Protein AF-A0A9N8HH40-F1 (afdb_monomer)

Organism: NCBI:txid568900

InterPro domains:
  IPR013626 Pheophorbide a oxygenase [PF08417] (314-401)
  IPR017941 Rieske [2Fe-2S] iron-sulphur domain [PF00355] (92-179)
  IPR017941 Rieske [2Fe-2S] iron-sulphur domain [PS51296] (91-203)
  IPR036922 Rieske [2Fe-2S] iron-sulphur domain superfamily [G3DSA:2.102.10.10] (85-222)
  IPR036922 Rieske [2Fe-2S] iron-sulphur domain superfamily [SSF50022] (84-207)
  IPR050584 Cholesterol 7-desaturase [PTHR21266] (74-497)

Solvent-accessible surface area (backbone atoms only — not comparable to full-atom values): 33468 Å² total; per-residue (Å²): 106,76,66,56,54,54,45,52,49,51,46,51,70,60,47,46,61,54,58,45,49,71,57,35,62,68,52,56,66,52,69,76,57,89,74,80,97,68,92,79,95,83,81,77,94,83,87,83,90,82,89,87,90,85,85,87,85,75,88,81,81,90,76,92,71,88,80,77,82,73,84,74,72,84,71,79,80,78,81,71,68,70,47,90,56,62,86,47,70,37,71,43,71,77,46,52,36,69,66,52,58,33,75,95,55,28,59,62,32,40,71,48,51,50,75,56,47,52,26,24,34,37,40,36,68,86,52,81,48,67,38,36,26,51,32,45,36,77,88,78,61,46,56,41,38,77,26,40,62,53,94,33,17,48,27,28,70,89,71,52,41,24,25,29,58,90,62,62,19,33,50,78,43,54,77,84,58,58,91,91,63,80,78,59,84,77,47,36,42,58,56,37,60,56,48,78,57,94,58,28,31,31,35,47,56,40,93,65,89,61,78,82,90,67,81,77,90,76,76,52,74,61,55,42,68,75,64,75,48,78,92,53,51,50,76,51,74,52,73,49,77,43,79,32,39,37,69,59,52,53,41,58,75,58,43,72,74,49,39,20,58,75,22,49,80,36,74,81,44,29,40,55,92,69,63,71,64,50,49,60,45,72,42,74,87,52,57,51,76,58,30,35,38,32,36,33,34,50,40,80,36,58,83,66,76,47,76,57,32,39,38,35,42,37,58,91,34,36,40,38,38,42,41,64,41,73,50,100,85,42,63,38,38,44,36,38,41,36,37,46,31,44,28,29,93,49,21,17,34,40,42,39,36,38,40,40,29,54,64,61,68,70,59,48,49,57,60,69,66,51,56,67,41,70,61,54,73,49,67,58,54,57,61,62,56,45,50,64,57,52,35,53,53,53,52,55,50,67,75,40,80,87,63,48,53,64,80,76,52,90,78,48,74,60,70,31,42,55,43,52,49,51,23,50,50,34,51,23,42,36,85,64,47,79,75,13,72,17,38,86,44,75,36,84,80,72,83,84,72,38,94,84,61,64,64,59,80,74,59,49,76,56,63,78,64,46,83,67,72,59,84,42,57,32,26,46,54,43,69,65,28,37,66,27,30,54,47,50,52,49,46,52,51,51,29,51,51,29,47,50,51,23,52,51,32,48,53,53,41,62,66,42,46,57,73,73,66,67,87,80,81,95,73,85,71,52,73,67,56,47,51,49,46,54,52,49,42,68,58,34,59,65,47,33,64,52,25,48,50,52,26,52,51,38,48,51,51,52,44,45,63,44,51,78,30,47,79,70,60,72,70,51,73,76,48,90,121

Foldseek 3Di:
DVVVVVVVVVCCLPVVLVVVVVVCLVVLQCPLAPDDPDDDPDDDDDDDDDDDDPDPPDDDDDDDDDDPPDPDDPDPPPPQAAADDDQQLDKAFWFFLCQALVPLAHAQKDWTFFALQIKIWHFALVSPDIWMFGQAQLPHGHGLSPFHDDNRWRARPPQGFTFHRVVQGATPDGPPDDPPDDDDRSRGTHTWDWDQAPRTIMTGRHPPPDDRPDDDDHDPPVVCVVQVDPPFKDKQKDKDKFQAFLLLVLLVVQFPQCQQPLQDSASSGHHVVPRAFKDKFWDPVQQHLQWGKIWMDGVVCVVVVHDIWIWTDGPDHKIKTWDDASDPPHQKTKIKIWRWGGRYHSMIMIIIMIMIGRDDPVVVVSVVSPQSLSSVLRPCVSVVSCRVVSSVVRVVCVVVVPDAQLVVDDDDCRRSVRVLRSLSSLVRHVPQPPQGHHRGDGDDPVDDPCVPRPPDPPPPVVVVVVPPQDPFLLSVSCVNRRSNVVVLVVLVVLLVVLVVLLVVLVVLLVVLVCVQPPPDDDDDDPPVVNVVSVVSNVVSVVSNVVSVVSSVVSVVVNVCSCCSGPPPPVVPVVDPD

Sequence (577 aa):
MKLLLRYCLLHFLFVAPLLLASLSDTFVNGFVHPANTAVNNLRRDKDIVGNRIQRILGGVQYGSRPILLSTLSPQPKEEIETLPYNWKDQWYALTFASHVLNPSETAEVVPAAVFGQPLVLWRSEDGGHIHCADDVCPHRAAALSEGRTRDGKLECYYHGWQFDGKEKGACSFIPQLSTGAQIPKAACLKMRECRVVEGIVWVWMGDGSSEPTKEVPAQNDELDQLTGQRNGFLVNDFQIDLPYDHSYLVENLIDPAHIDISHDRTPGGGRRERAEAYDMIVDKESVSPDGFTGRYRVESQAKKDGPYIEVQYQAPGIVRQRGFPLGANSTVYFGVALHCMPLALGRSRLLFRAYFGGLPKLLMFILSSKPAFLRHLNSCKVLEQDAGLITTQEDHFKRQPNHQIKDDFLMLDSSDAFVKAYRQWMDQVGHGMPWFQGLAKRSVNVDDHLTGFVGPPALDPMFHRAGNHMETRYHRHVVHCPATRNALARVQKLKRIMLGLAVLSVTLSCGTAPLVGSSSTGSALSPKMLSMAKHALKILVPFIPASCLASALLHRLEQAFFVSFKRKEQMRTEKGI

Structure (mmCIF, N/CA/C/O backbone):
data_AF-A0A9N8HH40-F1
#
_entry.id   AF-A0A9N8HH40-F1
#
loop_
_atom_site.group_PDB
_atom_site.id
_atom_site.type_symbol
_atom_site.label_atom_id
_atom_site.label_alt_id
_atom_site.label_comp_id
_atom_site.label_asym_id
_atom_site.label_entity_id
_atom_site.label_seq_id
_atom_site.pdbx_PDB_ins_code
_atom_site.Cartn_x
_atom_site.Cartn_y
_atom_site.Cartn_z
_atom_site.occupancy
_atom_site.B_iso_or_equiv
_atom_site.auth_seq_id
_atom_site.auth_comp_id
_atom_site.auth_asym_id
_atom_site.auth_atom_id
_atom_site.pdbx_PDB_model_num
ATOM 1 N N . MET A 1 1 ? 9.680 50.008 14.489 1.00 30.42 1 MET A N 1
ATOM 2 C CA . MET A 1 1 ? 10.844 49.186 14.075 1.00 30.42 1 MET A CA 1
ATOM 3 C C . MET A 1 1 ? 10.751 47.724 14.523 1.00 30.42 1 MET A C 1
ATOM 5 O O . MET A 1 1 ? 10.662 46.876 13.652 1.00 30.42 1 MET A O 1
ATOM 9 N N . LYS A 1 2 ? 10.661 47.394 15.825 1.00 30.31 2 LYS A N 1
ATOM 10 C CA . LYS A 1 2 ? 10.520 45.990 16.299 1.00 30.31 2 LYS A CA 1
ATOM 11 C C . LYS A 1 2 ? 9.260 45.259 15.785 1.00 30.31 2 LYS A C 1
ATOM 13 O O . LYS A 1 2 ? 9.319 44.066 15.511 1.00 30.31 2 LYS A O 1
ATOM 18 N N . LEU A 1 3 ? 8.147 45.975 15.587 1.00 34.47 3 LEU A N 1
ATOM 19 C CA . LEU A 1 3 ? 6.926 45.426 14.972 1.00 34.47 3 LEU A CA 1
ATOM 20 C C . LEU A 1 3 ? 7.079 45.189 13.457 1.00 34.47 3 LEU A C 1
ATOM 22 O O . LEU A 1 3 ? 6.606 44.182 12.951 1.00 34.47 3 LEU A O 1
ATOM 26 N N . LEU A 1 4 ? 7.797 46.079 12.759 1.00 33.31 4 LEU A N 1
ATOM 27 C CA . LEU A 1 4 ? 8.116 45.955 11.330 1.00 33.31 4 LEU A CA 1
ATOM 28 C C . LEU A 1 4 ? 9.077 44.779 11.077 1.00 33.31 4 LEU A C 1
ATOM 30 O O . LEU A 1 4 ? 8.925 44.059 10.103 1.00 33.31 4 LEU A O 1
ATOM 34 N N . LEU A 1 5 ? 10.018 44.539 11.998 1.00 32.34 5 LEU A N 1
ATOM 35 C CA . LEU A 1 5 ? 10.925 43.388 11.959 1.00 32.34 5 LEU A CA 1
ATOM 36 C C . LEU A 1 5 ? 10.174 42.062 12.163 1.00 32.34 5 LEU A C 1
ATOM 38 O O . LEU A 1 5 ? 10.411 41.108 11.432 1.00 32.34 5 LEU A O 1
ATOM 42 N N . ARG A 1 6 ? 9.218 42.014 13.107 1.00 39.66 6 ARG A N 1
ATOM 43 C CA . ARG A 1 6 ? 8.310 40.863 13.288 1.00 39.66 6 ARG A CA 1
ATOM 44 C C . ARG A 1 6 ? 7.383 40.659 12.082 1.00 39.66 6 ARG A C 1
ATOM 46 O O . ARG A 1 6 ? 7.078 39.522 11.745 1.00 39.66 6 ARG A O 1
ATOM 53 N N . TYR A 1 7 ? 6.983 41.742 11.418 1.00 41.53 7 TYR A N 1
ATOM 54 C CA . TYR A 1 7 ? 6.161 41.731 10.208 1.00 41.53 7 TYR A CA 1
ATOM 55 C C . TYR A 1 7 ? 6.928 41.209 8.985 1.00 41.53 7 TYR A C 1
ATOM 57 O O . TYR A 1 7 ? 6.422 40.331 8.293 1.00 41.53 7 TYR A O 1
ATOM 65 N N . CYS A 1 8 ? 8.174 41.649 8.773 1.00 35.66 8 CYS A N 1
ATOM 66 C CA . CYS A 1 8 ? 9.059 41.070 7.763 1.00 35.66 8 CYS A CA 1
ATOM 67 C C . CYS A 1 8 ? 9.302 39.583 8.030 1.00 35.66 8 CYS A C 1
ATOM 69 O O . CYS A 1 8 ? 9.257 38.807 7.088 1.00 35.66 8 CYS A O 1
ATOM 71 N N . LEU A 1 9 ? 9.459 39.172 9.296 1.00 36.25 9 LEU A N 1
ATOM 72 C CA . LEU A 1 9 ? 9.613 37.764 9.677 1.00 36.25 9 LEU A CA 1
ATOM 73 C C . LEU A 1 9 ? 8.360 36.926 9.361 1.00 36.25 9 LEU A C 1
ATOM 75 O O . LEU A 1 9 ? 8.487 35.840 8.815 1.00 36.25 9 LEU A O 1
ATOM 79 N N . LEU A 1 10 ? 7.151 37.425 9.648 1.00 37.62 10 LEU A N 1
ATOM 80 C CA . LEU A 1 10 ? 5.890 36.737 9.324 1.00 37.62 10 LEU A CA 1
ATOM 81 C C . LEU A 1 10 ? 5.612 36.691 7.813 1.00 37.62 10 LEU A C 1
ATOM 83 O O . LEU A 1 10 ? 5.140 35.672 7.312 1.00 37.62 10 LEU A O 1
ATOM 87 N N . HIS A 1 11 ? 5.941 37.751 7.069 1.00 38.94 11 HIS A N 1
ATOM 88 C CA . HIS A 1 11 ? 5.892 37.738 5.604 1.00 38.94 11 HIS A CA 1
ATOM 89 C C . HIS A 1 11 ? 6.918 36.750 5.019 1.00 38.94 11 HIS A C 1
ATOM 91 O O . HIS A 1 11 ? 6.580 35.985 4.120 1.00 38.94 11 HIS A O 1
ATOM 97 N N . PHE A 1 12 ? 8.135 36.684 5.568 1.00 38.59 12 PHE A N 1
ATOM 98 C CA . PHE A 1 12 ? 9.153 35.713 5.151 1.00 38.59 12 PHE A CA 1
ATOM 99 C C . PHE A 1 12 ? 8.781 34.269 5.515 1.00 38.59 12 PHE A C 1
ATOM 101 O O . PHE A 1 12 ? 9.050 33.361 4.741 1.00 38.59 12 PHE A O 1
ATOM 108 N N . LEU A 1 13 ? 8.136 34.039 6.661 1.00 37.88 13 LEU A N 1
ATOM 109 C CA . LEU A 1 13 ? 7.771 32.696 7.125 1.00 37.88 13 LEU A CA 1
ATOM 110 C C . LEU A 1 13 ? 6.534 32.122 6.419 1.00 37.88 13 LEU A C 1
ATOM 112 O O . LEU A 1 13 ? 6.432 30.906 6.300 1.00 37.88 13 LEU A O 1
ATOM 116 N N . PHE A 1 14 ? 5.609 32.961 5.937 1.00 37.31 14 PHE A N 1
ATOM 117 C CA . PHE A 1 14 ? 4.359 32.493 5.317 1.00 37.31 14 PHE A CA 1
ATOM 118 C C . PHE A 1 14 ? 4.248 32.776 3.816 1.00 37.31 14 PHE A C 1
ATOM 120 O O . PHE A 1 14 ? 3.679 31.961 3.096 1.00 37.31 14 PHE A O 1
ATOM 127 N N . VAL A 1 15 ? 4.789 33.891 3.316 1.00 37.16 15 VAL A N 1
ATOM 128 C CA . VAL A 1 15 ? 4.646 34.303 1.905 1.00 37.16 15 VAL A CA 1
ATOM 129 C C . VAL A 1 15 ? 5.836 33.840 1.060 1.00 37.16 15 VAL A C 1
ATOM 131 O O . VAL A 1 15 ? 5.647 33.447 -0.091 1.00 37.16 15 VAL A O 1
ATOM 134 N N . ALA A 1 16 ? 7.049 33.789 1.626 1.00 35.56 16 ALA A N 1
ATOM 135 C CA . ALA A 1 16 ? 8.222 33.298 0.898 1.00 35.56 16 ALA A CA 1
ATOM 136 C C . ALA A 1 16 ? 8.127 31.806 0.511 1.00 35.56 16 ALA A C 1
ATOM 138 O O . ALA A 1 16 ? 8.445 31.502 -0.636 1.00 35.56 16 ALA A O 1
ATOM 139 N N . PRO A 1 17 ? 7.614 30.876 1.349 1.00 37.94 17 PRO A N 1
ATOM 140 C CA . PRO A 1 17 ? 7.412 29.482 0.938 1.00 37.94 17 PRO A CA 1
ATOM 141 C C . PRO A 1 17 ? 6.373 29.323 -0.180 1.00 37.94 17 PRO A C 1
ATOM 143 O O . PRO A 1 17 ? 6.464 28.388 -0.968 1.00 37.94 17 PRO A O 1
ATOM 146 N N . LEU A 1 18 ? 5.403 30.241 -0.276 1.00 36.00 18 LEU A N 1
ATOM 147 C CA . LEU A 1 18 ? 4.344 30.242 -1.294 1.00 36.00 18 LEU A CA 1
ATOM 148 C C . LEU A 1 18 ? 4.813 30.823 -2.637 1.00 36.00 18 LEU A C 1
ATOM 150 O O . LEU A 1 18 ? 4.489 30.275 -3.688 1.00 36.00 18 LEU A O 1
ATOM 154 N N . LEU A 1 19 ? 5.622 31.887 -2.618 1.00 31.08 19 LEU A N 1
ATOM 155 C CA . LEU A 1 19 ? 6.296 32.409 -3.816 1.00 31.08 19 LEU A CA 1
ATOM 156 C C . LEU A 1 19 ? 7.388 31.446 -4.311 1.00 31.08 19 LEU A C 1
ATOM 158 O O . LEU A 1 19 ? 7.522 31.228 -5.513 1.00 31.08 19 LEU A O 1
ATOM 162 N N . LEU A 1 20 ? 8.105 30.788 -3.393 1.00 33.47 20 LEU A N 1
ATOM 163 C CA . LEU A 1 20 ? 9.038 29.709 -3.721 1.00 33.47 20 LEU A CA 1
ATOM 164 C C . LEU A 1 20 ? 8.318 28.450 -4.217 1.00 33.47 20 LEU A C 1
ATOM 166 O O . LEU A 1 20 ? 8.882 27.751 -5.047 1.00 33.47 20 LEU A O 1
ATOM 170 N N . ALA A 1 21 ? 7.078 28.171 -3.795 1.00 31.52 21 ALA A N 1
ATOM 171 C CA . ALA A 1 21 ? 6.286 27.066 -4.343 1.00 31.52 21 ALA A CA 1
ATOM 172 C C . ALA A 1 21 ? 6.009 27.256 -5.847 1.00 31.52 21 ALA A C 1
ATOM 174 O O . ALA A 1 21 ? 6.202 26.313 -6.611 1.00 31.52 21 ALA A O 1
ATOM 175 N N . SER A 1 22 ? 5.690 28.486 -6.273 1.00 28.38 22 SER A N 1
ATOM 176 C CA . SER A 1 22 ? 5.519 28.867 -7.687 1.00 28.38 22 SER A CA 1
ATOM 177 C C . SER A 1 22 ? 6.821 28.837 -8.496 1.00 28.38 22 SER A C 1
ATOM 179 O O . SER A 1 22 ? 6.772 28.611 -9.701 1.00 28.38 22 SER A O 1
ATOM 181 N N . LEU A 1 23 ? 7.977 29.069 -7.865 1.00 27.23 23 LEU A N 1
ATOM 182 C CA . LEU A 1 23 ? 9.294 28.920 -8.503 1.00 27.23 23 LEU A CA 1
ATOM 183 C C . LEU A 1 23 ? 9.787 27.457 -8.471 1.00 27.23 23 LEU A C 1
ATOM 185 O O . LEU A 1 23 ? 10.625 27.067 -9.285 1.00 27.23 23 LEU A O 1
ATOM 189 N N . SER A 1 24 ? 9.248 26.631 -7.563 1.00 31.94 24 SER A N 1
ATOM 190 C CA . SER A 1 24 ? 9.649 25.235 -7.348 1.00 31.94 24 SER A CA 1
ATOM 191 C C . SER A 1 24 ? 8.996 24.223 -8.282 1.00 31.94 24 SER A C 1
ATOM 193 O O . SER A 1 24 ? 9.534 23.126 -8.399 1.00 31.94 24 SER A O 1
ATOM 195 N N . ASP A 1 25 ? 7.923 24.581 -8.994 1.00 29.42 25 ASP A N 1
ATOM 196 C CA . ASP A 1 25 ? 7.428 23.754 -10.105 1.00 29.42 25 ASP A CA 1
ATOM 197 C C . ASP A 1 25 ? 8.527 23.571 -11.168 1.00 29.42 25 ASP A C 1
ATOM 199 O O . ASP A 1 25 ? 8.652 22.512 -11.771 1.00 29.42 25 ASP A O 1
ATOM 203 N N . THR A 1 26 ? 9.426 24.546 -11.324 1.00 30.33 26 THR A N 1
ATOM 204 C CA . THR A 1 26 ? 10.631 24.425 -12.161 1.00 30.33 26 THR A CA 1
ATOM 205 C C . THR A 1 26 ? 11.723 23.545 -11.546 1.00 30.33 26 THR A C 1
ATOM 207 O O . THR A 1 26 ? 12.474 22.919 -12.286 1.00 30.33 26 THR A O 1
ATOM 210 N N . PHE A 1 27 ? 11.818 23.482 -10.212 1.00 28.39 27 PHE A N 1
ATOM 211 C CA . PHE A 1 27 ? 12.838 22.697 -9.509 1.00 28.39 27 PHE A CA 1
ATOM 212 C C . PHE A 1 27 ? 12.434 21.218 -9.442 1.00 28.39 27 PHE A C 1
ATOM 214 O O . PHE A 1 27 ? 13.203 20.377 -9.878 1.00 28.39 27 PHE A O 1
ATOM 221 N N . VAL A 1 28 ? 11.213 20.882 -9.003 1.00 30.67 28 VAL A N 1
ATOM 222 C CA . VAL A 1 28 ? 10.728 19.486 -8.886 1.00 30.67 28 VAL A CA 1
ATOM 223 C C . VAL A 1 28 ? 10.685 18.770 -10.243 1.00 30.67 28 VAL A C 1
ATOM 225 O O . VAL A 1 28 ? 11.000 17.586 -10.317 1.00 30.67 28 VAL A O 1
ATOM 228 N N . ASN A 1 29 ? 10.408 19.497 -11.330 1.00 31.56 29 ASN A N 1
ATOM 229 C CA . ASN A 1 29 ? 10.452 18.961 -12.696 1.00 31.56 29 ASN A CA 1
ATOM 230 C C . ASN A 1 29 ? 11.864 18.540 -13.169 1.00 31.56 29 ASN A C 1
ATOM 232 O O . ASN A 1 29 ? 11.978 17.917 -14.222 1.00 31.56 29 ASN A O 1
ATOM 236 N N . GLY A 1 30 ? 12.930 18.880 -12.433 1.00 30.14 30 GLY A N 1
ATOM 237 C CA . GLY A 1 30 ? 14.316 18.529 -12.765 1.00 30.14 30 GLY A CA 1
ATOM 238 C C . GLY A 1 30 ? 14.893 17.321 -12.017 1.00 30.14 30 GLY A C 1
ATOM 239 O O . GLY A 1 30 ? 15.986 16.887 -12.366 1.00 30.14 30 GLY A O 1
ATOM 240 N N . PHE A 1 31 ? 14.208 16.774 -11.002 1.00 33.91 31 PHE A N 1
ATOM 241 C CA . PHE A 1 31 ? 14.826 15.803 -10.076 1.00 33.91 31 PHE A CA 1
ATOM 242 C C . PHE A 1 31 ? 14.354 14.353 -10.212 1.00 33.91 31 PHE A C 1
ATOM 244 O O . PHE A 1 31 ? 14.960 13.488 -9.590 1.00 33.91 31 PHE A O 1
ATOM 251 N N . VAL A 1 32 ? 13.342 14.058 -11.037 1.00 32.56 32 VAL A N 1
ATOM 252 C CA . VAL A 1 32 ? 12.930 12.661 -11.302 1.00 32.56 32 VAL A CA 1
ATOM 253 C C . VAL A 1 32 ? 13.859 11.957 -12.307 1.00 32.56 32 VAL A C 1
ATOM 255 O O . VAL A 1 32 ? 13.864 10.739 -12.394 1.00 32.56 32 VAL A O 1
ATOM 258 N N . HIS A 1 33 ? 14.732 12.693 -13.006 1.00 34.91 33 HIS A N 1
ATOM 259 C CA . HIS A 1 33 ? 15.859 12.110 -13.744 1.00 34.91 33 HIS A CA 1
ATOM 260 C C . HIS A 1 33 ? 16.942 13.180 -13.991 1.00 34.91 33 HIS A C 1
ATOM 262 O O . HIS A 1 33 ? 16.617 14.229 -14.561 1.00 34.91 33 HIS A O 1
ATOM 268 N N . PRO A 1 34 ? 18.218 12.970 -13.606 1.0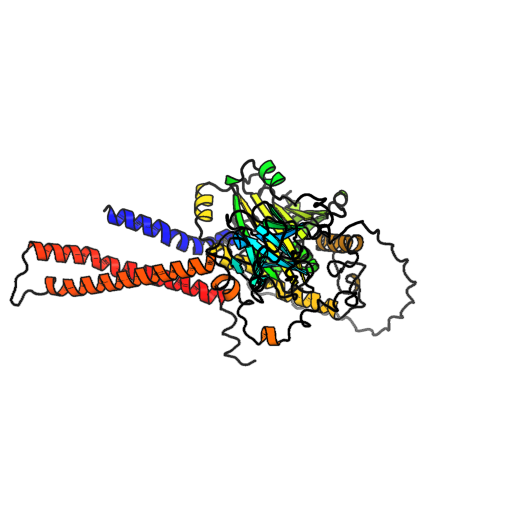0 31.06 34 PRO A N 1
ATOM 269 C CA . PRO A 1 34 ? 19.267 13.955 -13.816 1.00 31.06 34 PRO A CA 1
ATOM 270 C C . PRO A 1 34 ? 19.827 13.797 -15.235 1.00 31.06 34 PRO A C 1
ATOM 272 O O . PRO A 1 34 ? 20.679 12.955 -15.508 1.00 31.06 34 PRO A O 1
ATOM 275 N N . ALA A 1 35 ? 19.360 14.631 -16.156 1.00 30.33 35 ALA A N 1
ATOM 276 C CA . ALA A 1 35 ? 20.092 14.926 -17.381 1.00 30.33 35 ALA A CA 1
ATOM 277 C C . ALA A 1 35 ? 19.890 16.404 -17.741 1.00 30.33 35 ALA A C 1
ATOM 279 O O . ALA A 1 35 ? 18.847 16.810 -18.244 1.00 30.33 35 ALA A O 1
ATOM 280 N N . ASN A 1 36 ? 20.924 17.196 -17.446 1.00 29.50 36 ASN A N 1
ATOM 281 C CA . ASN A 1 36 ? 21.218 18.519 -18.000 1.00 29.50 36 ASN A CA 1
ATOM 282 C C . ASN A 1 36 ? 20.105 19.583 -17.972 1.00 29.50 36 ASN A C 1
ATOM 284 O O . ASN A 1 36 ? 19.595 20.008 -19.004 1.00 29.50 36 ASN A O 1
ATOM 288 N N . THR A 1 37 ? 19.875 20.179 -16.801 1.00 29.19 37 THR A N 1
ATOM 289 C CA . THR A 1 37 ? 19.447 21.589 -16.704 1.00 29.19 37 THR A CA 1
ATOM 290 C C . THR A 1 37 ? 20.649 22.498 -16.454 1.00 29.19 37 THR A C 1
ATOM 292 O O . THR A 1 37 ? 20.764 23.128 -15.411 1.00 29.19 37 THR A O 1
ATOM 295 N N . ALA A 1 38 ? 21.567 22.557 -17.415 1.00 26.59 38 ALA A N 1
ATOM 296 C CA . ALA A 1 38 ? 22.501 23.666 -17.585 1.00 26.59 38 ALA A CA 1
ATOM 297 C C . ALA A 1 38 ? 23.072 23.586 -19.006 1.00 26.59 38 ALA A C 1
ATOM 299 O O . ALA A 1 38 ? 23.515 22.523 -19.423 1.00 26.59 38 ALA A O 1
ATOM 300 N N . VAL A 1 39 ? 23.088 24.718 -19.715 1.00 27.66 39 VAL A N 1
ATOM 301 C CA . VAL A 1 39 ? 23.580 24.898 -21.097 1.00 27.66 39 VAL A CA 1
ATOM 302 C C . VAL A 1 39 ? 22.604 24.429 -22.189 1.00 27.66 39 VAL A C 1
ATOM 304 O O . VAL A 1 39 ? 22.682 23.303 -22.658 1.00 27.66 39 VAL A O 1
ATOM 307 N N . ASN A 1 40 ? 21.675 25.321 -22.578 1.00 26.48 40 ASN A N 1
ATOM 308 C CA . ASN A 1 40 ? 21.234 25.574 -23.975 1.00 26.48 40 ASN A CA 1
ATOM 309 C C . ASN A 1 40 ? 19.969 26.453 -24.103 1.00 26.48 40 ASN A C 1
ATOM 311 O O . ASN A 1 40 ? 19.316 26.468 -25.142 1.00 26.48 40 ASN A O 1
ATOM 315 N N . ASN A 1 41 ? 19.653 27.287 -23.109 1.00 27.17 41 ASN A N 1
ATOM 316 C CA . ASN A 1 41 ? 18.784 28.439 -23.351 1.00 27.17 41 ASN A CA 1
ATOM 317 C C . ASN A 1 41 ? 19.645 29.600 -23.857 1.00 27.17 41 ASN A C 1
ATOM 319 O O . ASN A 1 41 ? 20.190 30.327 -23.034 1.00 27.17 41 ASN A O 1
ATOM 323 N N . LEU A 1 42 ? 19.804 29.700 -25.186 1.00 28.92 42 LEU A N 1
ATOM 324 C CA . LEU A 1 42 ? 20.102 30.901 -26.002 1.00 28.92 42 LEU A CA 1
ATOM 325 C C . LEU A 1 42 ? 20.936 30.540 -27.248 1.00 28.92 42 LEU A C 1
ATOM 327 O O . LEU A 1 42 ? 22.144 30.759 -27.280 1.00 28.92 42 LEU A O 1
ATOM 331 N N . ARG A 1 43 ? 20.280 30.041 -28.303 1.00 26.36 43 ARG A N 1
ATOM 332 C CA . ARG A 1 43 ? 20.583 30.332 -29.726 1.00 26.36 43 ARG A CA 1
ATOM 333 C C . ARG A 1 43 ? 19.534 29.620 -30.586 1.00 26.36 43 ARG A C 1
ATOM 335 O O . ARG A 1 43 ? 19.596 28.420 -30.781 1.00 26.36 43 ARG A O 1
ATOM 342 N N . ARG A 1 44 ? 18.440 30.326 -30.862 1.00 30.31 44 ARG A N 1
ATOM 343 C CA . ARG A 1 44 ? 18.136 31.005 -32.137 1.00 30.31 44 ARG A CA 1
ATOM 344 C C . ARG A 1 44 ? 17.288 30.118 -33.044 1.00 30.31 44 ARG A C 1
ATOM 346 O O . ARG A 1 44 ? 17.804 29.265 -33.753 1.00 30.31 44 ARG A O 1
ATOM 353 N N . ASP A 1 45 ? 16.000 30.449 -33.054 1.00 31.02 45 ASP A N 1
ATOM 354 C CA . ASP A 1 45 ? 15.186 30.446 -34.262 1.00 31.02 45 ASP A CA 1
ATOM 355 C C . ASP A 1 45 ? 15.960 31.070 -35.426 1.00 31.02 45 ASP A C 1
ATOM 357 O O . ASP A 1 45 ? 16.469 32.192 -35.305 1.00 31.02 45 ASP A O 1
ATOM 361 N N . LYS A 1 46 ? 16.033 30.320 -36.524 1.00 28.09 46 LYS A N 1
ATOM 362 C CA . LYS A 1 46 ? 15.944 30.751 -37.926 1.00 28.09 46 LYS A CA 1
ATOM 363 C C . LYS A 1 46 ? 16.248 29.527 -38.790 1.00 28.09 46 LYS A C 1
ATOM 365 O O . LYS A 1 46 ? 17.399 29.133 -38.905 1.00 28.09 46 LYS A O 1
ATOM 370 N N . ASP A 1 47 ? 15.202 28.864 -39.275 1.00 27.39 47 ASP A N 1
ATOM 371 C CA . ASP A 1 47 ? 14.910 28.792 -40.712 1.00 27.39 47 ASP A CA 1
ATOM 372 C C . ASP A 1 47 ? 13.756 27.813 -40.974 1.00 27.39 47 ASP A C 1
ATOM 374 O O . ASP A 1 47 ? 13.776 26.641 -40.603 1.00 27.39 47 ASP A O 1
ATOM 378 N N . ILE A 1 48 ? 12.707 28.359 -41.587 1.00 31.86 48 ILE A N 1
ATOM 379 C CA . ILE A 1 48 ? 11.499 27.669 -42.030 1.00 31.86 48 ILE A CA 1
ATOM 380 C C . ILE A 1 48 ? 11.661 27.356 -43.529 1.00 31.86 48 ILE A C 1
ATOM 382 O O . ILE A 1 48 ? 12.185 28.175 -44.277 1.00 31.86 48 ILE A O 1
ATOM 386 N N . VAL A 1 49 ? 11.055 26.241 -43.950 1.00 27.48 49 VAL A N 1
ATOM 387 C CA . VAL A 1 49 ? 10.610 25.891 -45.315 1.00 27.48 49 VAL A CA 1
ATOM 388 C C . VAL A 1 49 ? 11.679 25.347 -46.271 1.00 27.48 49 VAL A C 1
ATOM 390 O O . VAL A 1 49 ? 12.576 26.058 -46.705 1.00 27.48 49 VAL A O 1
ATOM 393 N N . GLY A 1 50 ? 11.467 24.111 -46.743 1.00 25.67 50 GLY A N 1
ATOM 394 C CA . GLY A 1 50 ? 12.005 23.678 -48.035 1.00 25.67 50 GLY A CA 1
ATOM 395 C C . GLY A 1 50 ? 12.193 22.171 -48.210 1.00 25.67 50 GLY A C 1
ATOM 396 O O . GLY A 1 50 ? 13.258 21.646 -47.925 1.00 25.67 50 GLY A O 1
ATOM 397 N N . ASN A 1 51 ? 11.195 21.514 -48.808 1.00 27.53 51 ASN A N 1
ATOM 398 C CA . ASN A 1 51 ? 11.334 20.320 -49.657 1.00 27.53 51 ASN A CA 1
ATOM 399 C C . ASN A 1 51 ? 11.824 18.994 -49.042 1.00 27.53 51 ASN A C 1
ATOM 401 O O . ASN A 1 51 ? 13.013 18.683 -49.080 1.00 27.53 51 ASN A O 1
ATOM 405 N N . ARG A 1 52 ? 10.877 18.099 -48.703 1.00 29.00 52 ARG A N 1
ATOM 406 C CA . ARG A 1 52 ? 11.030 16.646 -48.961 1.00 29.00 52 ARG A CA 1
ATOM 407 C C . ARG A 1 52 ? 9.710 15.856 -48.903 1.00 29.00 52 ARG A C 1
ATOM 409 O O . ARG A 1 52 ? 9.596 14.858 -48.207 1.00 29.00 52 ARG A O 1
ATOM 416 N N . ILE A 1 53 ? 8.721 16.263 -49.699 1.00 30.45 53 ILE A N 1
ATOM 417 C CA . ILE A 1 53 ? 7.574 15.411 -50.065 1.00 30.45 53 ILE A CA 1
ATOM 418 C C . ILE A 1 53 ? 7.626 15.197 -51.580 1.00 30.45 53 ILE A C 1
ATOM 420 O O . ILE A 1 53 ? 6.962 15.901 -52.325 1.00 30.45 53 ILE A O 1
ATOM 424 N N . GLN A 1 54 ? 8.503 14.290 -52.031 1.00 28.70 54 GLN A N 1
ATOM 425 C CA . GLN A 1 54 ? 8.471 13.657 -53.366 1.00 28.70 54 GLN A CA 1
ATOM 426 C C . GLN A 1 54 ? 9.634 12.656 -53.522 1.00 28.70 54 GLN A C 1
ATOM 428 O O . GLN A 1 54 ? 10.531 12.838 -54.345 1.00 28.70 54 GLN A O 1
ATOM 433 N N . ARG A 1 55 ? 9.682 11.594 -52.699 1.00 30.36 55 ARG A N 1
ATOM 434 C CA . ARG A 1 55 ? 10.556 10.444 -53.024 1.00 30.36 55 ARG A CA 1
ATOM 435 C C . ARG A 1 55 ? 10.211 9.071 -52.430 1.00 30.36 55 ARG A C 1
ATOM 437 O O . ARG A 1 55 ? 11.018 8.165 -52.566 1.00 30.36 55 ARG A O 1
ATOM 444 N N . ILE A 1 56 ? 9.027 8.866 -51.850 1.00 32.38 56 ILE A N 1
ATOM 445 C CA . ILE A 1 56 ? 8.559 7.516 -51.463 1.00 32.38 56 ILE A CA 1
ATOM 446 C C . ILE A 1 56 ? 7.108 7.330 -51.927 1.00 32.38 56 ILE A C 1
ATOM 448 O O . ILE A 1 56 ? 6.202 7.084 -51.147 1.00 32.38 56 ILE A O 1
ATOM 452 N N . LEU A 1 57 ? 6.876 7.536 -53.222 1.00 29.66 57 LEU A N 1
ATOM 453 C CA . LEU A 1 57 ? 5.676 7.072 -53.923 1.00 29.66 57 LEU A CA 1
ATOM 454 C C . LEU A 1 57 ? 6.139 6.412 -55.227 1.00 29.66 57 LEU A C 1
ATOM 456 O O . LEU A 1 57 ? 5.908 6.909 -56.323 1.00 29.66 57 LEU A O 1
ATOM 460 N N . GLY A 1 58 ? 6.898 5.326 -55.073 1.00 26.42 58 GLY A N 1
ATOM 461 C CA . GLY A 1 58 ? 7.132 4.317 -56.103 1.00 26.42 58 GLY A CA 1
ATOM 462 C C . GLY A 1 58 ? 6.334 3.082 -55.701 1.00 26.42 58 GLY A C 1
ATOM 463 O O . GLY A 1 58 ? 6.427 2.650 -54.556 1.00 26.42 58 GLY A O 1
ATOM 464 N N . GLY A 1 59 ? 5.471 2.617 -56.598 1.00 32.16 59 GLY A N 1
ATOM 465 C CA . GLY A 1 59 ? 4.310 1.795 -56.280 1.00 32.16 59 GLY A CA 1
ATOM 466 C C . GLY A 1 59 ? 4.596 0.458 -55.600 1.00 32.16 59 GLY A C 1
ATOM 467 O O . GLY A 1 59 ? 5.526 -0.262 -55.950 1.00 32.16 59 GLY A O 1
ATOM 468 N N . VAL A 1 60 ? 3.701 0.099 -54.682 1.00 27.84 60 VAL A N 1
ATOM 469 C CA . VAL A 1 60 ? 3.511 -1.277 -54.226 1.00 27.84 60 VAL A CA 1
ATOM 470 C C . VAL A 1 60 ? 2.124 -1.706 -54.701 1.00 27.84 60 VAL A C 1
ATOM 472 O O . VAL A 1 60 ? 1.107 -1.179 -54.253 1.00 27.84 60 VAL A O 1
ATOM 475 N N . GLN A 1 61 ? 2.098 -2.612 -55.680 1.00 26.02 61 GLN A N 1
ATOM 476 C CA . GLN A 1 61 ? 0.891 -3.296 -56.140 1.00 26.02 61 GLN A CA 1
ATOM 477 C C . GLN A 1 61 ? 0.374 -4.226 -55.033 1.00 26.02 61 GLN A C 1
ATOM 479 O O . GLN A 1 61 ? 1.125 -5.046 -54.508 1.00 26.02 61 GLN A O 1
ATOM 484 N N . TYR A 1 62 ? -0.919 -4.138 -54.716 1.00 27.39 62 TYR A N 1
ATOM 485 C CA . TYR A 1 62 ? -1.612 -5.123 -53.885 1.00 27.39 62 TYR A CA 1
ATOM 486 C C . TYR A 1 62 ? -1.803 -6.420 -54.686 1.00 27.39 62 TYR A C 1
ATOM 488 O O . TYR A 1 62 ? -2.700 -6.525 -55.519 1.00 27.39 62 TYR A O 1
ATOM 496 N N . GLY A 1 63 ? -0.936 -7.405 -54.449 1.00 27.05 63 GLY A N 1
ATOM 497 C CA . GLY A 1 63 ? -1.102 -8.771 -54.935 1.00 27.05 63 GLY A CA 1
ATOM 498 C C . GLY A 1 63 ? -1.859 -9.615 -53.915 1.00 27.05 63 GLY A C 1
ATOM 499 O O . GLY A 1 63 ? -1.309 -9.988 -52.883 1.00 27.05 63 GLY A O 1
ATOM 500 N N . SER A 1 64 ? -3.116 -9.940 -54.206 1.00 31.47 64 SER A N 1
ATOM 501 C CA . SER A 1 64 ? -3.911 -10.910 -53.452 1.00 31.47 64 SER A CA 1
ATOM 502 C C . SER A 1 64 ? -3.380 -12.324 -53.721 1.00 31.47 64 SER A C 1
ATOM 504 O O . SER A 1 64 ? -3.643 -12.898 -54.777 1.00 31.47 64 SER A O 1
ATOM 506 N N . ARG A 1 65 ? -2.630 -12.909 -52.782 1.00 26.92 65 ARG A N 1
ATOM 507 C CA . ARG A 1 65 ? -2.376 -14.359 -52.749 1.00 26.92 65 ARG A CA 1
ATOM 508 C C . ARG A 1 65 ? -2.885 -14.924 -51.421 1.00 26.92 65 ARG A C 1
ATOM 510 O O . ARG A 1 65 ? -2.482 -14.411 -50.379 1.00 26.92 65 ARG A O 1
ATOM 517 N N . PRO A 1 66 ? -3.755 -15.948 -51.428 1.00 28.62 66 PRO A N 1
ATOM 518 C CA . PRO A 1 66 ? -4.169 -16.611 -50.200 1.00 28.62 66 PRO A CA 1
ATOM 519 C C . PRO A 1 66 ? -2.968 -17.360 -49.609 1.00 28.62 66 PRO A C 1
ATOM 521 O O . PRO A 1 66 ? -2.331 -18.166 -50.289 1.00 28.62 66 PRO A O 1
ATOM 524 N N . ILE A 1 67 ? -2.641 -17.065 -48.351 1.00 31.97 67 ILE A N 1
ATOM 525 C CA . ILE A 1 67 ? -1.640 -17.809 -47.586 1.00 31.97 67 ILE A CA 1
ATOM 526 C C . ILE A 1 67 ? -2.269 -19.159 -47.238 1.00 31.97 67 ILE A C 1
ATOM 528 O O . ILE A 1 67 ? -3.267 -19.225 -46.522 1.00 31.97 67 ILE A O 1
ATOM 532 N N . LEU A 1 68 ? -1.707 -20.233 -47.792 1.00 28.00 68 LEU A N 1
ATOM 533 C CA . LEU A 1 68 ? -2.047 -21.603 -47.431 1.00 28.00 68 LEU A CA 1
ATOM 534 C C . LEU A 1 68 ? -1.655 -21.806 -45.957 1.00 28.00 68 LEU A C 1
ATOM 536 O O . LEU A 1 68 ? -0.473 -21.709 -45.627 1.00 28.00 68 LEU A O 1
ATOM 540 N N . LEU A 1 69 ? -2.626 -22.068 -45.076 1.00 31.42 69 LEU A N 1
ATOM 541 C CA . LEU A 1 69 ? -2.360 -22.529 -43.711 1.00 31.42 69 LEU A CA 1
ATOM 542 C C . LEU A 1 69 ? -1.676 -23.899 -43.799 1.00 31.42 69 LEU A C 1
ATOM 544 O O . LEU A 1 69 ? -2.330 -24.932 -43.933 1.00 31.42 69 LEU A O 1
ATOM 548 N N . SER A 1 70 ? -0.346 -23.911 -43.742 1.00 31.78 70 SER A N 1
ATOM 549 C CA . SER A 1 70 ? 0.396 -25.116 -43.404 1.00 31.78 70 SER A CA 1
ATOM 550 C C . SER A 1 70 ? 0.022 -25.495 -41.976 1.00 31.78 70 SER A C 1
ATOM 552 O O . SER A 1 70 ? 0.201 -24.697 -41.055 1.00 31.78 70 SER A O 1
ATOM 554 N N . THR A 1 71 ? -0.508 -26.701 -41.808 1.00 33.44 71 THR A N 1
ATOM 555 C CA . THR A 1 71 ? -0.732 -27.367 -40.525 1.00 33.44 71 THR A CA 1
ATOM 556 C C . THR A 1 71 ? 0.515 -27.241 -39.651 1.00 33.44 71 THR A C 1
ATOM 558 O O . THR A 1 71 ? 1.515 -27.918 -39.889 1.00 33.44 71 THR A O 1
ATOM 561 N N . LEU A 1 72 ? 0.467 -26.341 -38.667 1.00 34.56 72 LEU A N 1
ATOM 562 C CA . LEU A 1 72 ? 1.480 -26.238 -37.627 1.00 34.56 72 LEU A CA 1
ATOM 563 C C . LEU A 1 72 ? 1.419 -27.529 -36.811 1.00 34.56 72 LEU A C 1
ATOM 565 O O . LEU A 1 72 ? 0.405 -27.818 -36.173 1.00 34.56 72 LEU A O 1
ATOM 569 N N . SER A 1 73 ? 2.493 -28.315 -36.854 1.00 31.03 73 SER A N 1
ATOM 570 C CA . SER A 1 73 ? 2.708 -29.388 -35.886 1.00 31.03 73 SER A CA 1
ATOM 571 C C . SER A 1 73 ? 2.579 -28.813 -34.470 1.00 31.03 73 SER A C 1
ATOM 573 O O . SER A 1 73 ? 3.095 -27.715 -34.231 1.00 31.03 73 SER A O 1
ATOM 575 N N . PRO A 1 74 ? 1.919 -29.511 -33.528 1.00 35.19 74 PRO A N 1
ATOM 576 C CA . PRO A 1 74 ? 1.875 -29.070 -32.143 1.00 35.19 74 PRO A CA 1
ATOM 577 C C . PRO A 1 74 ? 3.311 -28.951 -31.630 1.00 35.19 74 PRO A C 1
ATOM 579 O O . PRO A 1 74 ? 4.047 -29.937 -31.581 1.00 35.19 74 PRO A O 1
ATOM 582 N N . GLN A 1 75 ? 3.718 -27.722 -31.307 1.00 34.47 75 GLN A N 1
ATOM 583 C CA . GLN A 1 75 ? 4.976 -27.468 -30.616 1.00 34.47 75 GLN A CA 1
ATOM 584 C C . GLN A 1 75 ? 4.959 -28.267 -29.302 1.00 34.47 75 GLN A C 1
ATOM 586 O O . GLN A 1 75 ? 3.899 -28.346 -28.664 1.00 34.47 75 GLN A O 1
ATOM 591 N N . PRO A 1 76 ? 6.079 -28.887 -28.896 1.00 35.78 76 PRO A N 1
ATOM 592 C CA . PRO A 1 76 ? 6.153 -29.553 -27.604 1.00 35.78 76 PRO A CA 1
ATOM 593 C C . PRO A 1 76 ? 5.747 -28.550 -26.519 1.00 35.78 76 PRO A C 1
ATOM 595 O O . PRO A 1 76 ? 6.216 -27.413 -26.515 1.00 35.78 76 PRO A O 1
ATOM 598 N N . LYS A 1 77 ? 4.823 -28.946 -25.636 1.00 47.09 77 LYS A N 1
ATOM 599 C CA . LYS A 1 77 ? 4.468 -28.141 -24.463 1.00 47.09 77 LYS A CA 1
ATOM 600 C C . LYS A 1 77 ? 5.741 -27.990 -23.631 1.00 47.09 77 LYS A C 1
ATOM 602 O O . LYS A 1 77 ? 6.149 -28.956 -22.997 1.00 47.09 77 LYS A O 1
ATOM 607 N N . GLU A 1 78 ? 6.374 -26.820 -23.670 1.00 56.44 78 GLU A N 1
ATOM 608 C CA . GLU A 1 78 ? 7.417 -26.472 -22.707 1.00 56.44 78 GLU A CA 1
ATOM 609 C C . GLU A 1 78 ? 6.815 -26.604 -21.308 1.00 56.44 78 GLU A C 1
ATOM 611 O O . GLU A 1 78 ? 5.865 -25.905 -20.942 1.00 56.44 78 GLU A O 1
ATOM 616 N N . GLU A 1 79 ? 7.314 -27.574 -20.551 1.00 63.78 79 GLU A N 1
ATOM 617 C CA . GLU A 1 79 ? 6.897 -27.807 -19.180 1.00 63.78 79 GLU A CA 1
ATOM 618 C C . GLU A 1 79 ? 7.551 -26.725 -18.313 1.00 63.78 79 GLU A C 1
ATOM 620 O O . GLU A 1 79 ? 8.737 -26.779 -18.001 1.00 63.78 79 GLU A O 1
ATOM 625 N N . ILE A 1 80 ? 6.793 -25.667 -18.014 1.00 73.81 80 ILE A N 1
ATOM 626 C CA . ILE A 1 80 ? 7.272 -24.547 -17.197 1.00 73.81 80 ILE A CA 1
ATOM 627 C C . ILE A 1 80 ? 7.421 -25.025 -15.756 1.00 73.81 80 ILE A C 1
ATOM 629 O O . ILE A 1 80 ? 6.415 -25.350 -15.114 1.00 73.81 80 ILE A O 1
ATOM 633 N N . GLU A 1 81 ? 8.658 -24.999 -15.260 1.00 80.12 81 GLU A N 1
ATOM 634 C CA . GLU A 1 81 ? 9.009 -25.312 -13.876 1.00 80.12 81 GLU A CA 1
ATOM 635 C C . GLU A 1 81 ? 8.147 -24.506 -12.894 1.00 80.12 81 GLU A C 1
ATOM 637 O O . GLU A 1 81 ? 8.041 -23.282 -12.975 1.00 80.12 81 GLU A O 1
ATOM 642 N N . THR A 1 82 ? 7.490 -25.204 -11.971 1.00 81.69 82 THR A N 1
ATOM 643 C CA . THR A 1 82 ? 6.684 -24.591 -10.915 1.00 81.69 82 THR A CA 1
ATOM 644 C C . THR A 1 82 ? 7.506 -24.443 -9.648 1.00 81.69 82 THR A C 1
ATOM 646 O O . THR A 1 82 ? 8.052 -25.427 -9.151 1.00 81.69 82 THR A O 1
ATOM 649 N N . LEU A 1 83 ? 7.522 -23.243 -9.079 1.00 80.75 83 LEU A N 1
ATOM 650 C CA . LEU A 1 83 ? 8.192 -22.958 -7.819 1.00 80.75 83 LEU A CA 1
ATOM 651 C C . LEU A 1 83 ? 7.205 -23.051 -6.641 1.00 80.75 83 LEU A C 1
ATOM 653 O O . LEU A 1 83 ? 6.049 -22.626 -6.773 1.00 80.75 83 LEU A O 1
ATOM 657 N N . PRO A 1 84 ? 7.623 -23.585 -5.477 1.00 82.69 84 PRO A N 1
ATOM 658 C CA . PRO A 1 84 ? 6.777 -23.644 -4.293 1.00 82.69 84 PRO A CA 1
ATOM 659 C C . PRO A 1 84 ? 6.593 -22.238 -3.710 1.00 82.69 84 PRO A C 1
ATOM 661 O O . PRO A 1 84 ? 7.508 -21.670 -3.117 1.00 82.69 84 PRO A O 1
ATOM 664 N N . TYR A 1 85 ? 5.395 -21.676 -3.864 1.00 87.19 85 TYR A N 1
ATOM 665 C CA . TYR A 1 85 ? 5.037 -20.372 -3.309 1.00 87.19 85 TYR A CA 1
ATOM 666 C C . TYR A 1 85 ? 3.600 -20.386 -2.787 1.00 87.19 85 TYR A C 1
ATOM 668 O O . TYR A 1 85 ? 2.670 -20.748 -3.509 1.00 87.19 85 TYR A O 1
ATOM 676 N N . ASN A 1 86 ? 3.408 -19.979 -1.530 1.00 88.06 86 ASN A N 1
ATOM 677 C CA . ASN A 1 86 ? 2.084 -19.873 -0.921 1.00 88.06 86 ASN A CA 1
ATOM 678 C C . ASN A 1 86 ? 1.694 -18.401 -0.763 1.00 88.06 86 ASN A C 1
ATOM 680 O O . ASN A 1 86 ? 2.214 -17.710 0.110 1.00 88.06 86 ASN A O 1
ATOM 684 N N . TRP A 1 87 ? 0.742 -17.940 -1.576 1.00 87.38 87 TRP A N 1
ATOM 685 C CA . TRP A 1 87 ? 0.228 -16.567 -1.556 1.00 87.38 87 TRP A CA 1
ATOM 686 C C . TRP A 1 87 ? -0.522 -16.199 -0.270 1.00 87.38 87 TRP A C 1
ATOM 688 O O . TRP A 1 87 ? -0.630 -15.014 0.044 1.00 87.38 87 TRP A O 1
ATOM 698 N N . LYS A 1 88 ? -1.050 -17.183 0.469 1.00 85.19 88 LYS A N 1
ATOM 699 C CA . LYS A 1 88 ? -1.765 -16.945 1.731 1.00 85.19 88 LYS A CA 1
ATOM 700 C C . LYS A 1 88 ? -0.795 -16.803 2.901 1.00 85.19 88 LYS A C 1
ATOM 702 O O . LYS A 1 88 ? -0.981 -15.910 3.715 1.00 85.19 88 LYS A O 1
ATOM 707 N N . ASP A 1 89 ? 0.294 -17.564 2.925 1.00 89.56 89 ASP A N 1
ATOM 708 C CA . ASP A 1 89 ? 1.306 -17.504 3.992 1.00 89.56 89 ASP A CA 1
ATOM 709 C C . ASP A 1 89 ? 2.339 -16.395 3.735 1.00 89.56 89 ASP A C 1
ATOM 711 O O . ASP A 1 89 ? 3.543 -16.646 3.636 1.00 89.56 89 ASP A O 1
ATOM 715 N N . GLN A 1 90 ? 1.856 -15.160 3.562 1.00 92.06 90 GLN A N 1
ATOM 716 C CA . GLN A 1 90 ? 2.682 -13.969 3.348 1.00 92.06 90 GLN A CA 1
ATOM 717 C C . GLN A 1 90 ? 2.236 -12.793 4.222 1.00 92.06 90 GLN A C 1
ATOM 719 O O . GLN A 1 90 ? 1.088 -12.708 4.674 1.00 92.06 90 GLN A O 1
ATOM 724 N N . TRP A 1 91 ? 3.163 -11.849 4.400 1.00 94.38 91 TRP A N 1
ATOM 725 C CA . TRP A 1 91 ? 2.892 -10.527 4.953 1.00 94.38 91 TRP A CA 1
ATOM 726 C C . TRP A 1 91 ? 2.384 -9.567 3.878 1.00 94.38 91 TRP A C 1
ATOM 728 O O . TRP A 1 91 ? 2.954 -9.458 2.794 1.00 94.38 91 TRP A O 1
ATOM 738 N N . TYR A 1 92 ? 1.349 -8.813 4.231 1.00 94.38 92 TYR A N 1
ATOM 739 C CA . TYR A 1 92 ? 0.649 -7.877 3.359 1.00 94.38 92 TYR A CA 1
ATOM 740 C C . TYR A 1 92 ? 0.577 -6.494 4.026 1.00 94.38 92 TYR A C 1
ATOM 742 O O . TYR A 1 92 ? 0.085 -6.360 5.145 1.00 94.38 92 TYR A O 1
ATOM 750 N N . ALA A 1 93 ? 1.065 -5.453 3.348 1.00 94.12 93 ALA A N 1
ATOM 751 C CA . ALA A 1 93 ? 1.063 -4.066 3.823 1.00 94.12 93 ALA A CA 1
ATOM 752 C C . ALA A 1 93 ? -0.310 -3.388 3.626 1.00 94.12 93 ALA A C 1
ATOM 754 O O . ALA A 1 93 ? -0.639 -2.928 2.539 1.00 94.12 93 ALA A O 1
ATOM 755 N N . LEU A 1 94 ? -1.136 -3.287 4.667 1.00 92.44 94 LEU A N 1
ATOM 756 C CA . LEU A 1 94 ? -2.532 -2.841 4.532 1.00 92.44 94 LEU A CA 1
ATOM 757 C C . LEU A 1 94 ? -2.707 -1.323 4.376 1.00 92.44 94 LEU A C 1
ATOM 759 O O . LEU A 1 94 ? -3.547 -0.852 3.599 1.00 92.44 94 LEU A O 1
ATOM 763 N N . THR A 1 95 ? -1.985 -0.556 5.191 1.00 90.75 95 THR A N 1
ATOM 764 C CA . THR A 1 95 ? -2.123 0.903 5.316 1.00 90.75 95 THR A CA 1
ATOM 765 C C . THR A 1 95 ? -0.945 1.482 6.097 1.00 90.75 95 THR A C 1
ATOM 767 O O . THR A 1 95 ? -0.271 0.768 6.840 1.00 90.75 95 THR A O 1
ATOM 770 N N . PHE A 1 96 ? -0.721 2.792 6.006 1.00 87.88 96 PHE A N 1
ATOM 771 C CA . PHE A 1 96 ? 0.161 3.478 6.952 1.00 87.88 96 PHE A CA 1
ATOM 772 C C . PHE A 1 96 ? -0.448 3.481 8.360 1.00 87.88 96 PHE A C 1
ATOM 774 O O . PHE A 1 96 ? -1.641 3.731 8.530 1.00 87.88 96 PHE A O 1
ATOM 781 N N . ALA A 1 97 ? 0.374 3.246 9.383 1.00 87.75 97 ALA A N 1
ATOM 782 C CA . ALA A 1 97 ? -0.045 3.203 10.784 1.00 87.75 97 ALA A CA 1
ATOM 783 C C . ALA A 1 97 ? -0.627 4.542 11.259 1.00 87.75 97 ALA A C 1
ATOM 785 O O . ALA A 1 97 ? -1.557 4.567 12.061 1.00 87.75 97 ALA A O 1
ATOM 786 N N . SER A 1 98 ? -0.155 5.663 10.706 1.00 80.38 98 SER A N 1
ATOM 787 C CA . SER A 1 98 ? -0.723 6.993 10.959 1.00 80.38 98 SER A CA 1
ATOM 788 C C . SER A 1 98 ? -2.200 7.111 10.557 1.00 80.38 98 SER A C 1
ATOM 790 O O . SER A 1 98 ? -2.909 7.928 11.139 1.00 80.38 98 SER A O 1
ATOM 792 N N . HIS A 1 99 ? -2.685 6.283 9.621 1.00 77.00 99 HIS A N 1
ATOM 793 C CA . HIS A 1 99 ? -4.098 6.219 9.228 1.00 77.00 99 HIS A CA 1
ATOM 794 C C . HIS A 1 99 ? -4.980 5.404 10.185 1.00 77.00 99 HIS A C 1
ATOM 796 O O . HIS A 1 99 ? -6.189 5.347 9.988 1.00 77.00 99 HIS A O 1
ATOM 802 N N . VAL A 1 100 ? -4.404 4.787 11.215 1.00 78.69 100 VAL A N 1
ATOM 803 C CA . VAL A 1 100 ? -5.151 4.063 12.257 1.00 78.69 100 VAL A CA 1
ATOM 804 C C . VAL A 1 100 ? -4.939 4.726 13.619 1.00 78.69 100 VAL A C 1
ATOM 806 O O . VAL A 1 100 ? -5.877 4.914 14.394 1.00 78.69 100 VAL A O 1
ATOM 809 N N . LEU A 1 101 ? -3.695 5.124 13.895 1.00 78.50 101 LEU A N 1
ATOM 810 C CA . LEU A 1 101 ? -3.257 5.622 15.195 1.00 78.50 101 LEU A CA 1
ATOM 811 C C . LEU A 1 101 ? -3.561 7.100 15.446 1.00 78.50 101 LEU A C 1
ATOM 813 O O . LEU A 1 101 ? -3.363 7.538 16.571 1.00 78.50 101 LEU A O 1
ATOM 817 N N . ASN A 1 102 ? -4.001 7.889 14.456 1.00 69.50 102 ASN A N 1
ATOM 818 C CA . ASN A 1 102 ? -4.278 9.317 14.652 1.00 69.50 102 ASN A CA 1
ATOM 819 C C . ASN A 1 102 ? -5.780 9.582 14.889 1.00 69.50 102 ASN A C 1
ATOM 821 O O . ASN A 1 102 ? -6.523 9.792 13.927 1.00 69.50 102 ASN A O 1
ATOM 825 N N . PRO A 1 103 ? -6.251 9.681 16.150 1.00 59.62 103 PRO A N 1
ATOM 826 C CA . PRO A 1 103 ? -7.681 9.725 16.469 1.00 59.62 103 PRO A CA 1
ATOM 827 C C . PRO A 1 103 ? -8.367 11.005 15.990 1.00 59.62 103 PRO A C 1
ATOM 829 O O . PRO A 1 103 ? -9.570 11.026 15.764 1.00 59.62 103 PRO A O 1
ATOM 832 N N . SER A 1 104 ? -7.599 12.090 15.838 1.00 56.75 104 SER A N 1
ATOM 833 C CA . SER A 1 104 ? -8.107 13.373 15.334 1.00 56.75 104 SER A CA 1
ATOM 834 C C . SER A 1 104 ? -8.358 13.365 13.824 1.00 56.75 104 SER A C 1
ATOM 836 O O . SER A 1 104 ? -8.927 14.305 13.261 1.00 56.75 104 SER A O 1
ATOM 838 N N . GLU A 1 105 ? -7.901 12.308 13.161 1.00 51.34 105 GLU A N 1
ATOM 839 C CA . GLU A 1 105 ? -7.808 12.221 11.720 1.00 51.34 105 GLU A CA 1
ATOM 840 C C . GLU A 1 105 ? -8.559 11.004 11.171 1.00 51.34 105 GLU A C 1
ATOM 842 O O . GLU A 1 105 ? -9.156 11.112 10.103 1.00 51.34 105 GLU A O 1
ATOM 847 N N . THR A 1 106 ? -8.633 9.894 11.900 1.00 57.72 106 THR A N 1
ATOM 848 C CA . THR A 1 106 ? -9.082 8.609 11.350 1.00 57.72 106 THR A CA 1
ATOM 849 C C . THR A 1 106 ? -10.286 8.048 12.100 1.00 57.72 106 THR A C 1
ATOM 851 O O . THR A 1 106 ? -10.511 8.359 13.271 1.00 57.72 106 THR A O 1
ATOM 854 N N . ALA A 1 107 ? -11.071 7.209 11.417 1.00 61.72 107 ALA A N 1
ATOM 855 C CA . ALA A 1 107 ? -12.107 6.422 12.075 1.00 61.72 107 ALA A CA 1
ATOM 856 C C . ALA A 1 107 ? -11.469 5.517 13.142 1.00 61.72 107 ALA A C 1
ATOM 858 O O . ALA A 1 107 ? -10.319 5.093 13.011 1.00 61.72 107 ALA A O 1
ATOM 859 N N . GLU A 1 108 ? -12.197 5.254 14.225 1.00 72.56 108 GLU A N 1
ATOM 860 C CA . GLU A 1 108 ? -11.714 4.380 15.303 1.00 72.56 108 GLU A CA 1
ATOM 861 C C . GLU A 1 108 ? -11.567 2.924 14.856 1.00 72.56 108 GLU A C 1
ATOM 863 O O . GLU A 1 108 ? -10.748 2.180 15.394 1.00 72.56 108 GLU A O 1
ATOM 868 N N . VAL A 1 109 ? -12.355 2.563 13.846 1.00 86.00 109 VAL A N 1
ATOM 869 C CA . VAL A 1 109 ? -12.386 1.270 13.185 1.00 86.00 109 VAL A CA 1
ATOM 870 C C . VAL A 1 109 ? -12.140 1.515 11.697 1.00 86.00 109 VAL A C 1
ATOM 872 O O . VAL A 1 109 ? -12.746 2.408 11.104 1.00 86.00 109 VAL A O 1
ATOM 875 N N . VAL A 1 110 ? -11.209 0.771 11.103 1.00 87.50 110 VAL A N 1
ATOM 876 C CA . VAL A 1 110 ? -10.756 0.968 9.722 1.00 87.50 110 VAL A CA 1
ATOM 877 C C . VAL A 1 110 ? -10.967 -0.326 8.926 1.00 87.50 110 VAL A C 1
ATOM 879 O O . VAL A 1 110 ? -10.360 -1.342 9.275 1.00 87.50 110 VAL A O 1
ATOM 882 N N . PRO A 1 111 ? -11.784 -0.312 7.853 1.00 89.75 111 PRO A N 1
ATOM 883 C CA . PRO A 1 111 ? -11.920 -1.455 6.956 1.00 89.75 111 PRO A CA 1
ATOM 884 C C . PRO A 1 111 ? -10.657 -1.655 6.108 1.00 89.75 111 PRO A C 1
ATOM 886 O O . PRO A 1 111 ? -10.039 -0.700 5.623 1.00 89.75 111 PRO A O 1
ATOM 889 N N . ALA A 1 112 ? -10.303 -2.914 5.882 1.00 90.25 112 ALA A N 1
ATOM 890 C CA . ALA A 1 112 ? -9.231 -3.349 4.996 1.00 90.25 112 ALA A CA 1
ATOM 891 C C . ALA A 1 112 ? -9.636 -4.642 4.270 1.00 90.25 112 ALA A C 1
ATOM 893 O O . ALA A 1 112 ? -10.645 -5.260 4.595 1.00 90.25 112 ALA A O 1
ATOM 894 N N . ALA A 1 113 ? -8.866 -5.051 3.264 1.00 90.81 113 ALA A N 1
ATOM 895 C CA . ALA A 1 113 ? -9.085 -6.323 2.585 1.00 90.81 113 ALA A CA 1
ATOM 896 C C . ALA A 1 113 ? -7.793 -6.841 1.955 1.00 90.81 113 ALA A C 1
ATOM 898 O O . ALA A 1 113 ? -6.943 -6.048 1.541 1.00 90.81 113 ALA A O 1
ATOM 899 N N . VAL A 1 114 ? -7.685 -8.165 1.849 1.00 90.75 114 VAL A N 1
ATOM 900 C CA . VAL A 1 114 ? -6.685 -8.849 1.021 1.00 90.75 114 VAL A CA 1
ATOM 901 C C . VAL A 1 114 ? -7.381 -10.007 0.311 1.00 90.75 114 VAL A C 1
ATOM 903 O O . VAL A 1 114 ? -8.076 -10.791 0.950 1.00 90.75 114 VAL A O 1
ATOM 906 N N . PHE A 1 115 ? -7.228 -10.122 -1.007 1.00 85.50 115 PHE A N 1
ATOM 907 C CA . PHE A 1 115 ? -7.868 -11.164 -1.826 1.00 85.50 115 PHE A CA 1
ATOM 908 C C . PHE A 1 115 ? -9.399 -11.252 -1.701 1.00 85.50 115 PHE A C 1
ATOM 910 O O . PHE A 1 115 ? -9.982 -12.329 -1.790 1.00 85.50 115 PHE A O 1
ATOM 917 N N . GLY A 1 116 ? -10.065 -10.126 -1.471 1.00 84.88 116 GLY A N 1
ATOM 918 C CA . GLY A 1 116 ? -11.504 -10.060 -1.229 1.00 84.88 116 GLY A CA 1
ATOM 919 C C . GLY A 1 116 ? -11.919 -10.504 0.175 1.00 84.88 116 GLY A C 1
ATOM 920 O O . GLY A 1 116 ? -13.087 -10.357 0.518 1.00 84.88 116 GLY A O 1
ATOM 921 N N . GLN A 1 117 ? -10.990 -10.995 1.003 1.00 89.19 117 GLN A N 1
ATOM 922 C CA . GLN A 1 117 ? -11.258 -11.297 2.402 1.00 89.19 117 GLN A CA 1
ATOM 923 C C . GLN A 1 117 ? -11.313 -9.983 3.196 1.00 89.19 117 GLN A C 1
ATOM 925 O O . GLN A 1 117 ? -10.297 -9.278 3.259 1.00 89.19 117 GLN A O 1
ATOM 930 N N . PRO A 1 118 ? -12.465 -9.633 3.794 1.00 92.25 118 PRO A N 1
ATOM 931 C CA . PRO A 1 118 ? -12.615 -8.382 4.515 1.00 92.25 118 PRO A CA 1
ATOM 932 C C . PRO A 1 118 ? -11.952 -8.488 5.896 1.00 92.25 118 PRO A C 1
ATOM 934 O O . PRO A 1 118 ? -12.057 -9.502 6.594 1.00 92.25 118 PRO A O 1
ATOM 937 N N . LEU A 1 119 ? -11.237 -7.432 6.271 1.00 95.62 119 LEU A N 1
ATOM 938 C CA . LEU A 1 119 ? -10.472 -7.303 7.506 1.00 95.62 119 LEU A CA 1
ATOM 939 C C . LEU A 1 119 ? -10.862 -6.014 8.223 1.00 95.62 119 LEU A C 1
ATOM 941 O O . LEU A 1 119 ? -11.182 -5.003 7.596 1.00 95.62 119 LEU A O 1
ATOM 945 N N . VAL A 1 120 ? -10.766 -6.032 9.546 1.00 94.94 120 VAL A N 1
ATOM 946 C CA . VAL A 1 120 ? -11.022 -4.866 10.387 1.00 94.94 120 VAL A CA 1
ATOM 947 C C . VAL A 1 120 ? -9.791 -4.542 11.219 1.00 94.94 120 VAL A C 1
ATOM 949 O O . VAL A 1 120 ? -9.184 -5.429 11.820 1.00 94.94 120 VAL A O 1
ATOM 952 N N . LEU A 1 121 ? -9.414 -3.263 11.237 1.00 94.75 121 LEU A N 1
ATOM 953 C CA . LEU A 1 121 ? -8.361 -2.720 12.086 1.00 94.75 121 LEU A CA 1
ATOM 954 C C . LEU A 1 121 ? -8.969 -1.795 13.136 1.00 94.75 121 LEU A C 1
ATOM 956 O O . LEU A 1 121 ? -9.827 -0.973 12.818 1.00 94.75 121 LEU A O 1
ATOM 960 N N . TRP A 1 122 ? -8.489 -1.872 14.370 1.00 92.69 122 TRP A N 1
ATOM 961 C CA . TRP A 1 122 ? -8.823 -0.896 15.407 1.00 92.69 122 TRP A CA 1
ATOM 962 C C . TRP A 1 122 ? -7.650 -0.709 16.363 1.00 92.69 122 TRP A C 1
ATOM 964 O O . TRP A 1 122 ? -6.770 -1.565 16.468 1.00 92.69 122 TRP A O 1
ATOM 974 N N . ARG A 1 123 ? -7.620 0.434 17.046 1.00 88.69 123 ARG A N 1
ATOM 975 C CA . ARG A 1 123 ? -6.581 0.742 18.036 1.00 88.69 123 ARG A CA 1
ATOM 976 C C . ARG A 1 123 ? -7.003 0.299 19.435 1.00 88.69 123 ARG A C 1
ATOM 978 O O . ARG A 1 123 ? -8.173 0.423 19.797 1.00 88.69 123 ARG A O 1
ATOM 985 N N . SER A 1 124 ? -6.041 -0.161 20.227 1.00 83.88 124 SER A N 1
ATOM 986 C CA . SER A 1 124 ? -6.227 -0.381 21.662 1.00 83.88 124 SER A CA 1
ATOM 987 C C . SER A 1 124 ? -6.508 0.940 22.393 1.00 83.88 124 SER A C 1
ATOM 989 O O . SER A 1 124 ? -6.239 2.025 21.874 1.00 83.88 124 SER A O 1
ATOM 991 N N . GLU A 1 125 ? -7.015 0.854 23.625 1.00 83.19 125 GLU A N 1
ATOM 992 C CA . GLU A 1 125 ? -7.346 2.026 24.455 1.00 83.19 125 GLU A CA 1
ATOM 993 C C . GLU A 1 125 ? -6.141 2.948 24.699 1.00 83.19 125 GLU A C 1
ATOM 995 O O . GLU A 1 125 ? -6.266 4.169 24.646 1.00 83.19 125 GLU A O 1
ATOM 1000 N N . ASP A 1 126 ? -4.955 2.361 24.891 1.00 79.62 126 ASP A N 1
ATOM 1001 C CA . ASP A 1 126 ? -3.686 3.083 25.056 1.00 79.62 126 ASP A CA 1
ATOM 1002 C C . ASP A 1 126 ? -3.231 3.832 23.787 1.00 79.62 126 ASP A C 1
ATOM 1004 O O . ASP A 1 126 ? -2.284 4.618 23.838 1.00 79.62 126 ASP A O 1
ATOM 1008 N N . GLY A 1 127 ? -3.901 3.607 22.651 1.00 72.31 127 GLY A N 1
ATOM 1009 C CA . GLY A 1 127 ? -3.627 4.245 21.368 1.00 72.31 127 GLY A CA 1
ATOM 1010 C C . GLY A 1 127 ? -2.290 3.856 20.735 1.00 72.31 127 GLY A C 1
ATOM 1011 O O . GLY A 1 127 ? -1.940 4.430 19.707 1.00 72.31 127 GLY A O 1
ATOM 1012 N N . GLY A 1 128 ? -1.538 2.920 21.325 1.00 76.75 128 GLY A N 1
ATOM 1013 C CA . GLY A 1 128 ? -0.205 2.526 20.864 1.00 76.75 128 GLY A CA 1
ATOM 1014 C C . GLY A 1 128 ? -0.193 1.257 20.016 1.00 76.75 128 GLY A C 1
ATOM 1015 O O . GLY A 1 128 ? 0.726 1.061 19.220 1.00 76.75 128 GLY A O 1
ATOM 1016 N N . HIS A 1 129 ? -1.209 0.407 20.162 1.00 87.56 129 HIS A N 1
ATOM 1017 C CA . HIS A 1 129 ? -1.283 -0.885 19.489 1.00 87.56 129 HIS A CA 1
ATOM 1018 C C . HIS A 1 129 ? -2.482 -0.972 18.534 1.00 87.56 129 HIS A C 1
ATOM 1020 O O . HIS A 1 129 ? -3.536 -0.377 18.770 1.00 87.56 129 HIS A O 1
ATOM 1026 N N . ILE A 1 130 ? -2.295 -1.696 17.429 1.00 92.69 130 ILE A N 1
ATOM 1027 C CA . ILE A 1 130 ? -3.309 -1.941 16.398 1.00 92.69 130 ILE A CA 1
ATOM 1028 C C . ILE A 1 130 ? -3.639 -3.423 16.429 1.00 92.69 130 ILE A C 1
ATOM 1030 O O . ILE A 1 130 ? -2.735 -4.249 16.393 1.00 92.69 130 ILE A O 1
ATOM 1034 N N . HIS A 1 131 ? -4.926 -3.739 16.449 1.00 95.19 131 HIS A N 1
ATOM 1035 C CA . HIS A 1 131 ? -5.438 -5.092 16.314 1.00 95.19 131 HIS A CA 1
ATOM 1036 C C . HIS A 1 131 ? -6.016 -5.309 14.917 1.00 95.19 131 HIS A C 1
ATOM 1038 O O . HIS A 1 131 ? -6.520 -4.367 14.299 1.00 95.19 131 HIS A O 1
ATOM 1044 N N . CYS A 1 132 ? -5.976 -6.556 14.446 1.00 96.25 132 CYS A N 1
ATOM 1045 C CA . CYS A 1 132 ? -6.577 -6.976 13.188 1.00 96.25 132 CYS A CA 1
ATOM 1046 C C . CYS A 1 132 ? -7.398 -8.256 13.375 1.00 96.25 132 CYS A C 1
ATOM 1048 O O . CYS A 1 132 ? -6.986 -9.169 14.091 1.00 96.25 132 CYS A O 1
ATOM 1050 N N . ALA A 1 133 ? -8.553 -8.333 12.720 1.00 96.31 133 ALA A N 1
ATOM 1051 C CA . ALA A 1 133 ? -9.386 -9.530 12.672 1.00 96.31 133 ALA A CA 1
ATOM 1052 C C . ALA A 1 133 ? -10.078 -9.663 11.310 1.00 96.31 133 ALA A C 1
ATOM 1054 O O . ALA A 1 133 ? -10.134 -8.699 10.541 1.00 96.31 133 ALA A O 1
ATOM 1055 N N . ASP A 1 134 ? -10.635 -10.843 11.037 1.00 95.88 134 ASP A N 1
ATOM 1056 C CA . ASP A 1 134 ? -11.623 -11.005 9.968 1.00 95.88 134 ASP A CA 1
ATOM 1057 C C . ASP A 1 134 ? -12.842 -10.115 10.272 1.00 95.88 134 ASP A C 1
ATOM 1059 O O . ASP A 1 134 ? -13.333 -10.071 11.403 1.00 95.88 134 ASP A O 1
ATOM 1063 N N . ASP A 1 135 ? -13.334 -9.394 9.265 1.00 96.38 135 ASP A N 1
ATOM 1064 C CA . ASP A 1 135 ? -14.389 -8.385 9.418 1.00 96.38 135 ASP A CA 1
ATOM 1065 C C . ASP A 1 135 ? -15.801 -8.991 9.450 1.00 96.38 135 ASP A C 1
ATOM 1067 O O . ASP A 1 135 ? -16.681 -8.674 8.650 1.00 96.38 135 ASP A O 1
ATOM 1071 N N . VAL A 1 136 ? -16.010 -9.944 10.352 1.00 96.00 136 VAL A N 1
ATOM 1072 C CA . VAL A 1 136 ? -17.258 -10.700 10.449 1.00 96.00 136 VAL A CA 1
ATOM 1073 C C . VAL A 1 136 ? -17.572 -10.959 11.915 1.00 96.00 136 VAL A C 1
ATOM 1075 O O . VAL A 1 136 ? -16.851 -11.665 12.618 1.00 96.00 136 VAL A O 1
ATOM 1078 N N . CYS A 1 137 ? -18.688 -10.412 12.390 1.00 97.50 137 CYS A N 1
ATOM 1079 C CA . CYS A 1 137 ? -19.156 -10.655 13.747 1.00 97.50 137 CYS A CA 1
ATOM 1080 C C . CYS A 1 137 ? -19.604 -12.123 13.908 1.00 97.50 137 CYS A C 1
ATOM 1082 O O . CYS A 1 137 ? -20.523 -12.546 13.197 1.00 97.50 137 CYS A O 1
ATOM 1084 N N . PRO A 1 138 ? -19.071 -12.890 14.881 1.00 97.00 138 PRO A N 1
ATOM 1085 C CA . PRO A 1 138 ? -19.398 -14.309 15.061 1.00 97.00 138 PRO A CA 1
ATOM 1086 C C . PRO A 1 138 ? -20.853 -14.559 15.487 1.00 97.00 138 PRO A C 1
ATOM 1088 O O . PRO A 1 138 ? -21.309 -15.697 15.484 1.00 97.00 138 PRO A O 1
ATOM 1091 N N . HIS A 1 139 ? -21.604 -13.514 15.849 1.00 96.50 139 HIS A N 1
ATOM 1092 C CA . HIS A 1 139 ? -23.015 -13.643 16.204 1.00 96.50 139 HIS A CA 1
ATOM 1093 C C . HIS A 1 139 ? -23.912 -13.852 14.972 1.00 96.50 139 HIS A C 1
ATOM 1095 O O . HIS A 1 139 ? -24.679 -14.811 14.931 1.00 96.50 139 HIS A O 1
ATOM 1101 N N . ARG A 1 140 ? -23.863 -12.939 13.988 1.00 95.31 140 ARG A N 1
ATOM 1102 C CA . ARG A 1 140 ? -24.742 -12.945 12.793 1.00 95.31 140 ARG A CA 1
ATOM 1103 C C . ARG A 1 140 ? -24.076 -12.361 11.542 1.00 95.31 140 ARG A C 1
ATOM 1105 O O . ARG A 1 140 ? -24.746 -11.757 10.713 1.00 95.31 140 ARG A O 1
ATOM 1112 N N . ALA A 1 141 ? -22.756 -12.492 11.446 1.00 94.69 141 ALA A N 1
ATOM 1113 C CA . ALA A 1 141 ? -21.948 -12.107 10.290 1.00 94.69 141 ALA A CA 1
ATOM 1114 C C . ALA A 1 141 ? -22.038 -10.631 9.849 1.00 94.69 141 ALA A C 1
ATOM 1116 O O . ALA A 1 141 ? -21.703 -10.303 8.716 1.00 94.69 141 ALA A O 1
ATOM 1117 N N . ALA A 1 142 ? -22.461 -9.723 10.735 1.00 93.31 142 ALA A N 1
ATOM 1118 C CA . ALA A 1 142 ? -22.392 -8.290 10.458 1.00 93.31 142 ALA A CA 1
ATOM 1119 C C . ALA A 1 142 ? -20.930 -7.834 10.324 1.00 93.31 142 ALA A C 1
ATOM 1121 O O . ALA A 1 142 ? -20.088 -8.282 11.107 1.00 93.31 142 ALA A O 1
ATOM 1122 N N . ALA A 1 143 ? -20.662 -6.919 9.389 1.00 92.38 143 ALA A N 1
ATOM 1123 C CA . ALA A 1 143 ? -19.361 -6.268 9.261 1.00 92.38 143 ALA A CA 1
ATOM 1124 C C . ALA A 1 143 ? -19.035 -5.508 10.555 1.00 92.38 143 ALA A C 1
ATOM 1126 O O . ALA A 1 143 ? -19.833 -4.704 11.048 1.00 92.38 143 ALA A O 1
ATOM 1127 N N . LEU A 1 144 ? -17.881 -5.805 11.141 1.00 94.56 144 LEU A N 1
ATOM 1128 C CA . LEU A 1 144 ? -17.389 -5.158 12.353 1.00 94.56 144 LEU A CA 1
ATOM 1129 C C . LEU A 1 144 ? -16.777 -3.788 12.043 1.00 94.56 144 LEU A C 1
ATOM 1131 O O . LEU A 1 144 ? -16.758 -2.931 12.924 1.00 94.56 144 LEU A O 1
ATOM 1135 N N . SER A 1 145 ? -16.333 -3.566 10.804 1.00 90.19 145 SER A N 1
ATOM 1136 C CA . SER A 1 145 ? -15.801 -2.300 10.305 1.00 90.19 145 SER A CA 1
ATOM 1137 C C . SER A 1 145 ? -16.809 -1.161 10.366 1.00 90.19 145 SER A C 1
ATOM 1139 O O . SER A 1 145 ? -16.422 -0.007 10.513 1.00 90.19 145 SER A O 1
ATOM 1141 N N . GLU A 1 146 ? -18.098 -1.492 10.278 1.00 88.19 146 GLU A N 1
ATOM 1142 C CA . GLU A 1 146 ? -19.203 -0.549 10.448 1.00 88.19 146 GLU A CA 1
ATOM 1143 C C . GLU A 1 146 ? -19.439 -0.193 11.918 1.00 88.19 146 GLU A C 1
ATOM 1145 O O . GLU A 1 146 ? -20.267 0.659 12.193 1.00 88.19 146 GLU A O 1
ATOM 1150 N N . GLY A 1 147 ? -18.769 -0.861 12.862 1.00 90.25 147 GLY A N 1
ATOM 1151 C CA . GLY A 1 147 ? -18.921 -0.659 14.297 1.00 90.25 147 GLY A CA 1
ATOM 1152 C C . GLY A 1 147 ? -18.165 0.553 14.846 1.00 90.25 147 GLY A C 1
ATOM 1153 O O . GLY A 1 147 ? -17.886 1.537 14.165 1.00 90.25 147 GLY A O 1
ATOM 1154 N N . ARG A 1 148 ? -17.816 0.481 16.132 1.00 90.56 148 ARG A N 1
ATOM 1155 C CA . ARG A 1 148 ? -16.986 1.494 16.807 1.00 90.56 148 ARG A CA 1
ATOM 1156 C C . ARG A 1 148 ? -16.007 0.862 17.775 1.00 90.56 148 ARG A C 1
ATOM 1158 O O . ARG A 1 148 ? -16.113 -0.325 18.077 1.00 90.56 148 ARG A O 1
ATOM 1165 N N . THR A 1 149 ? -15.124 1.682 18.336 1.00 90.50 149 THR A N 1
ATOM 1166 C CA . THR A 1 149 ? -14.400 1.279 19.537 1.00 90.50 149 THR A CA 1
ATOM 1167 C C . THR A 1 149 ? -15.130 1.736 20.795 1.00 90.50 149 THR A C 1
ATOM 1169 O O . THR A 1 149 ? -15.808 2.763 20.808 1.00 90.50 149 THR A O 1
ATOM 1172 N N . ARG A 1 150 ? -15.014 0.957 21.867 1.00 89.88 150 ARG A N 1
ATOM 1173 C CA . ARG A 1 150 ? -15.454 1.330 23.210 1.00 89.88 150 ARG A CA 1
ATOM 1174 C C . ARG A 1 150 ? -14.444 0.789 24.206 1.00 89.88 150 ARG A C 1
ATOM 1176 O O . ARG A 1 150 ? -14.232 -0.417 24.245 1.00 89.88 150 ARG A O 1
ATOM 1183 N N . ASP A 1 151 ? -13.791 1.680 24.946 1.00 88.56 151 ASP A N 1
ATOM 1184 C CA . ASP A 1 151 ? -12.755 1.324 25.926 1.00 88.56 151 ASP A CA 1
ATOM 1185 C C . ASP A 1 151 ? -11.663 0.415 25.305 1.00 88.56 151 ASP A C 1
ATOM 1187 O O . ASP A 1 151 ? -11.293 -0.627 25.837 1.00 88.56 151 ASP A O 1
ATOM 1191 N N . GLY A 1 152 ? -11.227 0.749 24.079 1.00 88.44 152 GLY A N 1
ATOM 1192 C CA . GLY A 1 152 ? -10.233 -0.018 23.307 1.00 88.44 152 GLY A CA 1
ATOM 1193 C C . GLY A 1 152 ? -10.714 -1.336 22.688 1.00 88.44 152 GLY A C 1
ATOM 1194 O O . GLY A 1 152 ? -9.928 -2.023 22.032 1.00 88.44 152 GLY A O 1
ATOM 1195 N N . LYS A 1 153 ? -11.986 -1.694 22.873 1.00 94.62 153 LYS A N 1
ATOM 1196 C CA . LYS A 1 153 ? -12.602 -2.922 22.355 1.00 94.62 153 LYS A CA 1
ATOM 1197 C C . LYS A 1 153 ? -13.432 -2.633 21.118 1.00 94.62 153 LYS A C 1
ATOM 1199 O O . LYS A 1 153 ? -14.005 -1.553 20.993 1.00 94.62 153 LYS A O 1
ATOM 1204 N N . LEU A 1 154 ? -13.535 -3.609 20.226 1.00 96.12 154 LEU A N 1
ATOM 1205 C CA . LEU A 1 154 ? -14.351 -3.504 19.023 1.00 96.12 154 LEU A CA 1
ATOM 1206 C C . LEU A 1 154 ? -15.810 -3.825 19.359 1.00 96.12 154 LEU A C 1
ATOM 1208 O O . LEU A 1 154 ? -16.108 -4.939 19.783 1.00 96.12 154 LEU A O 1
ATOM 1212 N N . GLU A 1 155 ? -16.718 -2.866 19.181 1.00 96.44 155 GLU A N 1
ATOM 1213 C CA . GLU A 1 155 ? -18.153 -3.030 19.424 1.00 96.44 155 GLU A CA 1
ATOM 1214 C C . GLU A 1 155 ? -18.915 -3.142 18.099 1.00 96.44 155 GLU A C 1
ATOM 1216 O O . GLU A 1 155 ? -18.921 -2.222 17.277 1.00 96.44 155 GLU A O 1
ATOM 1221 N N . CYS A 1 156 ? -19.606 -4.266 17.908 1.00 96.56 156 CYS A N 1
ATOM 1222 C CA . CYS A 1 156 ? -20.466 -4.482 16.748 1.00 96.56 156 CYS A CA 1
ATOM 1223 C C . CYS A 1 156 ? -21.749 -3.644 16.862 1.00 96.56 156 CYS A C 1
ATOM 1225 O O . CYS A 1 156 ? -22.519 -3.823 17.808 1.00 96.56 156 CYS A O 1
ATOM 1227 N N . TYR A 1 157 ? -22.054 -2.807 15.866 1.00 94.62 157 TYR A N 1
ATOM 1228 C CA . TYR A 1 157 ? -23.277 -1.990 15.864 1.00 94.62 157 TYR A CA 1
ATOM 1229 C C . TYR A 1 157 ? -24.582 -2.774 15.797 1.00 94.62 157 TYR A C 1
ATOM 1231 O O . TYR A 1 157 ? -25.615 -2.241 16.192 1.00 94.62 157 TYR A O 1
ATOM 1239 N N . TYR A 1 158 ? -24.567 -4.029 15.343 1.00 96.00 158 TYR A N 1
ATOM 1240 C CA . TYR A 1 158 ? -25.819 -4.765 15.214 1.00 96.00 158 TYR A CA 1
ATOM 1241 C C . TYR A 1 158 ? -26.452 -5.060 16.587 1.00 96.00 158 TYR A C 1
ATOM 1243 O O . TYR A 1 158 ? -27.632 -4.802 16.799 1.00 96.00 158 TYR A O 1
ATOM 1251 N N . HIS A 1 159 ? -25.671 -5.568 17.545 1.00 97.38 159 HIS A N 1
ATOM 1252 C CA . HIS A 1 159 ? -26.199 -5.971 18.858 1.00 97.38 159 HIS A CA 1
ATOM 1253 C C . HIS A 1 159 ? -25.341 -5.522 20.048 1.00 97.38 159 HIS A C 1
ATOM 1255 O O . HIS A 1 159 ? -25.641 -5.885 21.183 1.00 97.38 159 HIS A O 1
ATOM 1261 N N . GLY A 1 160 ? -24.279 -4.746 19.816 1.00 96.75 160 GLY A N 1
ATOM 1262 C CA . GLY A 1 160 ? -23.415 -4.205 20.867 1.00 96.75 160 GLY A CA 1
ATOM 1263 C C . GLY A 1 160 ? -22.466 -5.219 21.507 1.00 96.75 160 GLY A C 1
ATOM 1264 O O . GLY A 1 160 ? -21.987 -4.973 22.609 1.00 96.75 160 GLY A O 1
ATOM 1265 N N . TRP A 1 161 ? -22.211 -6.365 20.863 1.00 98.12 161 TRP A N 1
ATOM 1266 C CA . TRP A 1 161 ? -21.199 -7.315 21.339 1.00 98.12 161 TRP A CA 1
ATOM 1267 C C . TRP A 1 161 ? -19.818 -6.671 21.240 1.00 98.12 161 TRP A C 1
ATOM 1269 O O . TRP A 1 161 ? -19.487 -6.106 20.194 1.00 98.12 161 TRP A O 1
ATOM 1279 N N . GLN A 1 162 ? -19.034 -6.765 22.312 1.00 97.75 162 GLN A N 1
ATOM 1280 C CA . GLN A 1 162 ? -17.700 -6.171 22.390 1.00 97.75 162 GLN A CA 1
ATOM 1281 C C . GLN A 1 162 ? -16.625 -7.244 22.425 1.00 97.75 162 GLN A C 1
ATOM 1283 O O . GLN A 1 162 ? -16.721 -8.195 23.205 1.00 97.75 162 GLN A O 1
ATOM 1288 N N . PHE A 1 163 ? -15.579 -7.047 21.635 1.00 97.88 163 PHE A N 1
ATOM 1289 C CA . PHE A 1 163 ? -14.471 -7.979 21.480 1.00 97.88 163 PHE A CA 1
ATOM 1290 C C . PHE A 1 163 ? -13.153 -7.313 21.857 1.00 97.88 163 PHE A C 1
ATOM 1292 O O . PHE A 1 163 ? -12.873 -6.184 21.447 1.00 97.88 163 PHE A O 1
ATOM 1299 N N . ASP A 1 164 ? -12.355 -8.013 22.655 1.00 95.44 164 ASP A N 1
ATOM 1300 C CA . ASP A 1 164 ? -11.089 -7.504 23.164 1.00 95.44 164 ASP A CA 1
ATOM 1301 C C . ASP A 1 164 ? -9.918 -8.044 22.341 1.00 95.44 164 ASP A C 1
ATOM 1303 O O . ASP A 1 164 ? -9.668 -9.247 22.296 1.00 95.44 164 ASP A O 1
ATOM 1307 N N . GLY A 1 165 ? -9.190 -7.143 21.680 1.00 93.62 165 GLY A N 1
ATOM 1308 C CA . GLY A 1 165 ? -8.030 -7.511 20.874 1.00 93.62 165 GLY A CA 1
ATOM 1309 C C . GLY A 1 165 ? -6.841 -8.001 21.701 1.00 93.62 165 GLY A C 1
ATOM 1310 O O . GLY A 1 165 ? -6.065 -8.814 21.200 1.00 93.62 165 GLY A O 1
ATOM 1311 N N . LYS A 1 166 ? -6.705 -7.564 22.963 1.00 92.56 166 LYS A N 1
ATOM 1312 C CA . LYS A 1 166 ? -5.645 -8.027 23.877 1.00 92.56 166 LYS A CA 1
ATOM 1313 C C . LYS A 1 166 ? -5.897 -9.471 24.314 1.00 92.56 166 LYS A C 1
ATOM 1315 O O . LYS A 1 166 ? -4.962 -10.262 24.385 1.00 92.56 166 LYS A O 1
ATOM 1320 N N . GLU A 1 167 ? -7.165 -9.844 24.475 1.00 93.94 167 GLU A N 1
ATOM 1321 C CA . GLU A 1 167 ? -7.608 -11.210 24.791 1.00 93.94 167 GLU A CA 1
ATOM 1322 C C . GLU A 1 167 ? -7.914 -12.033 23.526 1.00 93.94 167 GLU A C 1
ATOM 1324 O O . GLU A 1 167 ? -8.893 -12.778 23.464 1.00 93.94 167 GLU A O 1
ATOM 1329 N N . LYS A 1 168 ? -7.088 -11.877 22.481 1.00 93.62 168 LYS A N 1
ATOM 1330 C CA . LYS A 1 168 ? -7.183 -12.618 21.207 1.00 93.62 168 LYS A CA 1
ATOM 1331 C C . LYS A 1 168 ? -8.593 -12.625 20.591 1.00 93.62 168 LYS A C 1
ATOM 1333 O O . LYS A 1 168 ? -9.013 -13.625 20.017 1.00 93.62 168 LYS A O 1
ATOM 1338 N N . GLY A 1 169 ? -9.309 -11.506 20.680 1.00 95.81 169 GLY A N 1
ATOM 1339 C CA . GLY A 1 169 ? -10.633 -11.336 20.084 1.00 95.81 169 GLY A CA 1
ATOM 1340 C C . GLY A 1 169 ? -11.781 -11.890 20.924 1.00 95.81 169 GLY A C 1
ATOM 1341 O O . GLY A 1 169 ? -12.907 -11.942 20.426 1.00 95.81 169 GLY A O 1
ATOM 1342 N N . ALA A 1 170 ? -11.539 -12.305 22.172 1.00 97.50 170 ALA A N 1
ATOM 1343 C CA . ALA A 1 170 ? -12.583 -12.826 23.046 1.00 97.50 170 ALA A CA 1
ATOM 1344 C C . ALA A 1 170 ? -13.689 -11.785 23.274 1.00 97.50 170 ALA A C 1
ATOM 1346 O O . ALA A 1 170 ? -13.429 -10.603 23.527 1.00 97.50 170 ALA A O 1
ATOM 1347 N N . CYS A 1 171 ? -14.947 -12.223 23.199 1.00 98.00 171 CYS A N 1
ATOM 1348 C CA . CYS A 1 171 ? -16.071 -11.373 23.547 1.00 98.00 171 CYS A CA 1
ATOM 1349 C C . CYS A 1 171 ? -16.052 -11.111 25.053 1.00 98.00 171 CYS A C 1
ATOM 1351 O O . CYS A 1 171 ? -16.089 -12.034 25.865 1.00 98.00 171 CYS A O 1
ATOM 1353 N N . SER A 1 172 ? -15.993 -9.836 25.420 1.00 95.75 172 SER A N 1
ATOM 1354 C CA . SER A 1 172 ? -15.927 -9.401 26.816 1.00 95.75 172 SER A CA 1
ATOM 1355 C C . SER A 1 172 ? -17.250 -8.834 27.324 1.00 95.75 172 SER A C 1
ATOM 1357 O O . SER A 1 172 ? -17.426 -8.692 28.532 1.00 95.75 172 SER A O 1
ATOM 1359 N N . PHE A 1 173 ? -18.195 -8.525 26.428 1.00 96.75 173 PHE A N 1
ATOM 1360 C CA . PHE A 1 173 ? -19.497 -7.986 26.806 1.00 96.75 173 PHE A CA 1
ATOM 1361 C C . PHE A 1 173 ? -20.578 -8.295 25.765 1.00 96.75 173 PHE A C 1
ATOM 1363 O O . PHE A 1 173 ? -20.384 -8.071 24.569 1.00 96.75 173 PHE A O 1
ATOM 1370 N N . ILE A 1 174 ? -21.736 -8.759 26.243 1.00 97.56 174 ILE A N 1
ATOM 1371 C CA . ILE A 1 174 ? -22.955 -8.978 25.456 1.00 97.56 174 ILE A CA 1
ATOM 1372 C C . ILE A 1 174 ? -24.105 -8.269 26.184 1.00 97.56 174 ILE A C 1
ATOM 1374 O O . ILE A 1 174 ? -24.497 -8.730 27.258 1.00 97.56 174 ILE A O 1
ATOM 1378 N N . PRO A 1 175 ? -24.682 -7.184 25.630 1.00 96.44 175 PRO A N 1
ATOM 1379 C CA . PRO A 1 175 ? -25.689 -6.398 26.344 1.00 96.44 175 PRO A CA 1
ATOM 1380 C C . PRO A 1 175 ? -26.958 -7.184 26.701 1.00 96.44 175 PRO A C 1
ATOM 1382 O O . PRO A 1 175 ? -27.622 -6.870 27.681 1.00 96.44 175 PRO A O 1
ATOM 1385 N N . GLN A 1 176 ? -27.311 -8.188 25.894 1.00 96.50 176 GLN A N 1
ATOM 1386 C CA . GLN A 1 176 ? -28.533 -8.984 26.055 1.00 96.50 176 GLN A CA 1
ATOM 1387 C C . GLN A 1 176 ? -28.332 -10.234 26.926 1.00 96.50 176 GLN A C 1
ATOM 1389 O O . GLN A 1 176 ? -29.277 -10.997 27.123 1.00 96.50 176 GLN A O 1
ATOM 1394 N N . LEU A 1 177 ? -27.115 -10.483 27.417 1.00 95.69 177 LEU A N 1
ATOM 1395 C CA . LEU A 1 177 ? -26.823 -11.650 28.240 1.00 95.69 177 LEU A CA 1
ATOM 1396 C C . LEU A 1 177 ? -27.300 -11.396 29.675 1.00 95.69 177 LEU A C 1
ATOM 1398 O O . LEU A 1 177 ? -26.992 -10.364 30.269 1.00 95.69 177 LEU A O 1
ATOM 1402 N N . SER A 1 178 ? -28.068 -12.333 30.235 1.00 93.50 178 SER A N 1
ATOM 1403 C CA . SER A 1 178 ? -28.606 -12.207 31.592 1.00 93.50 178 SER A CA 1
ATOM 1404 C C . SER A 1 178 ? -27.493 -12.079 32.630 1.00 93.50 178 SER A C 1
ATOM 1406 O O . SER A 1 178 ? -26.457 -12.739 32.525 1.00 93.50 178 SER A O 1
ATOM 1408 N N . THR A 1 179 ? -27.729 -11.291 33.678 1.00 90.56 179 THR A N 1
ATOM 1409 C CA . THR A 1 179 ? -26.787 -11.132 34.791 1.00 90.56 179 THR A CA 1
ATOM 1410 C C . THR A 1 179 ? -26.360 -12.493 35.349 1.00 90.56 179 THR A C 1
ATOM 1412 O O . THR A 1 179 ? -27.199 -13.319 35.695 1.00 90.56 179 THR A O 1
ATOM 1415 N N . GLY A 1 180 ? -25.047 -12.728 35.422 1.00 87.31 180 GLY A N 1
ATOM 1416 C CA . GLY A 1 180 ? -24.463 -13.976 35.927 1.00 87.31 180 GLY A CA 1
ATOM 1417 C C . GLY A 1 180 ? -24.327 -15.108 34.900 1.00 87.31 180 GLY A C 1
ATOM 1418 O O . GLY A 1 180 ? -23.666 -16.099 35.200 1.00 87.31 180 GLY A O 1
ATOM 1419 N N . ALA A 1 181 ? -24.885 -14.977 33.691 1.00 93.38 181 ALA A N 1
ATOM 1420 C CA . ALA A 1 181 ? -24.622 -15.939 32.623 1.00 93.38 181 ALA A CA 1
ATOM 1421 C C . ALA A 1 181 ? -23.211 -15.750 32.042 1.00 93.38 181 ALA A C 1
ATOM 1423 O O . ALA A 1 181 ? -22.689 -14.637 31.959 1.00 93.38 181 ALA A O 1
ATOM 1424 N N . GLN A 1 182 ? -22.590 -16.858 31.641 1.00 94.94 182 GLN A N 1
ATOM 1425 C CA . GLN A 1 182 ? -21.250 -16.855 31.058 1.00 94.94 182 GLN A CA 1
ATOM 1426 C C . GLN A 1 182 ? -21.306 -16.557 29.560 1.00 94.94 182 GLN A C 1
ATOM 1428 O O . GLN A 1 182 ? -22.153 -17.092 28.842 1.00 94.94 182 GLN A O 1
ATOM 1433 N N . ILE A 1 183 ? -20.370 -15.737 29.078 1.00 96.81 183 ILE A N 1
ATOM 1434 C CA . ILE A 1 183 ? -20.177 -15.526 27.642 1.00 96.81 183 ILE A CA 1
ATOM 1435 C C . ILE A 1 183 ? -19.638 -16.833 27.032 1.00 96.81 183 ILE A C 1
ATOM 1437 O O . ILE A 1 183 ? -18.645 -17.372 27.534 1.00 96.81 183 ILE A O 1
ATOM 1441 N N . PRO A 1 184 ? -20.261 -17.374 25.967 1.00 94.62 184 PRO A N 1
ATOM 1442 C CA . PRO A 1 184 ? -19.769 -18.584 25.317 1.00 94.62 184 PRO A CA 1
ATOM 1443 C C . PRO A 1 184 ? -18.347 -18.397 24.780 1.00 94.62 184 PRO A C 1
ATOM 1445 O O . PRO A 1 184 ? -18.066 -17.401 24.123 1.00 94.62 184 PRO A O 1
ATOM 1448 N N . LYS A 1 185 ? -17.465 -19.391 24.946 1.00 93.38 185 LYS A N 1
ATOM 1449 C CA . LYS A 1 185 ? -16.086 -19.335 24.409 1.00 93.38 185 LYS A CA 1
ATOM 1450 C C . LYS A 1 185 ? -16.026 -19.156 22.886 1.00 93.38 185 LYS A C 1
ATOM 1452 O O . LYS A 1 185 ? -15.061 -18.607 22.372 1.00 93.38 185 LYS A O 1
ATOM 1457 N N . ALA A 1 186 ? -17.058 -19.615 22.175 1.00 94.69 186 ALA A N 1
ATOM 1458 C CA . ALA A 1 186 ? -17.191 -19.444 20.729 1.00 94.69 186 ALA A CA 1
ATOM 1459 C C . ALA A 1 186 ? -17.514 -17.995 20.311 1.00 94.69 186 ALA A C 1
ATOM 1461 O O . ALA A 1 186 ? -17.391 -17.662 19.136 1.00 94.69 186 ALA A O 1
ATOM 1462 N N . ALA A 1 187 ? -17.905 -17.121 21.247 1.00 96.81 187 ALA A N 1
ATOM 1463 C CA . ALA A 1 187 ? -18.017 -15.687 21.010 1.00 96.81 187 ALA A CA 1
ATOM 1464 C C . ALA A 1 187 ? -16.608 -15.075 20.984 1.00 96.81 187 ALA A C 1
ATOM 1466 O O . ALA A 1 187 ? -16.179 -14.413 21.922 1.00 96.81 187 ALA A O 1
ATOM 1467 N N . CYS A 1 188 ? -15.862 -15.351 19.922 1.00 97.44 188 CYS A N 1
ATOM 1468 C CA . CYS A 1 188 ? -14.488 -14.908 19.748 1.00 97.44 188 CYS A CA 1
ATOM 1469 C C . CYS A 1 188 ? -14.266 -14.531 18.283 1.00 97.44 188 CYS A C 1
ATOM 1471 O O . CYS A 1 188 ? -14.764 -15.215 17.385 1.00 97.44 188 CYS A O 1
ATOM 1473 N N . LEU A 1 189 ? -13.554 -13.433 18.039 1.00 96.81 189 LEU A N 1
ATOM 1474 C CA . LEU A 1 189 ? -13.163 -13.044 16.690 1.00 96.81 189 LEU A CA 1
ATOM 1475 C C . LEU A 1 189 ? -12.062 -13.958 16.163 1.00 96.81 189 LEU A C 1
ATOM 1477 O O . LEU A 1 189 ? -11.193 -14.418 16.904 1.00 96.81 189 LEU A O 1
ATOM 1481 N N . LYS A 1 190 ? -12.041 -14.142 14.845 1.00 94.50 190 LYS A N 1
ATOM 1482 C CA . LYS A 1 190 ? -10.879 -14.709 14.170 1.00 94.50 190 LYS A CA 1
ATOM 1483 C C . LYS A 1 190 ? -9.827 -13.616 13.987 1.00 94.50 190 LYS A C 1
ATOM 1485 O O . LYS A 1 190 ? -9.873 -12.848 13.028 1.00 94.50 190 LYS A O 1
ATOM 1490 N N . MET A 1 191 ? -8.916 -13.524 14.951 1.00 94.81 191 MET A N 1
ATOM 1491 C CA . MET A 1 191 ? -7.822 -12.552 14.936 1.00 94.81 191 MET A CA 1
ATOM 1492 C C . MET A 1 191 ? -6.806 -12.857 13.835 1.00 94.81 191 MET A C 1
ATOM 1494 O O . MET A 1 191 ? -6.564 -14.016 13.494 1.00 94.81 191 MET A O 1
ATOM 1498 N N . ARG A 1 192 ? -6.181 -11.801 13.314 1.00 94.25 192 ARG A N 1
ATOM 1499 C CA . ARG A 1 192 ? -5.046 -11.872 12.395 1.00 94.25 192 ARG A CA 1
ATOM 1500 C C . ARG A 1 192 ? -3.834 -11.248 13.056 1.00 94.25 192 ARG A C 1
ATOM 1502 O O . ARG A 1 192 ? -3.926 -10.175 13.647 1.00 94.25 192 ARG A O 1
ATOM 1509 N N . GLU A 1 193 ? -2.700 -11.922 12.931 1.00 93.88 193 GLU A N 1
ATOM 1510 C CA . GLU A 1 193 ? -1.435 -11.368 13.389 1.00 93.88 193 GLU A CA 1
ATOM 1511 C C . GLU A 1 193 ? -1.109 -10.124 12.553 1.00 93.88 193 GLU A C 1
ATOM 1513 O O . GLU A 1 193 ? -1.098 -10.168 11.318 1.00 93.88 193 GLU A O 1
ATOM 1518 N N . CYS A 1 194 ? -0.858 -9.006 13.230 1.00 93.44 194 CYS A N 1
ATOM 1519 C CA . CYS A 1 194 ? -0.483 -7.760 12.585 1.00 93.44 194 CYS A CA 1
ATOM 1520 C C . CYS A 1 194 ? 0.662 -7.063 13.316 1.00 93.44 194 CYS A C 1
ATOM 1522 O O . CYS A 1 194 ? 0.733 -7.065 14.543 1.00 93.44 194 CYS A O 1
ATOM 1524 N N . ARG A 1 195 ? 1.553 -6.429 12.552 1.00 92.69 195 ARG A N 1
ATOM 1525 C CA . ARG A 1 195 ? 2.740 -5.741 13.071 1.00 92.69 195 ARG A CA 1
ATOM 1526 C C . ARG A 1 195 ? 2.863 -4.358 12.456 1.00 92.69 195 ARG A C 1
ATOM 1528 O O . ARG A 1 195 ? 2.616 -4.171 11.266 1.00 92.69 195 ARG A O 1
ATOM 1535 N N . VAL A 1 196 ? 3.282 -3.384 13.262 1.00 90.81 196 VAL A N 1
ATOM 1536 C CA . VAL A 1 196 ? 3.650 -2.056 12.763 1.00 90.81 196 VAL A CA 1
ATOM 1537 C C . VAL A 1 196 ? 5.154 -2.017 12.560 1.00 90.81 196 VAL A C 1
ATOM 1539 O O . VAL A 1 196 ? 5.916 -1.952 13.520 1.00 90.81 196 VAL A O 1
ATOM 1542 N N . VAL A 1 197 ? 5.578 -2.033 11.301 1.00 87.75 197 VAL A N 1
ATOM 1543 C CA . VAL A 1 197 ? 6.990 -1.960 10.914 1.00 87.75 197 VAL A CA 1
ATOM 1544 C C . VAL A 1 197 ? 7.142 -0.765 9.989 1.00 87.75 197 VAL A C 1
ATOM 1546 O O . VAL A 1 197 ? 6.401 -0.617 9.020 1.00 87.75 197 VAL A O 1
ATOM 1549 N N . GLU A 1 198 ? 8.049 0.149 10.344 1.00 82.44 198 GLU A N 1
ATOM 1550 C CA . GLU A 1 198 ? 8.355 1.359 9.560 1.00 82.44 198 GLU A CA 1
ATOM 1551 C C . GLU A 1 198 ? 7.141 2.257 9.279 1.00 82.44 198 GLU A C 1
ATOM 1553 O O . GLU A 1 198 ? 7.024 2.899 8.232 1.00 82.44 198 GLU A O 1
ATOM 1558 N N . GLY A 1 199 ? 6.217 2.315 10.238 1.00 85.81 199 GLY A N 1
ATOM 1559 C CA . GLY A 1 199 ? 4.995 3.103 10.112 1.00 85.81 199 GLY A CA 1
ATOM 1560 C C . GLY A 1 199 ? 3.984 2.524 9.120 1.00 85.81 199 GLY A C 1
ATOM 1561 O O . GLY A 1 199 ? 3.073 3.245 8.722 1.00 85.81 199 GLY A O 1
ATOM 1562 N N . ILE A 1 200 ? 4.116 1.254 8.734 1.00 90.38 200 ILE A N 1
ATOM 1563 C CA . ILE A 1 200 ? 3.157 0.502 7.916 1.00 90.38 200 ILE A CA 1
ATOM 1564 C C . ILE A 1 200 ? 2.549 -0.607 8.777 1.00 90.38 200 ILE A C 1
ATOM 1566 O O . ILE A 1 200 ? 3.253 -1.247 9.556 1.00 90.38 200 ILE A O 1
ATOM 1570 N N . VAL A 1 201 ? 1.239 -0.813 8.649 1.00 93.31 201 VAL A N 1
ATOM 1571 C CA . VAL A 1 201 ? 0.521 -1.938 9.256 1.00 93.31 201 VAL A CA 1
ATOM 1572 C C . VAL A 1 201 ? 0.616 -3.131 8.316 1.00 93.31 201 VAL A C 1
ATOM 1574 O O . VAL A 1 201 ? 0.070 -3.099 7.213 1.00 93.31 201 VAL A O 1
ATOM 1577 N N . TRP A 1 202 ? 1.296 -4.176 8.763 1.00 95.00 202 TRP A N 1
ATOM 1578 C CA . TRP A 1 202 ? 1.428 -5.444 8.060 1.00 95.00 202 TRP A CA 1
ATOM 1579 C C . TRP A 1 202 ? 0.505 -6.476 8.685 1.00 95.00 202 TRP A C 1
ATOM 1581 O O . TRP A 1 202 ? 0.419 -6.543 9.908 1.00 95.00 202 TRP A O 1
ATOM 1591 N N . VAL A 1 203 ? -0.156 -7.285 7.862 1.00 94.81 203 VAL A N 1
ATOM 1592 C CA . VAL A 1 203 ? -0.980 -8.414 8.307 1.00 94.81 203 VAL A CA 1
ATOM 1593 C C . VAL A 1 203 ? -0.450 -9.716 7.724 1.00 94.81 203 VAL A C 1
ATOM 1595 O O . VAL A 1 203 ? -0.061 -9.763 6.555 1.00 94.81 203 VAL A O 1
ATOM 1598 N N . TRP A 1 204 ? -0.427 -10.763 8.539 1.00 94.94 204 TRP A N 1
ATOM 1599 C CA . TRP A 1 204 ? -0.142 -12.117 8.090 1.00 94.94 204 TRP A CA 1
ATOM 1600 C C . TRP A 1 204 ? -1.438 -12.777 7.617 1.00 94.94 204 TRP A C 1
ATOM 1602 O O . TRP A 1 204 ? -2.396 -12.897 8.384 1.00 94.94 204 TRP A O 1
ATOM 1612 N N . MET A 1 205 ? -1.476 -13.204 6.354 1.00 91.31 205 MET A N 1
ATOM 1613 C CA . MET A 1 205 ? -2.677 -13.808 5.755 1.00 91.31 205 MET A CA 1
ATOM 1614 C C . MET A 1 205 ? -2.740 -15.333 5.875 1.00 91.31 205 MET A C 1
ATOM 1616 O O . MET A 1 205 ? -3.709 -15.936 5.399 1.00 91.31 205 MET A O 1
ATOM 1620 N N . GLY A 1 206 ? -1.755 -15.951 6.537 1.00 86.81 206 GLY A N 1
ATOM 1621 C CA . GLY A 1 206 ? -1.777 -17.385 6.801 1.00 86.81 206 GLY A CA 1
ATOM 1622 C C . GLY A 1 206 ? -3.004 -17.778 7.623 1.00 86.81 206 GLY A C 1
ATOM 1623 O O . GLY A 1 206 ? -3.705 -16.936 8.194 1.00 86.81 206 GLY A O 1
ATOM 1624 N N . ASP A 1 207 ? -3.298 -19.071 7.673 1.00 77.38 207 ASP A N 1
ATOM 1625 C CA . ASP A 1 207 ? -4.541 -19.595 8.258 1.00 77.38 207 ASP A CA 1
ATOM 1626 C C . ASP A 1 207 ? -4.711 -19.346 9.772 1.00 77.38 207 ASP A C 1
ATOM 1628 O O . ASP A 1 207 ? -5.803 -19.553 10.308 1.00 77.38 207 ASP A O 1
ATOM 1632 N N . GLY A 1 208 ? -3.669 -18.833 10.434 1.00 68.94 208 GLY A N 1
ATOM 1633 C CA . GLY A 1 208 ? -3.653 -18.487 11.853 1.00 68.94 208 GLY A CA 1
ATOM 1634 C C . GLY A 1 208 ? -3.469 -19.692 12.777 1.00 68.94 208 GLY A C 1
ATOM 1635 O O . GLY A 1 208 ? -3.571 -19.532 13.991 1.00 68.94 208 GLY A O 1
ATOM 1636 N N . SER A 1 209 ? -3.216 -20.886 12.227 1.00 66.88 209 SER A N 1
ATOM 1637 C CA . SER A 1 209 ? -2.954 -22.109 12.996 1.00 66.88 209 SER A CA 1
ATOM 1638 C C . SER A 1 209 ? -1.542 -22.152 13.595 1.00 66.88 209 SER A C 1
ATOM 1640 O O . SER A 1 209 ? -1.309 -22.858 14.577 1.00 66.88 209 SER A O 1
ATOM 1642 N N . SER A 1 210 ? -0.621 -21.358 13.046 1.00 64.44 210 SER A N 1
ATOM 1643 C CA . SER A 1 210 ? 0.757 -21.206 13.509 1.00 64.44 210 SER A CA 1
ATOM 1644 C C . SER A 1 210 ? 1.181 -19.738 13.538 1.00 64.44 210 SER A C 1
ATOM 1646 O O . SER A 1 210 ? 0.588 -18.885 12.871 1.00 64.44 210 SER A O 1
ATOM 1648 N N . GLU A 1 211 ? 2.241 -19.442 14.291 1.00 79.31 211 GLU A N 1
ATOM 1649 C CA . GLU A 1 211 ? 2.918 -18.145 14.201 1.00 79.31 211 GLU A CA 1
ATOM 1650 C C . GLU A 1 211 ? 3.419 -17.892 12.766 1.00 79.31 211 GLU A C 1
ATOM 1652 O O . GLU A 1 211 ? 3.683 -18.854 12.029 1.00 79.31 211 GLU A O 1
ATOM 1657 N N . PRO A 1 212 ? 3.544 -16.618 12.341 1.00 85.81 212 PRO A N 1
ATOM 1658 C CA . PRO A 1 212 ? 4.134 -16.293 11.050 1.00 85.81 212 PRO A CA 1
ATOM 1659 C C . PRO A 1 212 ? 5.519 -16.917 10.906 1.00 85.81 212 PRO A C 1
ATOM 1661 O O . PRO A 1 212 ? 6.394 -16.720 11.745 1.00 85.81 212 PRO A O 1
ATOM 1664 N N . THR A 1 213 ? 5.722 -17.644 9.814 1.00 81.62 213 THR A N 1
ATOM 1665 C CA . THR A 1 213 ? 6.981 -18.342 9.515 1.00 81.62 213 THR A CA 1
ATOM 1666 C C . THR A 1 213 ? 8.002 -17.458 8.807 1.00 81.62 213 THR A C 1
ATOM 1668 O O . THR A 1 213 ? 9.166 -17.833 8.687 1.00 81.62 213 THR A O 1
ATOM 1671 N N . LYS A 1 214 ? 7.572 -16.288 8.325 1.00 83.81 214 LYS A N 1
ATOM 1672 C CA . LYS A 1 214 ? 8.416 -15.296 7.659 1.00 83.81 214 LYS A CA 1
ATOM 1673 C C . LYS A 1 214 ? 8.486 -14.023 8.492 1.00 83.81 214 LYS A C 1
ATOM 1675 O O . LYS A 1 214 ? 7.509 -13.640 9.139 1.00 83.81 214 LYS A O 1
ATOM 1680 N N . GLU A 1 215 ? 9.613 -13.330 8.410 1.00 89.00 215 GLU A N 1
ATOM 1681 C CA . GLU A 1 215 ? 9.737 -11.977 8.948 1.00 89.00 215 GLU A CA 1
ATOM 1682 C C . GLU A 1 215 ? 8.982 -10.958 8.091 1.00 89.00 215 GLU A C 1
ATOM 1684 O O . GLU A 1 215 ? 8.741 -11.164 6.897 1.00 89.00 215 GLU A O 1
ATOM 1689 N N . VAL A 1 216 ? 8.604 -9.838 8.710 1.00 88.81 216 VAL A N 1
ATOM 1690 C CA . VAL A 1 216 ? 8.011 -8.716 7.976 1.00 88.81 216 VAL A CA 1
ATOM 1691 C C . VAL A 1 216 ? 9.071 -8.138 7.033 1.00 88.81 216 VAL A C 1
ATOM 1693 O O . VAL A 1 216 ? 10.183 -7.865 7.489 1.00 88.81 216 VAL A O 1
ATOM 1696 N N . PRO A 1 217 ? 8.756 -7.886 5.750 1.00 83.25 217 PRO A N 1
ATOM 1697 C CA . PRO A 1 217 ? 9.690 -7.242 4.834 1.00 83.25 217 PRO A CA 1
ATOM 1698 C C . PRO A 1 217 ? 10.050 -5.818 5.301 1.00 83.25 217 PRO A C 1
ATOM 1700 O O . PRO A 1 217 ? 9.308 -4.866 5.058 1.00 83.25 217 PRO A O 1
ATOM 1703 N N . ALA A 1 218 ? 11.188 -5.656 5.977 1.00 69.25 218 ALA A N 1
ATOM 1704 C CA . ALA A 1 218 ? 11.719 -4.344 6.345 1.00 69.25 218 ALA A CA 1
ATOM 1705 C C . ALA A 1 218 ? 12.312 -3.624 5.115 1.00 69.25 218 ALA A C 1
ATOM 1707 O O . ALA A 1 218 ? 12.727 -4.257 4.141 1.00 69.25 218 ALA A O 1
ATOM 1708 N N . GLN A 1 219 ? 12.325 -2.289 5.119 1.00 62.97 219 GLN A N 1
ATOM 1709 C CA . GLN A 1 219 ? 12.931 -1.468 4.060 1.00 62.97 219 GLN A CA 1
ATOM 1710 C C . GLN A 1 219 ? 14.273 -0.865 4.463 1.00 62.97 219 GLN A C 1
ATOM 1712 O O . GLN A 1 219 ? 15.075 -0.549 3.587 1.00 62.97 219 GLN A O 1
ATOM 1717 N N . ASN A 1 220 ? 14.503 -0.654 5.761 1.00 54.75 220 ASN A N 1
ATOM 1718 C CA . ASN A 1 220 ? 15.534 0.269 6.230 1.00 54.75 220 ASN A CA 1
ATOM 1719 C C . ASN A 1 220 ? 16.888 -0.353 6.527 1.00 54.75 220 ASN A C 1
ATOM 1721 O O . ASN A 1 220 ? 17.837 0.421 6.628 1.00 54.75 220 ASN A O 1
ATOM 1725 N N . ASP A 1 221 ? 17.017 -1.679 6.623 1.00 52.56 221 ASP A N 1
ATOM 1726 C CA . ASP A 1 221 ? 18.323 -2.268 6.929 1.00 52.56 221 ASP A CA 1
ATOM 1727 C C . ASP A 1 221 ? 19.365 -1.801 5.906 1.00 52.56 221 ASP A C 1
ATOM 1729 O O . ASP A 1 221 ? 20.409 -1.304 6.300 1.00 52.56 221 ASP A O 1
ATOM 1733 N N . GLU A 1 222 ? 19.048 -1.759 4.612 1.00 52.62 222 GLU A N 1
ATOM 1734 C CA . GLU A 1 222 ? 20.003 -1.284 3.605 1.00 52.62 222 GLU A CA 1
ATOM 1735 C C . GLU A 1 222 ? 20.180 0.242 3.552 1.00 52.62 222 GLU A C 1
ATOM 1737 O O . GLU A 1 222 ? 21.300 0.696 3.363 1.00 52.62 222 GLU A O 1
ATOM 1742 N N . LEU A 1 223 ? 19.143 1.075 3.723 1.00 50.00 223 LEU A N 1
ATOM 1743 C CA . LEU A 1 223 ? 19.298 2.540 3.609 1.00 50.00 223 LEU A CA 1
ATOM 1744 C C . LEU A 1 223 ? 19.988 3.153 4.841 1.00 50.00 223 LEU A C 1
ATOM 1746 O O . LEU A 1 223 ? 20.819 4.058 4.696 1.00 50.00 223 LEU A O 1
ATOM 1750 N N . ASP A 1 224 ? 19.686 2.638 6.037 1.00 49.56 224 ASP A N 1
ATOM 1751 C CA . ASP A 1 224 ? 20.401 2.995 7.264 1.00 49.56 224 ASP A CA 1
ATOM 1752 C C . ASP A 1 224 ? 21.852 2.469 7.209 1.00 49.56 224 ASP A C 1
ATOM 1754 O O . ASP A 1 224 ? 22.765 3.201 7.601 1.00 49.56 224 ASP A O 1
ATOM 1758 N N . GLN A 1 225 ? 22.096 1.281 6.629 1.00 50.38 225 GLN A N 1
ATOM 1759 C CA . GLN A 1 225 ? 23.452 0.753 6.384 1.00 50.38 225 GLN A CA 1
ATOM 1760 C C . GLN A 1 225 ? 24.230 1.545 5.314 1.00 50.38 225 GLN A C 1
ATOM 1762 O O . GLN A 1 225 ? 25.423 1.785 5.487 1.00 50.38 225 GLN A O 1
ATOM 1767 N N . LEU A 1 226 ? 23.579 1.988 4.231 1.00 46.75 226 LEU A N 1
ATOM 1768 C CA . LEU A 1 226 ? 24.210 2.701 3.109 1.00 46.75 226 LEU A CA 1
ATOM 1769 C C . LEU A 1 226 ? 24.548 4.162 3.435 1.00 46.75 226 LEU A C 1
ATOM 1771 O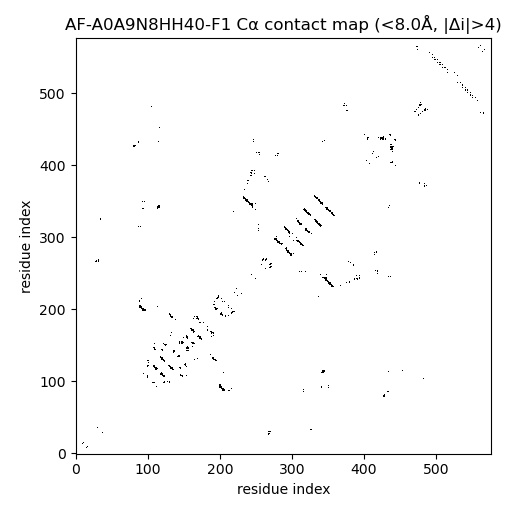 O . LEU A 1 226 ? 25.453 4.732 2.827 1.00 46.75 226 LEU A O 1
ATOM 1775 N N . THR A 1 227 ? 23.813 4.798 4.355 1.00 50.03 227 THR A N 1
ATOM 1776 C CA . THR A 1 227 ? 23.899 6.258 4.569 1.00 50.03 227 THR A CA 1
ATOM 1777 C C . THR A 1 227 ? 24.219 6.671 6.003 1.00 50.03 227 THR A C 1
ATOM 1779 O O . THR A 1 227 ? 24.564 7.831 6.243 1.00 50.03 227 THR A O 1
ATOM 1782 N N . GLY A 1 228 ? 24.102 5.755 6.971 1.00 45.25 228 GLY A N 1
ATOM 1783 C CA . GLY A 1 228 ? 24.363 6.010 8.388 1.00 45.25 228 GLY A CA 1
ATOM 1784 C C . GLY A 1 228 ? 23.471 7.083 9.030 1.00 45.25 228 GLY A C 1
ATOM 1785 O O . GLY A 1 228 ? 23.772 7.531 10.138 1.00 45.25 228 GLY A O 1
ATOM 1786 N N . GLN A 1 229 ? 22.411 7.561 8.355 1.00 48.47 229 GLN A N 1
ATOM 1787 C CA . GLN A 1 229 ? 21.584 8.678 8.825 1.00 48.47 229 GLN A CA 1
ATOM 1788 C C . GLN A 1 229 ? 20.112 8.582 8.395 1.00 48.47 229 GLN A C 1
ATOM 1790 O O . GLN A 1 229 ? 19.695 9.190 7.410 1.00 48.47 229 GLN A O 1
ATOM 1795 N N . ARG A 1 230 ? 19.267 8.003 9.255 1.00 50.31 230 ARG A N 1
ATOM 1796 C CA . ARG A 1 230 ? 17.798 8.105 9.144 1.00 50.31 230 ARG A CA 1
ATOM 1797 C C . ARG A 1 230 ? 17.275 9.548 9.227 1.00 50.31 230 ARG A C 1
ATOM 1799 O O . ARG A 1 230 ? 16.279 9.907 8.607 1.00 50.31 230 ARG A O 1
ATOM 1806 N N . ASN A 1 231 ? 17.980 10.412 9.963 1.00 53.47 231 ASN A N 1
ATOM 1807 C CA . ASN A 1 231 ? 17.577 11.800 10.238 1.00 53.47 231 ASN A CA 1
ATOM 1808 C C . ASN A 1 231 ? 17.835 12.783 9.073 1.00 53.47 231 ASN A C 1
ATOM 1810 O O . ASN A 1 231 ? 17.563 13.977 9.211 1.00 53.47 231 ASN A O 1
ATOM 1814 N N . GLY A 1 232 ? 18.377 12.306 7.945 1.00 62.75 232 GLY A N 1
ATOM 1815 C CA . GLY A 1 232 ? 18.747 13.115 6.777 1.00 62.75 232 GLY A CA 1
ATOM 1816 C C . GLY A 1 232 ? 17.804 13.006 5.575 1.00 62.75 232 GLY A C 1
ATOM 1817 O O . GLY A 1 232 ? 18.102 13.602 4.539 1.00 62.75 232 GLY A O 1
ATOM 1818 N N . PHE A 1 233 ? 16.695 12.266 5.691 1.00 73.50 233 PHE A N 1
ATOM 1819 C CA . PHE A 1 233 ? 15.780 11.980 4.584 1.00 73.50 233 PHE A CA 1
ATOM 1820 C C . PHE A 1 233 ? 14.399 12.623 4.765 1.00 73.50 233 PHE A C 1
ATOM 1822 O O . PHE A 1 233 ? 13.814 12.635 5.846 1.00 73.50 233 PHE A O 1
ATOM 1829 N N . LEU A 1 234 ? 13.861 13.141 3.663 1.00 75.81 234 LEU A N 1
ATOM 1830 C CA . LEU A 1 234 ? 12.457 13.488 3.497 1.00 75.81 234 LEU A CA 1
ATOM 1831 C C . LEU A 1 234 ? 11.701 12.255 3.038 1.00 75.81 234 LEU A C 1
ATOM 1833 O O . LEU A 1 234 ? 12.057 11.679 2.015 1.00 75.81 234 LEU A O 1
ATOM 1837 N N . VAL A 1 235 ? 10.626 11.917 3.744 1.00 77.88 235 VAL A N 1
ATOM 1838 C CA . VAL A 1 235 ? 9.723 10.829 3.363 1.00 77.88 235 VAL A CA 1
ATOM 1839 C C . VAL A 1 235 ? 8.405 11.411 2.855 1.00 77.88 235 VAL A C 1
ATOM 1841 O O . VAL A 1 235 ? 7.789 12.269 3.505 1.00 77.88 235 VAL A O 1
ATOM 1844 N N . ASN A 1 236 ? 7.983 10.970 1.673 1.00 78.44 236 ASN A N 1
ATOM 1845 C CA . ASN A 1 236 ? 6.687 11.277 1.086 1.00 78.44 236 ASN A CA 1
ATOM 1846 C C . ASN A 1 236 ? 5.859 9.997 0.958 1.00 78.44 236 ASN A C 1
ATOM 1848 O O . ASN A 1 236 ? 6.071 9.215 0.032 1.00 78.44 236 ASN A O 1
ATOM 1852 N N . ASP A 1 237 ? 4.905 9.851 1.876 1.00 82.69 237 ASP A N 1
ATOM 1853 C CA . ASP A 1 237 ? 3.992 8.716 1.952 1.00 82.69 237 ASP A CA 1
ATOM 1854 C C . ASP A 1 237 ? 2.597 9.110 1.452 1.00 82.69 237 ASP A C 1
ATOM 1856 O O . ASP A 1 237 ? 2.036 10.143 1.854 1.00 82.69 237 ASP A O 1
ATOM 1860 N N . PHE A 1 238 ? 2.013 8.269 0.602 1.00 83.56 238 PHE A N 1
ATOM 1861 C CA . PHE A 1 238 ? 0.596 8.322 0.255 1.00 83.56 238 PHE A CA 1
ATOM 1862 C C . PHE A 1 238 ? 0.075 6.932 -0.114 1.00 83.56 238 PHE A C 1
ATOM 1864 O O . PHE A 1 238 ? 0.841 6.052 -0.491 1.00 83.56 238 PHE A O 1
ATOM 1871 N N . GLN A 1 239 ? -1.239 6.737 -0.017 1.00 87.00 239 GLN A N 1
ATOM 1872 C CA . GLN A 1 239 ? -1.884 5.499 -0.448 1.00 87.00 239 GLN A CA 1
ATOM 1873 C C . GLN A 1 239 ? -3.036 5.772 -1.407 1.00 87.00 239 GLN A C 1
ATOM 1875 O O . GLN A 1 239 ? -3.696 6.810 -1.299 1.00 87.00 239 GLN A O 1
ATOM 1880 N N . ILE A 1 240 ? -3.284 4.837 -2.319 1.00 85.31 240 ILE A N 1
ATOM 1881 C CA . ILE A 1 240 ? -4.367 4.923 -3.299 1.00 85.31 240 ILE A CA 1
ATOM 1882 C C . ILE A 1 240 ? -4.920 3.536 -3.632 1.00 85.31 240 ILE A C 1
ATOM 1884 O O . ILE A 1 240 ? -4.163 2.579 -3.778 1.00 85.31 240 ILE A O 1
ATOM 1888 N N . ASP A 1 241 ? -6.243 3.459 -3.770 1.00 88.44 241 ASP A N 1
ATOM 1889 C CA . ASP A 1 241 ? -6.943 2.296 -4.318 1.00 88.44 241 ASP A CA 1
ATOM 1890 C C . ASP A 1 241 ? -7.127 2.498 -5.821 1.00 88.44 241 ASP A C 1
ATOM 1892 O O . ASP A 1 241 ? -7.471 3.595 -6.270 1.00 88.44 241 ASP A O 1
ATOM 1896 N N . LEU A 1 242 ? -6.891 1.439 -6.585 1.00 86.44 242 LEU A N 1
ATOM 1897 C CA . LEU A 1 242 ? -6.831 1.452 -8.039 1.00 86.44 242 LEU A CA 1
ATOM 1898 C C . LEU A 1 242 ? -7.815 0.416 -8.613 1.00 86.44 242 LEU A C 1
ATOM 1900 O O . LEU A 1 242 ? -7.964 -0.664 -8.032 1.00 86.44 242 LEU A O 1
ATOM 1904 N N . PRO A 1 243 ? -8.515 0.745 -9.715 1.00 86.88 243 PRO A N 1
ATOM 1905 C CA . PRO A 1 243 ? -9.620 -0.052 -10.254 1.00 86.88 243 PRO A CA 1
ATOM 1906 C C . PRO A 1 243 ? -9.144 -1.159 -11.207 1.00 86.88 243 PRO A C 1
ATOM 1908 O O . PRO A 1 243 ? -9.759 -1.385 -12.245 1.00 86.88 243 PRO A O 1
ATOM 1911 N N . TYR A 1 244 ? -8.021 -1.795 -10.889 1.00 84.50 244 TYR A N 1
ATOM 1912 C CA . TYR A 1 244 ? -7.466 -2.884 -11.681 1.00 84.50 244 TYR A CA 1
ATOM 1913 C C . TYR A 1 244 ? -6.705 -3.879 -10.808 1.00 84.50 244 TYR A C 1
ATOM 1915 O O . TYR A 1 244 ? -6.431 -3.628 -9.630 1.00 84.50 244 TYR A O 1
ATOM 1923 N N . ASP A 1 245 ? -6.415 -5.041 -11.381 1.00 87.12 245 ASP A N 1
ATOM 1924 C CA . ASP A 1 245 ? -5.779 -6.154 -10.687 1.00 87.12 245 ASP A CA 1
ATOM 1925 C C . ASP A 1 245 ? -4.336 -5.859 -10.246 1.00 87.12 245 ASP A C 1
ATOM 1927 O O . ASP A 1 245 ? -3.548 -5.194 -10.923 1.00 87.12 245 ASP A O 1
ATOM 1931 N N . HIS A 1 246 ? -3.959 -6.449 -9.109 1.00 90.06 246 HIS A N 1
ATOM 1932 C CA . HIS A 1 246 ? -2.630 -6.322 -8.503 1.00 90.06 246 HIS A CA 1
ATOM 1933 C C . HIS A 1 246 ? -1.473 -6.641 -9.466 1.00 90.06 246 HIS A C 1
ATOM 1935 O O . HIS A 1 246 ? -0.442 -5.977 -9.419 1.00 90.06 246 HIS A O 1
ATOM 1941 N N . SER A 1 247 ? -1.624 -7.644 -10.335 1.00 89.00 247 SER A N 1
ATOM 1942 C CA . SER A 1 247 ? -0.570 -8.035 -11.282 1.00 89.00 247 SER A CA 1
ATOM 1943 C C . SER A 1 247 ? -0.282 -6.948 -12.320 1.00 89.00 247 SER A C 1
ATOM 1945 O O . SER A 1 247 ? 0.877 -6.702 -12.643 1.00 89.00 247 SER A O 1
ATOM 1947 N N . TYR A 1 248 ? -1.315 -6.246 -12.788 1.00 90.81 248 TYR A N 1
ATOM 1948 C CA . TYR A 1 248 ? -1.168 -5.114 -13.701 1.00 90.81 248 TYR A CA 1
ATOM 1949 C C . TYR A 1 248 ? -0.562 -3.895 -13.009 1.00 90.81 248 TYR A C 1
ATOM 1951 O O . TYR A 1 248 ? 0.226 -3.174 -13.615 1.00 90.81 248 TYR A O 1
ATOM 1959 N N . LEU A 1 249 ? -0.880 -3.688 -11.726 1.00 93.38 249 LEU A N 1
ATOM 1960 C CA . LEU A 1 249 ? -0.211 -2.670 -10.921 1.00 93.38 249 LEU A CA 1
ATOM 1961 C C . LEU A 1 249 ? 1.293 -2.947 -10.817 1.00 93.38 249 LEU A C 1
ATOM 1963 O O . LEU A 1 249 ? 2.086 -2.047 -11.065 1.00 93.38 249 LEU A O 1
ATOM 1967 N N . VAL A 1 250 ? 1.698 -4.176 -10.484 1.00 94.44 250 VAL A N 1
ATOM 1968 C CA . VAL A 1 250 ? 3.126 -4.522 -10.399 1.00 94.44 250 VAL A CA 1
ATOM 1969 C C . VAL A 1 250 ? 3.818 -4.326 -11.748 1.00 94.44 250 VAL A C 1
ATOM 1971 O O . VAL A 1 250 ? 4.870 -3.695 -11.776 1.00 94.44 250 VAL A O 1
ATOM 1974 N N . GLU A 1 251 ? 3.215 -4.790 -12.850 1.00 92.56 251 GLU A N 1
ATOM 1975 C CA . GLU A 1 251 ? 3.729 -4.586 -14.214 1.00 92.56 251 GLU A CA 1
ATOM 1976 C C . GLU A 1 251 ? 3.958 -3.103 -14.529 1.00 92.56 251 GLU A C 1
ATOM 1978 O O . GLU A 1 251 ? 5.044 -2.725 -14.961 1.00 92.56 251 GLU A O 1
ATOM 1983 N N . ASN A 1 252 ? 2.968 -2.254 -14.249 1.00 93.62 252 ASN A N 1
ATOM 1984 C CA . ASN A 1 252 ? 3.089 -0.818 -14.468 1.00 93.62 252 ASN A CA 1
ATOM 1985 C C . ASN A 1 252 ? 4.223 -0.199 -13.636 1.00 93.62 252 ASN A C 1
ATOM 1987 O O . ASN A 1 252 ? 4.953 0.651 -14.128 1.00 93.62 252 ASN A O 1
ATOM 1991 N N . LEU A 1 253 ? 4.418 -0.640 -12.393 1.00 93.19 253 LEU A N 1
ATOM 1992 C CA . LEU A 1 253 ? 5.417 -0.055 -11.496 1.00 93.19 253 LEU A CA 1
ATOM 1993 C C . LEU A 1 253 ? 6.859 -0.490 -11.782 1.00 93.19 253 LEU A C 1
ATOM 1995 O O . LEU A 1 253 ? 7.788 0.173 -11.316 1.00 93.19 253 LEU A O 1
ATOM 1999 N N . ILE A 1 254 ? 7.065 -1.591 -12.505 1.00 93.88 254 ILE A N 1
ATOM 2000 C CA . ILE A 1 254 ? 8.398 -2.062 -12.917 1.00 93.88 254 ILE A CA 1
ATOM 2001 C C . ILE A 1 254 ? 8.749 -1.676 -14.357 1.00 93.88 254 ILE A C 1
ATOM 2003 O O . ILE A 1 254 ? 9.863 -1.955 -14.787 1.00 93.88 254 ILE A O 1
ATOM 2007 N N . ASP A 1 255 ? 7.836 -1.041 -15.093 1.00 93.00 255 ASP A N 1
ATOM 2008 C CA . ASP A 1 255 ? 8.070 -0.575 -16.457 1.00 93.00 255 ASP A CA 1
ATOM 2009 C C . ASP A 1 255 ? 8.493 0.907 -16.480 1.00 93.00 255 ASP A C 1
ATOM 2011 O O . ASP A 1 255 ? 7.654 1.793 -16.319 1.00 93.00 255 ASP A O 1
ATOM 2015 N N . PRO A 1 256 ? 9.773 1.241 -16.714 1.00 90.94 256 PRO A N 1
ATOM 2016 C CA . PRO A 1 256 ? 10.180 2.634 -16.850 1.00 90.94 256 PRO A CA 1
ATOM 2017 C C . PRO A 1 256 ? 9.823 3.248 -18.218 1.00 90.94 256 PRO A C 1
ATOM 2019 O O . PRO A 1 256 ? 9.873 4.473 -18.350 1.00 90.94 256 PRO A O 1
ATOM 2022 N N . ALA A 1 257 ? 9.466 2.453 -19.237 1.00 90.00 257 ALA A N 1
ATOM 2023 C CA . ALA A 1 257 ? 9.328 2.922 -20.616 1.00 90.00 257 ALA A CA 1
ATOM 2024 C C . ALA A 1 257 ? 8.141 3.874 -20.818 1.00 90.00 257 ALA A C 1
ATOM 2026 O O . ALA A 1 257 ? 8.219 4.816 -21.614 1.00 90.00 257 ALA A O 1
ATOM 2027 N N . HIS A 1 258 ? 7.049 3.687 -20.073 1.00 90.75 258 HIS A N 1
ATOM 2028 C CA . HIS A 1 258 ? 5.894 4.578 -20.170 1.00 90.75 258 HIS A CA 1
ATOM 2029 C C . HIS A 1 258 ? 6.112 5.938 -19.485 1.00 90.75 258 HIS A C 1
ATOM 2031 O O . HIS A 1 258 ? 5.359 6.869 -19.773 1.00 90.75 258 HIS A O 1
ATOM 2037 N N . ILE A 1 259 ? 7.124 6.110 -18.621 1.00 89.12 259 ILE A N 1
ATOM 2038 C CA . ILE A 1 259 ? 7.205 7.267 -17.711 1.00 89.12 259 ILE A CA 1
ATOM 2039 C C . ILE A 1 259 ? 7.240 8.610 -18.460 1.00 89.12 259 ILE A C 1
ATOM 2041 O O . ILE A 1 259 ? 6.466 9.522 -18.153 1.00 89.12 259 ILE A O 1
ATOM 2045 N N . ASP A 1 260 ? 8.113 8.753 -19.463 1.00 88.94 260 ASP A N 1
ATOM 2046 C CA . ASP A 1 260 ? 8.216 9.985 -20.263 1.00 88.94 260 ASP A CA 1
ATOM 2047 C C . ASP A 1 260 ? 7.002 10.195 -21.189 1.00 88.94 260 ASP A C 1
ATOM 2049 O O . ASP A 1 260 ? 6.721 11.322 -21.603 1.00 88.94 260 ASP A O 1
ATOM 2053 N N . ILE A 1 261 ? 6.244 9.135 -21.483 1.00 91.75 261 ILE A N 1
ATOM 2054 C CA . ILE A 1 261 ? 5.118 9.146 -22.419 1.00 91.75 261 ILE A CA 1
ATOM 2055 C C . ILE A 1 261 ? 3.788 9.391 -21.693 1.00 91.75 261 ILE A C 1
ATOM 2057 O O . ILE A 1 261 ? 3.095 10.374 -21.973 1.00 91.75 261 ILE A O 1
ATOM 2061 N N . SER A 1 262 ? 3.404 8.522 -20.764 1.00 86.94 262 SER A N 1
ATOM 2062 C CA . SER A 1 262 ? 2.132 8.586 -20.034 1.00 86.94 262 SER A CA 1
ATOM 2063 C C . SER A 1 262 ? 2.078 9.765 -19.062 1.00 86.94 262 SER A C 1
ATOM 2065 O O . SER A 1 262 ? 1.008 10.345 -18.864 1.00 86.94 262 SER A O 1
ATOM 2067 N N . HIS A 1 263 ? 3.231 10.205 -18.544 1.00 89.44 263 HIS A N 1
ATOM 2068 C CA . HIS A 1 263 ? 3.324 11.303 -17.574 1.00 89.44 263 HIS A CA 1
ATOM 2069 C C . HIS A 1 263 ? 3.963 12.570 -18.141 1.00 89.44 263 HIS A C 1
ATOM 2071 O O . HIS A 1 263 ? 4.616 13.321 -17.408 1.00 89.44 263 HIS A O 1
ATOM 2077 N N . ASP A 1 264 ? 3.750 12.846 -19.431 1.00 89.44 264 ASP A N 1
ATOM 2078 C CA . ASP A 1 264 ? 4.281 14.039 -20.095 1.00 89.44 264 ASP A CA 1
ATOM 2079 C C . ASP A 1 264 ? 3.931 15.325 -19.326 1.00 89.44 264 ASP A C 1
ATOM 2081 O O . ASP A 1 264 ? 2.762 15.620 -19.044 1.00 89.44 264 ASP A O 1
ATOM 2085 N N . ARG A 1 265 ? 4.972 16.083 -18.958 1.00 84.00 265 ARG A N 1
ATOM 2086 C CA . ARG A 1 265 ? 4.897 17.376 -18.248 1.00 84.00 265 ARG A CA 1
ATOM 2087 C C . ARG A 1 265 ? 4.069 17.315 -16.963 1.00 84.00 265 ARG A C 1
ATOM 2089 O O . ARG A 1 265 ? 3.498 18.315 -16.517 1.00 84.00 265 ARG A O 1
ATOM 2096 N N . THR A 1 266 ? 4.005 16.137 -16.356 1.00 79.19 266 THR A N 1
ATOM 2097 C CA . THR A 1 266 ? 3.332 15.921 -15.082 1.00 79.19 266 THR A CA 1
ATOM 2098 C C . THR A 1 266 ? 4.351 16.065 -13.955 1.00 79.19 266 THR A C 1
ATOM 2100 O O . THR A 1 266 ? 5.435 15.499 -14.054 1.00 79.19 266 THR A O 1
ATOM 2103 N N . PRO A 1 267 ? 4.053 16.813 -12.874 1.00 73.81 267 PRO A N 1
ATOM 2104 C CA . PRO A 1 267 ? 4.938 16.856 -11.715 1.00 73.81 267 PRO A CA 1
ATOM 2105 C C . PRO A 1 267 ? 5.174 15.444 -11.171 1.00 73.81 267 PRO A C 1
ATOM 2107 O O . PRO A 1 267 ? 4.211 14.759 -10.832 1.00 73.81 267 PRO A O 1
ATOM 2110 N N . GLY A 1 268 ? 6.438 15.025 -11.096 1.00 69.69 268 GLY A N 1
ATOM 2111 C CA . GLY A 1 268 ? 6.810 13.657 -10.720 1.00 69.69 268 GLY A CA 1
ATOM 2112 C C . GLY A 1 268 ? 6.915 12.669 -11.892 1.00 69.69 268 GLY A C 1
ATOM 2113 O O . GLY A 1 268 ? 7.305 11.533 -11.672 1.00 69.69 268 GLY A O 1
ATOM 2114 N N . GLY A 1 269 ? 6.583 13.099 -13.109 1.00 79.50 269 GLY A N 1
ATOM 2115 C CA . GLY A 1 269 ? 6.689 12.323 -14.341 1.00 79.50 269 GLY A CA 1
ATOM 2116 C C . GLY A 1 269 ? 7.817 12.802 -15.251 1.00 79.50 269 GLY A C 1
ATOM 2117 O O . GLY A 1 269 ? 8.799 13.408 -14.809 1.00 79.50 269 GLY A O 1
ATOM 2118 N N . GLY A 1 270 ? 7.651 12.537 -16.545 1.00 83.31 270 GLY A N 1
ATOM 2119 C CA . GLY A 1 270 ? 8.663 12.789 -17.555 1.00 83.31 270 GLY A CA 1
ATOM 2120 C C . GLY A 1 270 ? 8.294 13.827 -18.621 1.00 83.31 270 GLY A C 1
ATOM 2121 O O . GLY A 1 270 ? 7.410 14.669 -18.442 1.00 83.31 270 GLY A O 1
ATOM 2122 N N . ARG A 1 271 ? 9.021 13.809 -19.738 1.00 86.50 271 ARG A N 1
ATOM 2123 C CA . ARG A 1 271 ? 8.749 14.618 -20.932 1.00 86.50 271 ARG A CA 1
ATOM 2124 C C . ARG A 1 271 ? 8.849 13.740 -22.160 1.00 86.50 271 ARG A C 1
ATOM 2126 O O . ARG A 1 271 ? 9.892 13.121 -22.366 1.00 86.50 271 ARG A O 1
ATOM 2133 N N . ARG A 1 272 ? 7.832 13.789 -23.017 1.00 92.25 272 ARG A N 1
ATOM 2134 C CA . ARG A 1 272 ? 7.764 12.960 -24.228 1.00 92.25 272 ARG A CA 1
ATOM 2135 C C . ARG A 1 272 ? 8.991 13.112 -25.117 1.00 92.25 272 ARG A C 1
ATOM 2137 O O . ARG A 1 272 ? 9.428 12.145 -25.723 1.00 92.25 272 ARG A O 1
ATOM 2144 N N . GLU A 1 273 ? 9.563 14.313 -25.181 1.00 91.12 273 GLU A N 1
ATOM 2145 C CA . GLU A 1 273 ? 10.716 14.605 -26.037 1.00 91.12 273 GLU A CA 1
ATOM 2146 C C . GLU A 1 273 ? 12.033 13.989 -25.538 1.00 91.12 273 GLU A C 1
ATOM 2148 O O . GLU A 1 273 ? 13.033 14.047 -26.249 1.00 91.12 273 GLU A O 1
ATOM 2153 N N . ARG A 1 274 ? 12.053 13.436 -24.318 1.00 86.44 274 ARG A N 1
ATOM 2154 C CA . ARG A 1 274 ? 13.213 12.741 -23.739 1.00 86.44 274 ARG A CA 1
ATOM 2155 C C . ARG A 1 274 ? 13.105 11.223 -23.816 1.00 86.44 274 ARG A C 1
ATOM 2157 O O . ARG A 1 274 ? 14.070 10.561 -23.457 1.00 86.44 274 ARG A O 1
ATOM 2164 N N . ALA A 1 275 ? 11.968 10.696 -24.271 1.00 90.06 275 ALA A N 1
ATOM 2165 C CA . ALA A 1 275 ? 11.787 9.262 -24.402 1.00 90.06 275 ALA A CA 1
ATOM 2166 C C . ALA A 1 275 ? 12.856 8.690 -25.342 1.00 90.06 275 ALA A C 1
ATOM 2168 O O . ALA A 1 275 ? 12.982 9.103 -26.497 1.00 90.06 275 ALA A O 1
ATOM 2169 N N . GLU A 1 276 ? 13.633 7.748 -24.827 1.00 90.81 276 GLU A N 1
ATOM 2170 C CA . GLU A 1 276 ? 14.702 7.067 -25.545 1.00 90.81 276 GLU A CA 1
ATOM 2171 C C . GLU A 1 276 ? 14.827 5.619 -25.046 1.00 90.81 276 GLU A C 1
ATOM 2173 O O . GLU A 1 276 ? 14.101 5.200 -24.143 1.00 90.81 276 GLU A O 1
ATOM 2178 N N . ALA A 1 277 ? 15.707 4.831 -25.667 1.00 91.94 277 ALA A N 1
ATOM 2179 C CA . ALA A 1 277 ? 15.905 3.437 -25.288 1.00 91.94 277 ALA A CA 1
ATOM 2180 C C . ALA A 1 277 ? 16.514 3.306 -23.881 1.00 91.94 277 ALA A C 1
ATOM 2182 O O . ALA A 1 277 ? 17.244 4.183 -23.408 1.00 91.94 277 ALA A O 1
ATOM 2183 N N . TYR A 1 278 ? 16.257 2.170 -23.238 1.00 90.44 278 TYR A N 1
ATOM 2184 C CA . TYR A 1 278 ? 16.832 1.813 -21.946 1.00 90.44 278 TYR A CA 1
ATOM 2185 C C . TYR A 1 278 ? 17.774 0.616 -22.088 1.00 90.44 278 TYR A C 1
ATOM 2187 O O . TYR A 1 278 ? 17.533 -0.298 -22.870 1.00 90.44 278 TYR A O 1
ATOM 2195 N N . ASP A 1 279 ? 18.839 0.628 -21.295 1.00 91.44 279 ASP A N 1
ATOM 2196 C CA . ASP A 1 279 ? 19.710 -0.517 -21.038 1.00 91.44 279 ASP A CA 1
ATOM 2197 C C . ASP A 1 279 ? 19.161 -1.221 -19.792 1.00 91.44 279 ASP A C 1
ATOM 2199 O O . ASP A 1 279 ? 19.389 -0.749 -18.675 1.00 91.44 279 ASP A O 1
ATOM 2203 N N . MET A 1 280 ? 18.341 -2.260 -19.992 1.00 93.69 280 MET A N 1
ATOM 2204 C CA . MET A 1 280 ? 17.647 -3.001 -18.932 1.00 93.69 280 MET A CA 1
ATOM 2205 C C . MET A 1 280 ? 18.241 -4.398 -18.760 1.00 93.69 280 MET A C 1
ATOM 2207 O O . MET A 1 280 ? 18.339 -5.168 -19.714 1.00 93.69 280 MET A O 1
ATOM 2211 N N . ILE A 1 281 ? 18.601 -4.749 -17.527 1.00 93.62 281 ILE A N 1
ATOM 2212 C CA . ILE A 1 281 ? 19.241 -6.022 -17.199 1.00 93.62 281 ILE A CA 1
ATOM 2213 C C . ILE A 1 281 ? 18.514 -6.648 -16.013 1.00 93.62 281 ILE A C 1
ATOM 2215 O O . ILE A 1 281 ? 18.505 -6.085 -14.921 1.00 93.62 281 ILE A O 1
ATOM 2219 N N . VAL A 1 282 ? 17.942 -7.832 -16.219 1.00 96.31 282 VAL A N 1
ATOM 2220 C CA . VAL A 1 282 ? 17.444 -8.696 -15.139 1.00 96.31 282 VAL A CA 1
ATOM 2221 C C . VAL A 1 282 ? 18.604 -9.552 -14.644 1.00 96.31 282 VAL A C 1
ATOM 2223 O O . VAL A 1 282 ? 19.292 -10.180 -15.454 1.00 96.31 282 VAL A O 1
ATOM 2226 N N . ASP A 1 283 ? 18.820 -9.590 -13.333 1.00 95.06 283 ASP A N 1
ATOM 2227 C CA . ASP A 1 283 ? 19.793 -10.500 -12.741 1.00 95.06 283 ASP A CA 1
ATOM 2228 C C . ASP A 1 283 ? 19.179 -11.900 -12.648 1.00 95.06 283 ASP A C 1
ATOM 2230 O O . ASP A 1 283 ? 18.360 -12.187 -11.776 1.00 95.06 283 ASP A O 1
ATOM 2234 N N . LYS A 1 284 ? 19.550 -12.780 -13.581 1.00 91.56 284 LYS A N 1
ATOM 2235 C CA . LYS A 1 284 ? 18.993 -14.136 -13.661 1.00 91.56 284 LYS A CA 1
ATOM 2236 C C . LYS A 1 284 ? 19.309 -14.982 -12.427 1.00 91.56 284 LYS A C 1
ATOM 2238 O O . LYS A 1 284 ? 18.523 -15.865 -12.109 1.00 91.56 284 LYS A O 1
ATOM 2243 N N . GLU A 1 285 ? 20.422 -14.715 -11.743 1.00 92.81 285 GLU A N 1
ATOM 2244 C CA . GLU A 1 285 ? 20.821 -15.452 -10.536 1.00 92.81 285 GLU A CA 1
ATOM 2245 C C . GLU A 1 285 ? 19.980 -15.048 -9.316 1.00 92.81 285 GLU A C 1
ATOM 2247 O O . GLU A 1 285 ? 19.869 -15.811 -8.360 1.00 92.81 285 GLU A O 1
ATOM 2252 N N . SER A 1 286 ? 19.336 -13.876 -9.366 1.00 92.62 286 SER A N 1
ATOM 2253 C CA . SER A 1 286 ? 18.456 -13.375 -8.303 1.00 92.62 286 SER A CA 1
ATOM 2254 C C . SER A 1 286 ? 17.034 -13.949 -8.333 1.00 92.62 286 SER A C 1
ATOM 2256 O O . SER A 1 286 ? 16.279 -13.767 -7.374 1.00 92.62 286 SER A O 1
ATOM 2258 N N . VAL A 1 287 ? 16.636 -14.591 -9.438 1.00 92.62 287 VAL A N 1
ATOM 2259 C CA . VAL A 1 287 ? 15.262 -15.068 -9.637 1.00 92.62 287 VAL A CA 1
ATOM 2260 C C . VAL A 1 287 ? 14.969 -16.202 -8.659 1.00 92.62 287 VAL A C 1
ATOM 2262 O O . VAL A 1 287 ? 15.643 -17.229 -8.645 1.00 92.62 287 VAL A O 1
ATOM 2265 N N . SER A 1 288 ? 13.936 -16.019 -7.842 1.00 92.88 288 SER A N 1
ATOM 2266 C CA . SER A 1 288 ? 13.536 -16.957 -6.795 1.00 92.88 288 SER A CA 1
ATOM 2267 C C . SER A 1 288 ? 12.016 -16.921 -6.577 1.00 92.88 288 SER A C 1
ATOM 2269 O O . SER A 1 288 ? 11.333 -16.032 -7.098 1.00 92.88 288 SER A O 1
ATOM 2271 N N . PRO A 1 289 ? 11.445 -17.828 -5.761 1.00 91.19 289 PRO A N 1
ATOM 2272 C CA . PRO A 1 289 ? 10.037 -17.736 -5.378 1.00 91.19 289 PRO A CA 1
ATOM 2273 C C . PRO A 1 289 ? 9.679 -16.407 -4.690 1.00 91.19 289 PRO A C 1
ATOM 2275 O O . PRO A 1 289 ? 8.532 -15.984 -4.761 1.00 91.19 289 PRO A O 1
ATOM 2278 N N . ASP A 1 290 ? 10.639 -15.728 -4.054 1.00 90.75 290 ASP A N 1
ATOM 2279 C CA . ASP A 1 290 ? 10.407 -14.457 -3.359 1.00 90.75 290 ASP A CA 1
ATOM 2280 C C . ASP A 1 290 ? 10.582 -13.222 -4.267 1.00 90.75 290 ASP A C 1
ATOM 2282 O O . ASP A 1 290 ? 10.374 -12.102 -3.803 1.00 90.75 290 ASP A O 1
ATOM 2286 N N . GLY A 1 291 ? 10.908 -13.395 -5.555 1.00 93.94 291 GLY A N 1
ATOM 2287 C CA . GLY A 1 291 ? 10.966 -12.320 -6.550 1.00 93.94 291 GLY A CA 1
ATOM 2288 C C . GLY A 1 291 ? 12.268 -12.298 -7.353 1.00 93.94 291 GLY A C 1
ATOM 2289 O O . GLY A 1 291 ? 12.865 -13.344 -7.602 1.00 93.94 291 GLY A O 1
ATOM 2290 N N . PHE A 1 292 ? 12.690 -11.112 -7.797 1.00 95.50 292 PHE A N 1
ATOM 2291 C CA . PHE A 1 292 ? 13.907 -10.917 -8.594 1.00 95.50 292 PHE A CA 1
ATOM 2292 C C . PHE A 1 292 ? 14.442 -9.485 -8.476 1.00 95.50 292 PHE A C 1
ATOM 2294 O O . PHE A 1 292 ? 13.727 -8.550 -8.097 1.00 95.50 292 PHE A O 1
ATOM 2301 N N . THR A 1 293 ? 15.702 -9.299 -8.852 1.00 96.06 293 THR A N 1
ATOM 2302 C CA . THR A 1 293 ? 16.342 -7.994 -8.996 1.00 96.06 293 THR A CA 1
ATOM 2303 C C . THR A 1 293 ? 16.758 -7.739 -10.439 1.00 96.06 293 THR A C 1
ATOM 2305 O O . THR A 1 293 ? 16.882 -8.623 -11.291 1.00 96.06 293 THR A O 1
ATOM 2308 N N . GLY A 1 294 ? 16.949 -6.467 -10.734 1.00 94.69 294 GLY A N 1
ATOM 2309 C CA . GLY A 1 294 ? 17.403 -5.993 -12.015 1.00 94.69 294 GLY A CA 1
ATOM 2310 C C . GLY A 1 294 ? 17.893 -4.566 -11.903 1.00 94.69 294 GLY A C 1
ATOM 2311 O O . GLY A 1 294 ? 17.893 -3.945 -10.839 1.00 94.69 294 GLY A O 1
ATOM 2312 N N . ARG A 1 295 ? 18.348 -4.035 -13.023 1.00 93.12 295 ARG A N 1
ATOM 2313 C CA . ARG A 1 295 ? 18.881 -2.688 -13.096 1.00 93.12 295 ARG A CA 1
ATOM 2314 C C . ARG A 1 295 ? 18.643 -2.097 -14.465 1.00 93.12 295 ARG A C 1
ATOM 2316 O O . ARG A 1 295 ? 18.746 -2.801 -15.467 1.00 93.12 295 ARG A O 1
ATOM 2323 N N . TYR A 1 296 ? 18.341 -0.810 -14.510 1.00 91.25 296 TYR A N 1
ATOM 2324 C CA . TYR A 1 296 ? 18.197 -0.097 -15.767 1.00 91.25 296 TYR A CA 1
ATOM 2325 C C . TYR A 1 296 ? 18.873 1.263 -15.734 1.00 91.25 296 TYR A C 1
ATOM 2327 O O . TYR A 1 296 ? 19.114 1.850 -14.681 1.00 91.25 296 TYR A O 1
ATOM 2335 N N . ARG A 1 297 ? 19.182 1.772 -16.917 1.00 88.12 297 ARG A N 1
ATOM 2336 C CA . ARG A 1 297 ? 19.578 3.160 -17.139 1.00 88.12 297 ARG A CA 1
ATOM 2337 C C . ARG A 1 297 ? 19.142 3.577 -18.527 1.00 88.12 297 ARG A C 1
ATOM 2339 O O . ARG A 1 297 ? 18.828 2.747 -19.375 1.00 88.12 297 ARG A O 1
ATOM 2346 N N . VAL A 1 298 ? 19.149 4.873 -18.764 1.00 87.81 298 VAL A N 1
ATOM 2347 C CA . VAL A 1 298 ? 18.858 5.417 -20.086 1.00 87.81 298 VAL A CA 1
ATOM 2348 C C . VAL A 1 298 ? 20.041 5.125 -21.025 1.00 87.81 298 VAL A C 1
ATOM 2350 O O . VAL A 1 298 ? 21.196 5.249 -20.614 1.00 87.81 298 VAL A O 1
ATOM 2353 N N . GLU A 1 299 ? 19.806 4.739 -22.282 1.00 85.88 299 GLU A N 1
ATOM 2354 C CA . GLU A 1 299 ? 20.876 4.311 -23.203 1.00 85.88 299 GLU A CA 1
ATOM 2355 C C . GLU A 1 299 ? 21.921 5.422 -23.446 1.00 85.88 299 GLU A C 1
ATOM 2357 O O . GLU A 1 299 ? 23.129 5.165 -23.488 1.00 85.88 299 GLU A O 1
ATOM 2362 N N . SER A 1 300 ? 21.503 6.690 -23.530 1.00 84.19 300 SER A N 1
ATOM 2363 C CA . SER A 1 300 ? 22.439 7.821 -23.611 1.00 84.19 300 SER A CA 1
ATOM 2364 C C . SER A 1 300 ? 23.370 7.940 -22.396 1.00 84.19 300 SER A C 1
ATOM 2366 O O . SER A 1 300 ? 24.495 8.436 -22.531 1.00 84.19 300 SER A O 1
ATOM 2368 N N . GLN A 1 301 ? 22.936 7.475 -21.220 1.00 77.62 301 GLN A N 1
ATOM 2369 C CA . GLN A 1 301 ? 23.759 7.389 -20.013 1.00 77.62 301 GLN A CA 1
ATOM 2370 C C . GLN A 1 301 ? 24.683 6.173 -20.052 1.00 77.62 301 GLN A C 1
ATOM 2372 O O . GLN A 1 301 ? 25.808 6.265 -19.564 1.00 77.62 301 GLN A O 1
ATOM 2377 N N . ALA A 1 302 ? 24.263 5.069 -20.675 1.00 71.94 302 ALA A N 1
ATOM 2378 C CA . ALA A 1 302 ? 25.100 3.885 -20.835 1.00 71.94 302 ALA A CA 1
ATOM 2379 C C . ALA A 1 302 ? 26.410 4.191 -21.567 1.00 71.94 302 ALA A C 1
ATOM 2381 O O . ALA A 1 302 ? 27.480 3.770 -21.139 1.00 71.94 302 ALA A O 1
ATOM 2382 N N . LYS A 1 303 ? 26.332 5.036 -22.600 1.00 67.81 303 LYS A N 1
ATOM 2383 C CA . LYS A 1 303 ? 27.485 5.524 -23.377 1.00 67.81 303 LYS A CA 1
ATOM 2384 C C . LYS A 1 303 ? 28.447 6.419 -22.582 1.00 67.81 303 LYS A C 1
ATOM 2386 O O . LYS A 1 303 ? 29.516 6.748 -23.083 1.00 67.81 303 LYS A O 1
ATOM 2391 N N . LYS A 1 304 ? 28.053 6.865 -21.387 1.00 71.06 304 LYS A N 1
ATOM 2392 C CA . LYS A 1 304 ? 28.814 7.780 -20.521 1.00 71.06 304 LYS A CA 1
ATOM 2393 C C . LYS A 1 304 ? 29.181 7.144 -19.179 1.00 71.06 304 LYS A C 1
ATOM 2395 O O . LYS A 1 304 ? 29.471 7.880 -18.240 1.00 71.06 304 LYS A O 1
ATOM 2400 N N . ASP A 1 305 ? 29.080 5.819 -19.072 1.00 74.00 305 ASP A N 1
ATOM 2401 C CA . ASP A 1 305 ? 29.238 5.082 -17.813 1.00 74.00 305 ASP A CA 1
ATOM 2402 C C . ASP A 1 305 ? 28.353 5.640 -16.683 1.00 74.00 305 ASP A C 1
ATOM 2404 O O . ASP A 1 305 ? 28.738 5.718 -15.517 1.00 74.00 305 ASP A O 1
ATOM 2408 N N . GLY A 1 306 ? 27.135 6.058 -17.043 1.00 71.38 306 GLY A N 1
ATOM 2409 C CA . GLY A 1 306 ? 26.146 6.556 -16.097 1.00 71.38 306 GLY A CA 1
ATOM 2410 C C . GLY A 1 306 ? 25.646 5.461 -15.147 1.00 71.38 306 GLY A C 1
ATOM 2411 O O . GLY A 1 306 ? 25.673 4.273 -15.504 1.00 71.38 306 GLY A O 1
ATOM 2412 N N . PRO A 1 307 ? 25.181 5.855 -13.944 1.00 78.94 307 PRO A N 1
ATOM 2413 C CA . PRO A 1 307 ? 24.768 4.918 -12.913 1.00 78.94 307 PRO A CA 1
ATOM 2414 C C . PRO A 1 307 ? 23.502 4.169 -13.323 1.00 78.94 307 PRO A C 1
ATOM 2416 O O . PRO A 1 307 ? 22.641 4.700 -14.024 1.00 78.94 307 PRO A O 1
ATOM 2419 N N . TYR A 1 308 ? 23.389 2.939 -12.838 1.00 85.00 308 TYR A N 1
ATOM 2420 C CA . TYR A 1 308 ? 22.154 2.179 -12.910 1.00 85.00 308 TYR A CA 1
ATOM 2421 C C . TYR A 1 308 ? 21.203 2.569 -11.780 1.00 85.00 308 TYR A C 1
ATOM 2423 O O . TYR A 1 308 ? 21.629 2.873 -10.663 1.00 85.00 308 TYR A O 1
ATOM 2431 N N . ILE A 1 309 ? 19.914 2.492 -12.080 1.00 85.94 309 ILE A N 1
ATOM 2432 C CA . ILE A 1 309 ? 18.839 2.411 -11.102 1.00 85.94 309 ILE A CA 1
ATOM 2433 C C . ILE A 1 309 ? 18.574 0.931 -10.873 1.00 85.94 309 ILE A C 1
ATOM 2435 O O . ILE A 1 309 ? 18.349 0.183 -11.824 1.00 85.94 309 ILE A O 1
ATOM 2439 N N . GLU A 1 310 ? 18.625 0.506 -9.621 1.00 89.06 310 GLU A N 1
ATOM 2440 C CA . GLU A 1 310 ? 18.272 -0.856 -9.254 1.00 89.06 310 GLU A CA 1
ATOM 2441 C C . GLU A 1 310 ? 16.754 -0.974 -9.091 1.00 89.06 310 GLU A C 1
ATOM 2443 O O . GLU A 1 310 ? 16.112 -0.087 -8.523 1.00 89.06 310 GLU A O 1
ATOM 2448 N N . VAL A 1 311 ? 16.195 -2.074 -9.586 1.00 92.62 311 VAL A N 1
ATOM 2449 C CA . VAL A 1 311 ? 14.793 -2.457 -9.443 1.00 92.62 311 VAL A CA 1
ATOM 2450 C C . VAL A 1 311 ? 14.755 -3.807 -8.745 1.00 92.62 311 VAL A C 1
ATOM 2452 O O . VAL A 1 311 ? 15.359 -4.769 -9.210 1.00 92.62 311 VAL A O 1
ATOM 2455 N N . GLN A 1 312 ? 14.027 -3.894 -7.643 1.00 94.00 312 GLN A N 1
ATOM 2456 C CA . GLN A 1 312 ? 13.752 -5.145 -6.952 1.00 94.00 312 GLN A CA 1
ATOM 2457 C C . GLN A 1 312 ? 12.246 -5.355 -6.910 1.00 94.00 312 GLN A C 1
ATOM 2459 O O . GLN A 1 312 ? 11.516 -4.518 -6.378 1.00 94.00 312 GLN A O 1
ATOM 2464 N N . TYR A 1 313 ? 11.797 -6.501 -7.406 1.00 95.56 313 TYR A N 1
ATOM 2465 C CA . TYR A 1 313 ? 10.480 -7.026 -7.093 1.00 95.56 313 TYR A CA 1
ATOM 2466 C C . TYR A 1 313 ? 10.629 -8.080 -5.996 1.00 95.56 313 TYR A C 1
ATOM 2468 O O . TYR A 1 313 ? 11.342 -9.063 -6.171 1.00 95.56 313 TYR A O 1
ATOM 2476 N N . GLN A 1 314 ? 9.965 -7.865 -4.864 1.00 93.94 314 GLN A N 1
ATOM 2477 C CA . GLN A 1 314 ? 9.847 -8.822 -3.772 1.00 93.94 314 GLN A CA 1
ATOM 2478 C C . GLN A 1 314 ? 8.374 -9.211 -3.614 1.00 93.94 314 GLN A C 1
ATOM 2480 O O . GLN A 1 314 ? 7.506 -8.375 -3.349 1.00 93.94 314 GLN A O 1
ATOM 2485 N N . ALA A 1 315 ? 8.089 -10.497 -3.754 1.00 91.94 315 ALA A N 1
ATOM 2486 C CA . ALA A 1 315 ? 6.755 -11.052 -3.636 1.00 91.94 315 ALA A CA 1
ATOM 2487 C C . ALA A 1 315 ? 6.194 -10.887 -2.200 1.00 91.94 315 ALA A C 1
ATOM 2489 O O . ALA A 1 315 ? 6.957 -10.914 -1.231 1.00 91.94 315 ALA A O 1
ATOM 2490 N N . PRO A 1 316 ? 4.868 -10.724 -2.024 1.00 90.00 316 PRO A N 1
ATOM 2491 C CA . PRO A 1 316 ? 3.850 -10.799 -3.072 1.00 90.00 316 PRO A CA 1
ATOM 2492 C C . PRO A 1 316 ? 3.661 -9.507 -3.883 1.00 90.00 316 PRO A C 1
ATOM 2494 O O . PRO A 1 316 ? 3.089 -9.577 -4.966 1.00 90.00 316 PRO A O 1
ATOM 2497 N N . GLY A 1 317 ? 4.149 -8.345 -3.436 1.00 91.00 317 GLY A N 1
ATOM 2498 C CA . GLY A 1 317 ? 3.782 -7.073 -4.077 1.00 91.00 317 GLY A CA 1
ATOM 2499 C C . GLY A 1 317 ? 4.679 -5.873 -3.788 1.00 91.00 317 GLY A C 1
ATOM 2500 O O . GLY A 1 317 ? 4.242 -4.741 -3.944 1.00 91.00 317 GLY A O 1
ATOM 2501 N N . ILE A 1 318 ? 5.917 -6.060 -3.343 1.00 93.88 318 ILE A N 1
ATOM 2502 C CA . ILE A 1 318 ? 6.819 -4.942 -3.053 1.00 93.88 318 ILE A CA 1
ATOM 2503 C C . ILE A 1 318 ? 7.686 -4.668 -4.281 1.00 93.88 318 ILE A C 1
ATOM 2505 O O . ILE A 1 318 ? 8.432 -5.536 -4.716 1.00 93.88 318 ILE A O 1
ATOM 2509 N N . VAL A 1 319 ? 7.636 -3.447 -4.807 1.00 93.94 319 VAL A N 1
ATOM 2510 C CA . VAL A 1 319 ? 8.587 -2.956 -5.813 1.00 93.94 319 VAL A CA 1
ATOM 2511 C C . VAL A 1 319 ? 9.459 -1.887 -5.166 1.00 93.94 319 VAL A C 1
ATOM 2513 O O . VAL A 1 319 ? 8.951 -0.900 -4.632 1.00 93.94 319 VAL A O 1
ATOM 2516 N N . ARG A 1 320 ? 10.779 -2.069 -5.194 1.00 90.69 320 ARG A N 1
ATOM 2517 C CA . ARG A 1 320 ? 11.751 -1.061 -4.760 1.00 90.69 320 ARG A CA 1
ATOM 2518 C C . ARG A 1 320 ? 12.538 -0.574 -5.963 1.00 90.69 320 ARG A C 1
ATOM 2520 O O . ARG A 1 320 ? 13.045 -1.379 -6.736 1.00 90.69 320 ARG A O 1
ATOM 2527 N N . GLN A 1 321 ? 12.654 0.739 -6.092 1.00 87.62 321 GLN A N 1
ATOM 2528 C CA . GLN A 1 321 ? 13.525 1.378 -7.070 1.00 87.62 321 GLN A CA 1
ATOM 2529 C C . GLN A 1 321 ? 14.531 2.254 -6.335 1.00 87.62 321 GLN A C 1
ATOM 2531 O O . GLN A 1 321 ? 14.147 3.115 -5.536 1.00 87.62 321 GLN A O 1
ATOM 2536 N N . ARG A 1 322 ? 15.822 2.027 -6.577 1.00 79.25 322 ARG A N 1
ATOM 2537 C CA . ARG A 1 322 ? 16.909 2.666 -5.828 1.00 79.25 322 ARG A CA 1
ATOM 2538 C C . ARG A 1 322 ? 17.888 3.335 -6.779 1.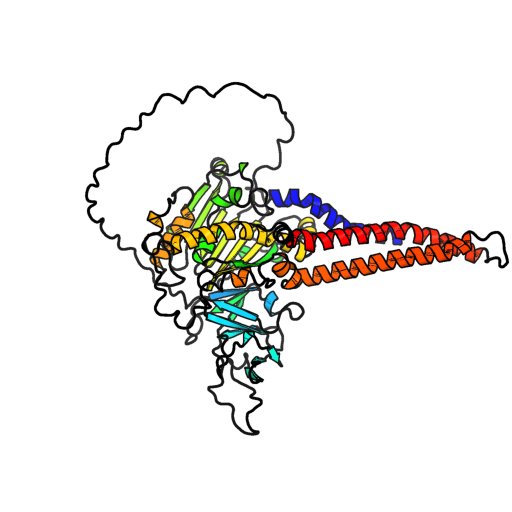00 79.25 322 ARG A C 1
ATOM 2540 O O . ARG A 1 322 ? 18.482 2.687 -7.637 1.00 79.25 322 ARG A O 1
ATOM 2547 N N . GLY A 1 323 ? 18.057 4.645 -6.610 1.00 67.94 323 GLY A N 1
ATOM 2548 C CA . GLY A 1 323 ? 19.091 5.416 -7.287 1.00 67.94 323 GLY A CA 1
ATOM 2549 C C . GLY A 1 323 ? 20.320 5.570 -6.394 1.00 67.94 323 GLY A C 1
ATOM 2550 O O . GLY A 1 323 ? 20.254 6.209 -5.342 1.00 67.94 323 GLY A O 1
ATOM 2551 N N . PHE A 1 324 ? 21.454 5.027 -6.836 1.00 57.53 324 PHE A N 1
ATOM 2552 C CA . PHE A 1 324 ? 22.782 5.447 -6.370 1.00 57.53 324 PHE A CA 1
ATOM 2553 C C . PHE A 1 324 ? 23.015 6.910 -6.788 1.00 57.53 324 PHE A C 1
ATOM 2555 O O . PHE A 1 324 ? 22.320 7.375 -7.699 1.00 57.53 324 PHE A O 1
ATOM 2562 N N . PRO A 1 325 ? 23.893 7.682 -6.113 1.00 57.22 325 PRO A N 1
ATOM 2563 C CA . PRO A 1 325 ? 23.859 9.140 -6.177 1.00 57.22 325 PRO A CA 1
ATOM 2564 C C . PRO A 1 325 ? 23.756 9.678 -7.604 1.00 57.22 325 PRO A C 1
ATOM 2566 O O . PRO A 1 325 ? 24.386 9.142 -8.514 1.00 57.22 325 PRO A O 1
ATOM 2569 N N . LEU A 1 326 ? 22.948 10.733 -7.786 1.00 55.12 326 LEU A N 1
ATOM 2570 C CA . LEU A 1 326 ? 22.643 11.374 -9.078 1.00 55.12 326 LEU A CA 1
ATOM 2571 C C . LEU A 1 326 ? 23.911 11.939 -9.770 1.00 55.12 326 LEU A C 1
ATOM 2573 O O . LEU A 1 326 ? 24.108 13.152 -9.825 1.00 55.12 326 LEU A O 1
ATOM 2577 N N . GLY A 1 327 ? 24.779 11.065 -10.278 1.00 51.00 327 GLY A N 1
ATOM 2578 C CA . GLY A 1 327 ? 26.128 11.356 -10.764 1.00 51.00 327 GLY A CA 1
ATOM 2579 C C . GLY A 1 327 ? 27.232 10.943 -9.779 1.00 51.00 327 GLY A C 1
ATOM 2580 O O . GLY A 1 327 ? 27.038 10.958 -8.566 1.00 51.00 327 GLY A O 1
ATOM 2581 N N . ALA A 1 328 ? 28.422 10.639 -10.311 1.00 50.47 328 ALA A N 1
ATOM 2582 C CA . ALA A 1 328 ? 29.575 10.106 -9.566 1.00 50.47 328 ALA A CA 1
ATOM 2583 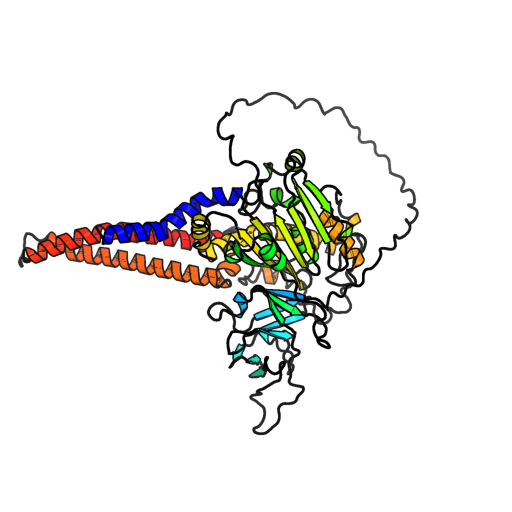C C . ALA A 1 328 ? 30.036 10.953 -8.355 1.00 50.47 328 ALA A C 1
ATOM 2585 O O . ALA A 1 328 ? 30.687 10.428 -7.460 1.00 50.47 328 ALA A O 1
ATOM 2586 N N . ASN A 1 329 ? 29.667 12.241 -8.307 1.00 55.81 329 ASN A N 1
ATOM 2587 C CA . ASN A 1 329 ? 30.020 13.186 -7.237 1.00 55.81 329 ASN A CA 1
ATOM 2588 C C . ASN A 1 329 ? 28.796 13.732 -6.476 1.00 55.81 329 ASN A C 1
ATOM 2590 O O . ASN A 1 329 ? 28.904 14.731 -5.762 1.00 55.81 329 ASN A O 1
ATOM 2594 N N . SER A 1 330 ? 27.611 13.154 -6.677 1.00 62.84 330 SER A N 1
ATOM 2595 C CA . SER A 1 330 ? 26.401 13.608 -5.995 1.00 62.84 330 SER A CA 1
ATOM 2596 C C . SER A 1 330 ? 26.319 13.007 -4.596 1.00 62.84 330 SER A C 1
ATOM 2598 O O . SER A 1 330 ? 26.678 11.859 -4.369 1.00 62.84 330 SER A O 1
ATOM 2600 N N . THR A 1 331 ? 25.829 13.786 -3.640 1.00 65.56 331 THR A N 1
ATOM 2601 C CA . THR A 1 331 ? 25.462 13.287 -2.309 1.00 65.56 331 THR A CA 1
ATOM 2602 C C . THR A 1 331 ? 23.972 12.986 -2.218 1.00 65.56 331 THR A C 1
ATOM 2604 O O . THR A 1 331 ? 23.503 12.631 -1.146 1.00 65.56 331 THR A O 1
ATOM 2607 N N . VAL A 1 332 ? 23.216 13.182 -3.305 1.00 71.19 332 VAL A N 1
ATOM 2608 C CA . VAL A 1 332 ? 21.753 13.114 -3.310 1.00 71.19 332 VAL A CA 1
ATOM 2609 C C . VAL A 1 332 ? 21.288 11.691 -3.564 1.00 71.19 332 VAL A C 1
ATOM 2611 O O . VAL A 1 332 ? 21.556 11.132 -4.627 1.00 71.19 332 VAL A O 1
ATOM 2614 N N . TYR A 1 333 ? 20.535 11.161 -2.607 1.00 73.38 333 TYR A N 1
ATOM 2615 C CA . TYR A 1 333 ? 19.948 9.828 -2.650 1.00 73.38 333 TYR A CA 1
ATOM 2616 C C . TYR A 1 333 ? 18.445 9.926 -2.879 1.00 73.38 333 TYR A C 1
ATOM 2618 O O . TYR A 1 333 ? 17.768 10.751 -2.256 1.00 73.38 333 TYR A O 1
ATOM 2626 N N . PHE A 1 334 ? 17.926 9.060 -3.743 1.00 77.38 334 PHE A N 1
ATOM 2627 C CA . PHE A 1 334 ? 16.500 8.905 -3.988 1.00 77.38 334 PHE A CA 1
ATOM 2628 C C . PHE A 1 334 ? 16.161 7.423 -4.076 1.00 77.38 334 PHE A C 1
ATOM 2630 O O . PHE A 1 334 ? 16.859 6.650 -4.735 1.00 77.38 334 PHE A O 1
ATOM 2637 N N . GLY A 1 335 ? 15.067 7.039 -3.439 1.00 80.50 335 GLY A N 1
ATOM 2638 C CA . GLY A 1 335 ? 14.488 5.728 -3.637 1.00 80.50 335 GLY A CA 1
ATOM 2639 C C . GLY A 1 335 ? 12.992 5.753 -3.412 1.00 80.50 335 GLY A C 1
ATOM 2640 O O . GLY A 1 335 ? 12.441 6.649 -2.763 1.00 80.50 335 GLY A O 1
ATOM 2641 N N . VAL A 1 336 ? 12.343 4.759 -3.993 1.00 85.19 336 VAL A N 1
ATOM 2642 C CA . VAL A 1 336 ? 10.912 4.545 -3.871 1.00 85.19 336 VAL A CA 1
ATOM 2643 C C . VAL A 1 336 ? 10.688 3.107 -3.462 1.00 85.19 336 VAL A C 1
ATOM 2645 O O . VAL A 1 336 ? 11.312 2.193 -3.997 1.00 85.19 336 VAL A O 1
ATOM 2648 N N . ALA A 1 337 ? 9.771 2.918 -2.529 1.00 88.88 337 ALA A N 1
ATOM 2649 C CA . ALA A 1 337 ? 9.221 1.625 -2.218 1.00 88.88 337 ALA A CA 1
ATOM 2650 C C . ALA A 1 337 ? 7.699 1.656 -2.368 1.00 88.88 337 ALA A C 1
ATOM 2652 O O . ALA A 1 337 ? 7.010 2.574 -1.913 1.00 88.88 337 ALA A O 1
ATOM 2653 N N . LEU A 1 338 ? 7.199 0.652 -3.071 1.00 92.50 338 LEU A N 1
ATOM 2654 C CA . LEU A 1 338 ? 5.853 0.575 -3.605 1.00 92.50 338 LEU A CA 1
ATOM 2655 C C . LEU A 1 338 ? 5.251 -0.736 -3.113 1.00 92.50 338 LEU A C 1
ATOM 2657 O O . LEU A 1 338 ? 5.665 -1.806 -3.549 1.00 92.50 338 LEU A O 1
ATOM 2661 N N . HIS A 1 339 ? 4.307 -0.666 -2.178 1.00 94.50 339 HIS A N 1
ATOM 2662 C CA . HIS A 1 339 ? 3.613 -1.853 -1.683 1.00 94.50 339 HIS A CA 1
ATOM 2663 C C . HIS A 1 339 ? 2.292 -2.017 -2.418 1.00 94.50 339 HIS A C 1
ATOM 2665 O O . HIS A 1 339 ? 1.333 -1.283 -2.171 1.00 94.50 339 HIS A O 1
ATOM 2671 N N . CYS A 1 340 ? 2.266 -2.982 -3.318 1.00 93.25 340 CYS A N 1
ATOM 2672 C CA . CYS A 1 340 ? 1.143 -3.358 -4.152 1.00 93.25 340 CYS A CA 1
ATOM 2673 C C . CYS A 1 340 ? 0.364 -4.456 -3.444 1.00 93.25 340 CYS A C 1
ATOM 2675 O O . CYS A 1 340 ? 0.921 -5.457 -3.001 1.00 93.25 340 CYS A O 1
ATOM 2677 N N . MET A 1 341 ? -0.937 -4.255 -3.322 1.00 91.25 341 MET A N 1
ATOM 2678 C CA . MET A 1 341 ? -1.786 -5.084 -2.484 1.00 91.25 341 MET A CA 1
ATOM 2679 C C . MET A 1 341 ? -3.011 -5.536 -3.269 1.00 91.25 341 MET A C 1
ATOM 2681 O O . MET A 1 341 ? -3.733 -4.678 -3.783 1.00 91.25 341 MET A O 1
ATOM 2685 N N . PRO A 1 342 ? -3.283 -6.847 -3.362 1.00 91.00 342 PRO A N 1
ATOM 2686 C CA . PRO A 1 342 ? -4.501 -7.351 -3.983 1.00 91.00 342 PRO A CA 1
ATOM 2687 C C . PRO A 1 342 ? -5.676 -7.160 -3.022 1.00 91.00 342 PRO A C 1
ATOM 2689 O O . PRO A 1 342 ? -5.806 -7.903 -2.053 1.00 91.00 342 PRO A O 1
ATOM 2692 N N . LEU A 1 343 ? -6.540 -6.171 -3.272 1.00 87.25 343 LEU A N 1
ATOM 2693 C CA . LEU A 1 343 ? -7.711 -5.928 -2.422 1.00 87.25 343 LEU A CA 1
ATOM 2694 C C . LEU A 1 343 ? -8.840 -6.906 -2.743 1.00 87.25 343 LEU A C 1
ATOM 2696 O O . LEU A 1 343 ? -9.406 -7.494 -1.830 1.00 87.25 343 LEU A O 1
ATOM 2700 N N . ALA A 1 344 ? -9.173 -7.046 -4.026 1.00 84.38 344 ALA A N 1
ATOM 2701 C CA . ALA A 1 344 ? -10.213 -7.910 -4.586 1.00 84.38 344 ALA A CA 1
ATOM 2702 C C . ALA A 1 344 ? -9.966 -8.063 -6.101 1.00 84.38 344 ALA A C 1
ATOM 2704 O O . ALA A 1 344 ? -9.091 -7.391 -6.643 1.00 84.38 344 ALA A O 1
ATOM 2705 N N . LEU A 1 345 ? -10.727 -8.917 -6.789 1.00 80.31 345 LEU A N 1
ATOM 2706 C CA . LEU A 1 345 ? -10.620 -9.042 -8.245 1.00 80.31 345 LEU A CA 1
ATOM 2707 C C . LEU A 1 345 ? -10.940 -7.690 -8.905 1.00 80.31 345 LEU A C 1
ATOM 2709 O O . LEU A 1 345 ? -11.947 -7.060 -8.580 1.00 80.31 345 LEU A O 1
ATOM 2713 N N . GLY A 1 346 ? -10.079 -7.246 -9.815 1.00 82.38 346 GLY A N 1
ATOM 2714 C CA . GLY A 1 346 ? -10.106 -5.933 -10.454 1.00 82.38 346 GLY A CA 1
ATOM 2715 C C . GLY A 1 346 ? -9.835 -4.767 -9.501 1.00 82.38 346 GLY A C 1
ATOM 2716 O O . GLY A 1 346 ? -10.230 -3.642 -9.800 1.00 82.38 346 GLY A O 1
ATOM 2717 N N . ARG A 1 347 ? -9.254 -5.010 -8.317 1.00 87.12 347 ARG A N 1
ATOM 2718 C CA . ARG A 1 347 ? -8.979 -3.961 -7.325 1.00 87.12 347 ARG A CA 1
ATOM 2719 C C . ARG A 1 347 ? -7.662 -4.179 -6.596 1.00 87.12 347 ARG A C 1
ATOM 2721 O O . ARG A 1 347 ? -7.463 -5.174 -5.895 1.00 87.12 347 ARG A O 1
ATOM 2728 N N . SER A 1 348 ? -6.821 -3.154 -6.608 1.00 91.44 348 SER A N 1
ATOM 2729 C CA . SER A 1 348 ? -5.562 -3.136 -5.869 1.00 91.44 348 SER A CA 1
ATOM 2730 C C . SER A 1 348 ? -5.404 -1.880 -5.020 1.00 91.44 348 SER A C 1
ATOM 2732 O O . SER A 1 348 ? -6.082 -0.876 -5.229 1.00 91.44 348 SER A O 1
ATOM 2734 N N . ARG A 1 349 ? -4.472 -1.916 -4.069 1.00 92.62 349 ARG A N 1
ATOM 2735 C CA . ARG A 1 349 ? -3.995 -0.742 -3.332 1.00 92.62 349 ARG A CA 1
ATOM 2736 C C . ARG A 1 349 ? -2.498 -0.591 -3.522 1.00 92.62 349 ARG A C 1
ATOM 2738 O O . ARG A 1 349 ? -1.775 -1.581 -3.523 1.00 92.62 349 ARG A O 1
ATOM 2745 N N . LEU A 1 350 ? -2.051 0.652 -3.627 1.00 93.44 350 LEU A N 1
ATOM 2746 C CA . LEU A 1 350 ? -0.647 1.019 -3.566 1.00 93.44 350 LEU A CA 1
ATOM 2747 C C . LEU A 1 350 ? -0.390 1.844 -2.305 1.00 93.44 350 LEU A C 1
ATOM 2749 O O . LEU A 1 350 ? -1.018 2.889 -2.121 1.00 93.44 350 LEU A O 1
ATOM 2753 N N . LEU A 1 351 ? 0.550 1.406 -1.464 1.00 92.06 351 LEU A N 1
ATOM 2754 C CA . LEU A 1 351 ? 1.225 2.284 -0.507 1.00 92.06 351 LEU A CA 1
ATOM 2755 C C . LEU A 1 351 ? 2.527 2.759 -1.149 1.00 92.06 351 LEU A C 1
ATOM 2757 O O . LEU A 1 351 ? 3.440 1.968 -1.381 1.00 92.06 351 LEU A O 1
ATOM 2761 N N . PHE A 1 352 ? 2.597 4.048 -1.450 1.00 89.38 352 PHE A N 1
ATOM 2762 C CA . PHE A 1 352 ? 3.762 4.676 -2.047 1.00 89.38 352 PHE A CA 1
ATOM 2763 C C . PHE A 1 352 ? 4.584 5.360 -0.962 1.00 89.38 352 PHE A C 1
ATOM 2765 O O . PHE A 1 352 ? 4.061 6.204 -0.228 1.00 89.38 352 PHE A O 1
ATOM 2772 N N . ARG A 1 353 ? 5.878 5.051 -0.919 1.00 87.31 353 ARG A N 1
ATOM 2773 C CA . ARG A 1 353 ? 6.868 5.731 -0.089 1.00 87.31 353 ARG A CA 1
ATOM 2774 C C . ARG A 1 353 ? 8.046 6.153 -0.948 1.00 87.31 353 ARG A C 1
ATOM 2776 O O . ARG A 1 353 ? 8.805 5.310 -1.409 1.00 87.31 353 ARG A O 1
ATOM 2783 N N . ALA A 1 354 ? 8.242 7.456 -1.112 1.00 83.12 354 ALA A N 1
ATOM 2784 C CA . ALA A 1 354 ? 9.497 7.987 -1.638 1.00 83.12 354 ALA A CA 1
ATOM 2785 C C . ALA A 1 354 ? 10.332 8.569 -0.505 1.00 83.12 354 ALA A C 1
ATOM 2787 O O . ALA A 1 354 ? 9.821 9.325 0.324 1.00 83.12 354 ALA A O 1
ATOM 2788 N N . TYR A 1 355 ? 11.622 8.267 -0.509 1.00 79.12 355 TYR A N 1
ATOM 2789 C CA . TYR A 1 355 ? 12.598 8.871 0.382 1.00 79.12 355 TYR A CA 1
ATOM 2790 C C . TYR A 1 355 ? 13.670 9.587 -0.426 1.00 79.12 355 TYR A C 1
ATOM 2792 O O . TYR A 1 355 ? 14.120 9.133 -1.478 1.00 79.12 355 TYR A O 1
ATOM 2800 N N . PHE A 1 356 ? 14.056 10.753 0.071 1.00 77.38 356 PHE A N 1
ATOM 2801 C CA . PHE A 1 356 ? 14.985 11.634 -0.610 1.00 77.38 356 PHE A CA 1
ATOM 2802 C C . PHE A 1 356 ? 15.892 12.335 0.401 1.00 77.38 356 PHE A C 1
ATOM 2804 O O . PHE A 1 356 ? 15.400 12.908 1.373 1.00 77.38 356 PHE A O 1
ATOM 2811 N N . GLY A 1 357 ? 17.205 12.306 0.191 1.00 76.38 357 GLY A N 1
ATOM 2812 C CA . GLY A 1 357 ? 18.172 12.793 1.177 1.00 76.38 357 GLY A CA 1
ATOM 2813 C C . GLY A 1 357 ? 19.478 13.281 0.568 1.00 76.38 357 GLY A C 1
ATOM 2814 O O . GLY A 1 357 ? 19.676 13.250 -0.645 1.00 76.38 357 GLY A O 1
ATOM 2815 N N . GLY A 1 358 ? 20.368 13.773 1.433 1.00 75.44 358 GLY A N 1
ATOM 2816 C CA . GLY A 1 358 ? 21.704 14.221 1.031 1.00 75.44 358 GLY A CA 1
ATOM 2817 C C . GLY A 1 358 ? 21.786 15.626 0.422 1.00 75.44 358 GLY A C 1
ATOM 2818 O O . GLY A 1 358 ? 22.791 15.981 -0.197 1.00 75.44 358 GLY A O 1
ATOM 2819 N N . LEU A 1 359 ? 20.747 16.445 0.624 1.00 76.44 359 LEU A N 1
ATOM 2820 C CA . LEU A 1 359 ? 20.774 17.885 0.352 1.00 76.44 359 LEU A CA 1
ATOM 2821 C C . LEU A 1 359 ? 21.317 18.694 1.546 1.00 76.44 359 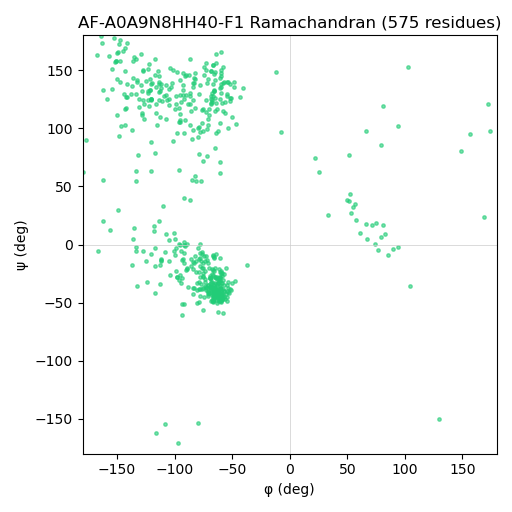LEU A C 1
ATOM 2823 O O . LEU A 1 359 ? 21.234 18.249 2.694 1.00 76.44 359 LEU A O 1
ATOM 2827 N N . PRO A 1 360 ? 21.790 19.938 1.316 1.00 81.06 360 PRO A N 1
ATOM 2828 C CA . PRO A 1 360 ? 22.169 20.849 2.394 1.00 81.06 360 PRO A CA 1
ATOM 2829 C C . PRO A 1 360 ? 21.047 21.037 3.428 1.00 81.06 360 PRO A C 1
ATOM 2831 O O . PRO A 1 360 ? 19.881 21.209 3.064 1.00 81.06 360 PRO A O 1
ATOM 2834 N N . LYS A 1 361 ? 21.402 21.097 4.723 1.00 80.69 361 LYS A N 1
ATOM 2835 C CA . LYS A 1 361 ? 20.445 21.189 5.850 1.00 80.69 361 LYS A CA 1
ATOM 2836 C C . LYS A 1 361 ? 19.400 22.299 5.694 1.00 80.69 361 LYS A C 1
ATOM 2838 O O . LYS A 1 361 ? 18.240 22.091 6.031 1.00 80.69 361 LYS A O 1
ATOM 2843 N N . LEU A 1 362 ? 19.789 23.464 5.166 1.00 81.38 362 LEU A N 1
ATOM 2844 C CA . LEU A 1 362 ? 18.864 24.579 4.932 1.00 81.38 362 LEU A CA 1
ATOM 2845 C C . LEU A 1 362 ? 17.790 24.227 3.892 1.00 81.38 362 LEU A C 1
ATOM 2847 O O . LEU A 1 362 ? 16.620 24.548 4.080 1.00 81.38 362 LEU A O 1
ATOM 2851 N N . LEU A 1 363 ? 18.172 23.544 2.813 1.00 79.06 363 LEU A N 1
ATOM 2852 C CA . LEU A 1 363 ? 17.242 23.130 1.767 1.00 79.06 363 LEU A CA 1
ATOM 2853 C C . LEU A 1 363 ? 16.326 22.006 2.262 1.00 79.06 363 LEU A C 1
ATOM 2855 O O . LEU A 1 363 ? 15.117 22.068 2.044 1.00 79.06 363 LEU A O 1
ATOM 2859 N N . MET A 1 364 ? 16.877 21.051 3.016 1.00 78.06 364 MET A N 1
ATOM 2860 C CA . MET A 1 364 ? 16.090 20.034 3.721 1.00 78.06 364 MET A CA 1
ATOM 2861 C C . MET A 1 364 ? 15.071 20.671 4.668 1.00 78.06 364 MET A C 1
ATOM 2863 O O . MET A 1 364 ? 13.900 20.321 4.618 1.00 78.06 364 MET A O 1
ATOM 2867 N N . PHE A 1 365 ? 15.465 21.675 5.457 1.00 78.75 365 PHE A N 1
ATOM 2868 C CA . PHE A 1 365 ? 14.553 22.406 6.340 1.00 78.75 365 PHE A CA 1
ATOM 2869 C C . PHE A 1 365 ? 13.411 23.086 5.571 1.00 78.75 365 PHE A C 1
ATOM 2871 O O . PHE A 1 365 ? 12.249 22.971 5.965 1.00 78.75 365 PHE A O 1
ATOM 2878 N N . ILE A 1 366 ? 13.714 23.760 4.455 1.00 78.75 366 ILE A N 1
ATOM 2879 C CA . ILE A 1 366 ? 12.701 24.421 3.615 1.00 78.75 366 ILE A CA 1
ATOM 2880 C C . ILE A 1 366 ? 11.705 23.398 3.056 1.00 78.75 366 ILE A C 1
ATOM 2882 O O . ILE A 1 366 ? 10.496 23.635 3.079 1.00 78.75 366 ILE A O 1
ATOM 2886 N N . LEU A 1 367 ? 12.195 22.257 2.569 1.00 75.25 367 LEU A N 1
ATOM 2887 C CA . LEU A 1 367 ? 11.360 21.198 2.006 1.00 75.25 367 LEU A CA 1
ATOM 2888 C C . LEU A 1 367 ? 10.530 20.478 3.082 1.00 75.25 367 LEU A C 1
ATOM 2890 O O . LEU A 1 367 ? 9.337 20.268 2.864 1.00 75.25 367 LEU A O 1
ATOM 2894 N N . SER A 1 368 ? 11.107 20.184 4.253 1.00 72.31 368 SER A N 1
ATOM 2895 C CA . SER A 1 368 ? 10.400 19.610 5.412 1.00 72.31 368 SER A CA 1
ATOM 2896 C C . SER A 1 368 ? 9.323 20.544 5.960 1.00 72.31 368 SER A C 1
ATOM 2898 O O . SER A 1 368 ? 8.317 20.088 6.494 1.00 72.31 368 SER A O 1
ATOM 2900 N N . SER A 1 369 ? 9.516 21.858 5.818 1.00 71.31 369 SER A N 1
ATOM 2901 C CA . SER A 1 369 ? 8.557 22.871 6.271 1.00 71.31 369 SER A CA 1
ATOM 29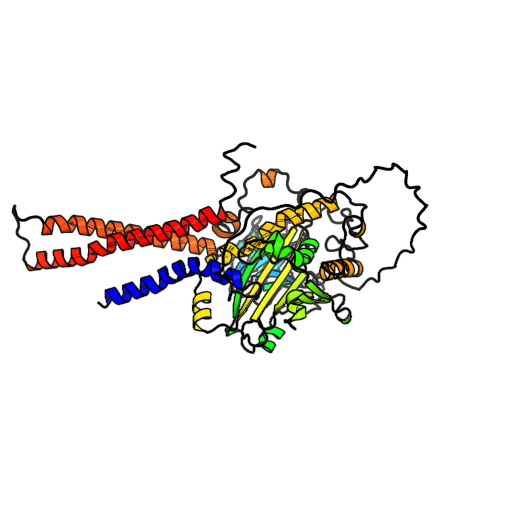02 C C . SER A 1 369 ? 7.345 23.009 5.345 1.00 71.31 369 SER A C 1
ATOM 2904 O O . SER A 1 369 ? 6.403 23.737 5.673 1.00 71.31 369 SER A O 1
ATOM 2906 N N . LYS A 1 370 ? 7.331 22.328 4.187 1.00 69.19 370 LYS A N 1
ATOM 2907 C CA . LYS A 1 370 ? 6.157 22.310 3.310 1.00 69.19 370 LYS A CA 1
ATOM 2908 C C . LYS A 1 370 ? 5.007 21.573 4.009 1.00 69.19 370 LYS A C 1
ATOM 2910 O O . LYS A 1 370 ? 5.174 20.423 4.418 1.00 69.19 370 LYS A O 1
ATOM 2915 N N . PRO A 1 371 ? 3.810 22.180 4.097 1.00 69.31 371 PRO A N 1
ATOM 2916 C CA . PRO A 1 371 ? 2.646 21.504 4.652 1.00 69.31 371 PRO A CA 1
ATOM 2917 C C . PRO A 1 371 ? 2.369 20.171 3.944 1.00 69.31 371 PRO A C 1
ATOM 2919 O O . PRO A 1 371 ? 2.445 20.096 2.717 1.00 69.31 371 PRO A O 1
ATOM 2922 N N . ALA A 1 372 ? 1.994 19.136 4.703 1.00 66.25 372 ALA A N 1
ATOM 2923 C CA . ALA A 1 372 ? 1.733 17.795 4.167 1.00 66.25 372 ALA A CA 1
ATOM 2924 C C . ALA A 1 372 ? 0.737 17.803 2.992 1.00 66.25 372 ALA A C 1
ATOM 2926 O O . ALA A 1 372 ? 1.005 17.195 1.961 1.00 66.25 372 ALA A O 1
ATOM 2927 N N . PHE A 1 373 ? -0.335 18.596 3.086 1.00 67.00 373 PHE A N 1
ATOM 2928 C CA . PHE A 1 373 ? -1.337 18.713 2.022 1.00 67.00 373 PHE A CA 1
ATOM 2929 C C . PHE A 1 373 ? -0.754 19.187 0.677 1.00 67.00 373 PHE A C 1
ATOM 29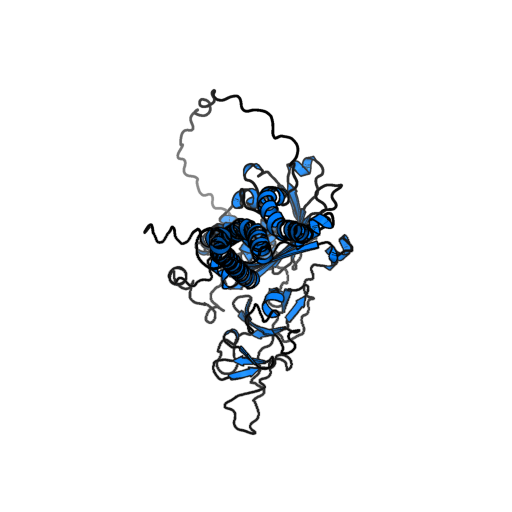31 O O . PHE A 1 373 ? -1.231 18.780 -0.380 1.00 67.00 373 PHE A O 1
ATOM 2938 N N . LEU A 1 374 ? 0.275 20.047 0.705 1.00 66.56 374 LEU A N 1
ATOM 2939 C CA . LEU A 1 374 ? 0.910 20.578 -0.502 1.00 66.56 374 LEU A CA 1
ATOM 2940 C C . LEU A 1 374 ? 1.764 19.511 -1.188 1.00 66.56 374 LEU A C 1
ATOM 2942 O O . LEU A 1 374 ? 1.851 19.490 -2.412 1.00 66.56 374 LEU A O 1
ATOM 2946 N N . ARG A 1 375 ? 2.348 18.600 -0.404 1.00 66.12 375 ARG A N 1
ATOM 2947 C CA . ARG A 1 375 ? 3.045 17.418 -0.925 1.00 66.12 375 ARG A CA 1
ATOM 2948 C C . ARG A 1 375 ? 2.043 16.416 -1.515 1.00 66.12 375 ARG A C 1
ATOM 2950 O O . ARG A 1 375 ? 2.255 15.903 -2.611 1.00 66.12 375 ARG A O 1
ATOM 2957 N N . HIS A 1 376 ? 0.895 16.231 -0.861 1.00 66.88 376 HIS A N 1
ATOM 2958 C CA . HIS A 1 376 ? -0.168 15.324 -1.319 1.00 66.88 376 HIS A CA 1
ATOM 2959 C C . HIS A 1 376 ? -0.899 15.781 -2.586 1.00 66.88 376 HIS A C 1
ATOM 2961 O O . HIS A 1 376 ? -1.322 14.936 -3.367 1.00 66.88 376 HIS A O 1
ATOM 2967 N N . LEU A 1 377 ? -0.991 17.090 -2.840 1.00 66.31 377 LEU A N 1
ATOM 2968 C CA . LEU A 1 377 ? -1.721 17.697 -3.966 1.00 66.31 377 LEU A CA 1
ATOM 2969 C C . LEU A 1 377 ? -1.401 17.097 -5.345 1.00 66.31 377 LEU A C 1
ATOM 2971 O O . LEU A 1 377 ? -2.281 17.048 -6.200 1.00 66.31 377 LEU A O 1
ATOM 2975 N N . ASN A 1 378 ? -0.167 16.644 -5.573 1.00 69.50 378 ASN A N 1
ATOM 2976 C CA . ASN A 1 378 ? 0.257 16.046 -6.843 1.00 69.50 378 ASN A CA 1
ATOM 2977 C C . ASN A 1 378 ? 0.689 14.582 -6.729 1.00 69.50 378 ASN A C 1
ATOM 2979 O O . ASN A 1 378 ? 0.953 13.968 -7.756 1.00 69.50 378 ASN A O 1
ATOM 2983 N N . SER A 1 379 ? 0.707 14.021 -5.518 1.00 71.50 379 SER A N 1
ATOM 2984 C CA . SER A 1 379 ? 1.310 12.712 -5.244 1.00 71.50 379 SER A CA 1
ATOM 2985 C C . SER A 1 379 ? 0.673 11.572 -6.052 1.00 71.50 379 SER A C 1
ATOM 2987 O O . SER A 1 379 ? 1.387 10.727 -6.571 1.00 71.50 379 SER A O 1
ATOM 2989 N N . CYS A 1 380 ? -0.646 11.603 -6.265 1.00 76.56 380 CYS A N 1
ATOM 2990 C CA . CYS A 1 380 ? -1.358 10.549 -7.000 1.00 76.56 380 CYS A CA 1
ATOM 2991 C C . CYS A 1 380 ? -1.500 10.814 -8.509 1.00 76.56 380 CYS A C 1
ATOM 2993 O O . CYS A 1 380 ? -2.128 10.023 -9.202 1.00 76.56 380 CYS A O 1
ATOM 2995 N N . LYS A 1 381 ? -0.996 11.945 -9.034 1.00 76.88 381 LYS A N 1
ATOM 2996 C CA . LYS A 1 381 ? -1.334 12.391 -10.401 1.00 76.88 381 LYS A CA 1
ATOM 2997 C C . LYS A 1 381 ? -0.849 11.426 -11.483 1.00 76.88 381 LYS A C 1
ATOM 2999 O O . LYS A 1 381 ? -1.553 11.234 -12.464 1.00 76.88 381 LYS A O 1
ATOM 3004 N N . VAL A 1 382 ? 0.346 10.879 -11.279 1.00 83.06 382 VAL A N 1
ATOM 3005 C CA . VAL A 1 382 ? 0.995 9.893 -12.151 1.00 83.06 382 VAL A CA 1
ATOM 3006 C C . VAL A 1 382 ? 0.086 8.665 -12.275 1.00 83.06 382 VAL A C 1
ATOM 3008 O O . VAL A 1 382 ? -0.490 8.439 -13.330 1.00 83.06 382 VAL A O 1
ATOM 3011 N N . LEU A 1 383 ? -0.228 8.022 -11.150 1.00 84.00 383 LEU A N 1
ATOM 3012 C CA . LEU A 1 383 ? -1.077 6.824 -11.097 1.00 84.00 383 LEU A CA 1
ATOM 3013 C C . LEU A 1 383 ? -2.512 7.057 -11.604 1.00 84.00 383 LEU A C 1
ATOM 3015 O O . LEU A 1 383 ? -3.136 6.173 -12.186 1.00 84.00 383 LEU A O 1
ATOM 3019 N N . GLU A 1 384 ? -3.060 8.259 -11.396 1.00 80.81 384 GLU A N 1
ATOM 3020 C CA . GLU A 1 384 ? -4.370 8.647 -11.937 1.00 80.81 384 GLU A CA 1
ATOM 3021 C C . GLU A 1 384 ? -4.381 8.697 -13.476 1.00 80.81 384 GLU A C 1
ATOM 3023 O O . GLU A 1 384 ? -5.439 8.511 -14.078 1.00 80.81 384 GLU A O 1
ATOM 3028 N N . GLN A 1 385 ? -3.238 8.963 -14.119 1.00 82.00 385 GLN A N 1
ATOM 3029 C CA . GLN A 1 385 ? -3.107 8.938 -15.580 1.00 82.00 385 GLN A CA 1
ATOM 3030 C C . GLN A 1 385 ? -3.010 7.508 -16.114 1.00 82.00 385 GLN A C 1
ATOM 3032 O O . GLN A 1 385 ? -3.569 7.236 -17.177 1.00 82.00 385 GLN A O 1
ATOM 3037 N N . ASP A 1 386 ? -2.382 6.603 -15.361 1.00 86.81 386 ASP A N 1
ATOM 3038 C CA . ASP A 1 386 ? -2.249 5.194 -15.746 1.00 86.81 386 ASP A CA 1
ATOM 3039 C C . ASP A 1 386 ? -3.563 4.438 -15.619 1.00 86.81 386 ASP A C 1
ATOM 3041 O O . ASP A 1 386 ? -3.877 3.592 -16.454 1.00 86.81 386 ASP A O 1
ATOM 3045 N N . ALA A 1 387 ? -4.366 4.767 -14.602 1.00 84.06 387 ALA A N 1
ATOM 3046 C CA . ALA A 1 387 ? -5.532 3.970 -14.246 1.00 84.06 387 ALA A CA 1
ATOM 3047 C C . ALA A 1 387 ? -6.502 3.742 -15.409 1.00 84.06 387 ALA A C 1
ATOM 3049 O O . ALA A 1 387 ? -7.002 2.633 -15.577 1.00 84.06 387 ALA A O 1
ATOM 3050 N N . GLY A 1 388 ? -6.734 4.759 -16.244 1.00 77.44 388 GLY A N 1
ATOM 3051 C CA . GLY A 1 388 ? -7.578 4.608 -17.429 1.00 77.44 388 GLY A CA 1
ATOM 3052 C C . GLY A 1 388 ? -6.998 3.633 -18.457 1.00 77.44 388 GLY A C 1
ATOM 3053 O O . GLY A 1 388 ? -7.737 2.817 -18.995 1.00 77.44 388 GLY A O 1
ATOM 3054 N N . LEU A 1 389 ? -5.687 3.688 -18.704 1.00 85.88 389 LEU A N 1
ATOM 3055 C CA . LEU A 1 389 ? -5.008 2.823 -19.671 1.00 85.88 389 LEU A CA 1
ATOM 3056 C C . LEU A 1 389 ? -4.988 1.372 -19.183 1.00 85.88 389 LEU A C 1
ATOM 3058 O O . LEU A 1 389 ? -5.419 0.473 -19.904 1.00 85.88 389 LEU A O 1
ATOM 3062 N N . ILE A 1 390 ? -4.583 1.158 -17.932 1.00 89.88 390 ILE A N 1
ATOM 3063 C CA . ILE A 1 390 ? -4.441 -0.181 -17.354 1.00 89.88 390 ILE A CA 1
ATOM 3064 C C . ILE A 1 390 ? -5.796 -0.877 -17.227 1.00 89.88 390 ILE A C 1
ATOM 3066 O O . ILE A 1 390 ? -5.922 -2.042 -17.590 1.00 89.88 390 ILE A O 1
ATOM 3070 N N . THR A 1 391 ? -6.842 -0.161 -16.804 1.00 83.88 391 THR A N 1
ATOM 3071 C CA . THR A 1 391 ? -8.196 -0.741 -16.733 1.00 83.88 391 THR A CA 1
ATOM 3072 C C . THR A 1 391 ? -8.658 -1.212 -18.114 1.00 83.88 391 THR A C 1
ATOM 3074 O O . THR A 1 391 ? -9.196 -2.307 -18.254 1.00 83.88 391 THR A O 1
ATOM 3077 N N . THR A 1 392 ? -8.404 -0.423 -19.169 1.00 81.62 392 THR A N 1
ATOM 3078 C CA . THR A 1 392 ? -8.772 -0.831 -20.537 1.00 81.62 392 THR A CA 1
ATOM 3079 C C . THR A 1 392 ? -7.959 -2.020 -21.046 1.00 81.62 392 THR A C 1
ATOM 3081 O O . THR A 1 392 ? -8.491 -2.839 -21.796 1.00 81.62 392 THR A O 1
ATOM 3084 N N . GLN A 1 393 ? -6.698 -2.132 -20.624 1.00 86.31 393 GLN A N 1
ATOM 3085 C CA . GLN A 1 393 ? -5.837 -3.274 -20.914 1.00 86.31 393 GLN A CA 1
ATOM 3086 C C . GLN A 1 393 ? -6.362 -4.538 -20.214 1.00 86.31 393 GLN A C 1
ATOM 3088 O O . GLN A 1 393 ? -6.563 -5.560 -20.866 1.00 86.31 393 GLN A O 1
ATOM 3093 N N . GLU A 1 394 ? -6.671 -4.470 -18.920 1.00 83.94 394 GLU A N 1
ATOM 3094 C CA . GLU A 1 394 ? -7.245 -5.593 -18.172 1.00 83.94 394 GLU A CA 1
ATOM 3095 C C . GLU A 1 394 ? -8.596 -6.046 -18.760 1.00 83.94 394 GLU A C 1
ATOM 3097 O O . GLU A 1 394 ? -8.828 -7.243 -18.954 1.00 83.94 394 GLU A O 1
ATOM 3102 N N . ASP A 1 395 ? -9.471 -5.102 -19.121 1.00 80.69 395 ASP A N 1
ATOM 3103 C CA . ASP A 1 395 ? -10.750 -5.387 -19.780 1.00 80.69 395 ASP A CA 1
ATOM 3104 C C . ASP A 1 395 ? -10.576 -6.096 -21.131 1.00 80.69 395 ASP A C 1
ATOM 3106 O O . ASP A 1 395 ? -11.370 -6.979 -21.477 1.00 80.69 395 ASP A O 1
ATOM 3110 N N . HIS A 1 396 ? -9.549 -5.727 -21.904 1.00 82.81 396 HIS A N 1
ATOM 3111 C CA . HIS A 1 396 ? -9.232 -6.375 -23.176 1.00 82.81 396 HIS A CA 1
ATOM 3112 C C . HIS A 1 396 ? -8.931 -7.865 -22.981 1.00 82.81 396 HIS A C 1
ATOM 3114 O O . HIS A 1 396 ? -9.498 -8.703 -23.690 1.00 82.81 396 HIS A O 1
ATOM 3120 N N . PHE A 1 397 ? -8.119 -8.204 -21.976 1.00 79.75 397 PHE A N 1
ATOM 3121 C CA . PHE A 1 397 ? -7.802 -9.597 -21.663 1.00 79.75 397 PHE A CA 1
ATOM 3122 C C . PHE A 1 397 ? -9.001 -10.341 -21.089 1.00 79.75 397 PHE A C 1
ATOM 3124 O O . PHE A 1 397 ? -9.266 -11.477 -21.491 1.00 79.75 397 PHE A O 1
ATOM 3131 N N . LYS A 1 398 ? -9.783 -9.718 -20.199 1.00 77.56 398 LYS A N 1
ATOM 3132 C CA . LYS A 1 398 ? -11.002 -10.326 -19.632 1.00 77.56 398 LYS A CA 1
ATOM 3133 C C . LYS A 1 398 ? -12.009 -10.749 -20.706 1.00 77.56 398 LYS A C 1
ATOM 3135 O O . LYS A 1 398 ? -12.650 -11.784 -20.551 1.00 77.56 398 LYS A O 1
ATOM 3140 N N . ARG A 1 399 ? -12.120 -10.001 -21.810 1.00 78.50 399 ARG A N 1
ATOM 3141 C CA . ARG A 1 399 ? -13.023 -10.323 -22.937 1.00 78.50 399 ARG A CA 1
ATOM 3142 C C . ARG A 1 399 ? -12.553 -11.485 -23.811 1.00 78.50 399 ARG A C 1
ATOM 3144 O O . ARG A 1 399 ? -13.347 -12.000 -24.592 1.00 78.50 399 ARG A O 1
ATOM 3151 N N . GLN A 1 400 ? -11.298 -11.902 -23.685 1.00 77.75 400 GLN A N 1
ATOM 3152 C CA . GLN A 1 400 ? -10.698 -12.969 -24.487 1.00 77.75 400 GLN A CA 1
ATOM 3153 C C . GLN A 1 400 ? -10.211 -14.108 -23.585 1.00 77.75 400 GLN A C 1
ATOM 3155 O O . GLN A 1 400 ? -9.012 -14.360 -23.529 1.00 77.75 400 GLN A O 1
ATOM 3160 N N . PRO A 1 401 ? -11.096 -14.806 -22.845 1.00 69.19 401 PRO A N 1
ATOM 3161 C CA . PRO A 1 401 ? -10.708 -15.733 -21.773 1.00 69.19 401 PRO A CA 1
ATOM 3162 C C . PRO A 1 401 ? -9.816 -16.900 -22.222 1.00 69.19 401 PRO A C 1
ATOM 3164 O O . PRO A 1 401 ? -9.074 -17.443 -21.408 1.00 69.19 401 PRO A O 1
ATOM 3167 N N . ASN A 1 402 ? -9.857 -17.251 -23.509 1.00 73.81 402 ASN A N 1
ATOM 3168 C CA . ASN A 1 402 ? -9.120 -18.380 -24.077 1.00 73.81 402 ASN A CA 1
ATOM 3169 C C . ASN A 1 402 ? -7.762 -17.996 -24.688 1.00 73.81 402 ASN A C 1
ATOM 3171 O O . ASN A 1 402 ? -7.030 -18.887 -25.114 1.00 73.81 402 ASN A O 1
ATOM 3175 N N . HIS A 1 403 ? -7.428 -16.704 -24.761 1.00 75.25 403 HIS A N 1
ATOM 3176 C CA . HIS A 1 403 ? -6.142 -16.244 -25.287 1.00 75.25 403 HIS A CA 1
ATOM 3177 C C . HIS A 1 403 ? -5.075 -16.197 -24.188 1.00 75.25 403 HIS A C 1
ATOM 3179 O O . HIS A 1 403 ? -5.375 -15.917 -23.016 1.00 75.25 403 HIS A O 1
ATOM 3185 N N . GLN A 1 404 ? -3.831 -16.491 -24.574 1.00 76.81 404 GLN A N 1
ATOM 3186 C CA . GLN A 1 404 ? -2.652 -16.305 -23.731 1.00 76.81 404 GLN A CA 1
ATOM 3187 C C . GLN A 1 404 ? -2.090 -14.903 -23.972 1.00 76.81 404 GLN A C 1
ATOM 3189 O O . GLN A 1 404 ? -2.105 -14.414 -25.097 1.00 76.81 404 GLN A O 1
ATOM 3194 N N . ILE A 1 405 ? -1.537 -14.279 -22.928 1.00 80.25 405 ILE A N 1
ATOM 3195 C CA . ILE A 1 405 ? -0.994 -12.914 -23.007 1.00 80.25 405 ILE A CA 1
ATOM 3196 C C . ILE A 1 405 ? 0.032 -12.771 -24.142 1.00 80.25 405 ILE A C 1
ATOM 3198 O O . ILE A 1 405 ? -0.010 -11.790 -24.883 1.00 80.25 405 ILE A O 1
ATOM 3202 N N . LYS A 1 406 ? 0.906 -13.771 -24.330 1.00 81.81 406 LYS A N 1
ATOM 3203 C CA . LYS A 1 406 ? 1.905 -13.769 -25.413 1.00 81.81 406 LYS A CA 1
ATOM 3204 C C . LYS A 1 406 ? 1.317 -13.735 -26.830 1.00 81.81 406 LYS A C 1
ATOM 3206 O O . LYS A 1 406 ? 2.040 -13.388 -27.758 1.00 81.81 406 LYS A O 1
ATOM 3211 N N . ASP A 1 407 ? 0.057 -14.134 -27.001 1.00 82.88 407 ASP A N 1
ATOM 3212 C CA . ASP A 1 407 ? -0.614 -14.163 -28.304 1.00 82.88 407 ASP A CA 1
ATOM 3213 C C . ASP A 1 407 ? -1.316 -12.825 -28.603 1.00 82.88 407 ASP A C 1
ATOM 3215 O O . ASP A 1 407 ? -1.565 -12.499 -29.763 1.00 82.88 407 ASP A O 1
ATOM 3219 N N . ASP A 1 408 ? -1.608 -12.037 -27.564 1.00 79.56 408 ASP A N 1
ATOM 3220 C CA . ASP A 1 408 ? -2.398 -10.808 -27.650 1.00 79.56 408 ASP A CA 1
ATOM 3221 C C . ASP A 1 408 ? -1.536 -9.542 -27.835 1.00 79.56 408 ASP A C 1
ATOM 3223 O O . ASP A 1 408 ? -1.995 -8.573 -28.445 1.00 79.56 408 ASP A O 1
ATOM 3227 N N . PHE A 1 409 ? -0.288 -9.513 -27.339 1.00 79.81 409 PHE A N 1
ATOM 3228 C CA . PHE A 1 409 ? 0.627 -8.389 -27.586 1.00 79.81 409 PHE A CA 1
ATOM 3229 C C . PHE A 1 409 ? 2.117 -8.758 -27.572 1.00 79.81 409 PHE A C 1
ATOM 3231 O O . PHE A 1 409 ? 2.552 -9.746 -26.984 1.00 79.81 409 PHE A O 1
ATOM 3238 N N . LEU A 1 410 ? 2.913 -7.921 -28.246 1.00 85.56 410 LEU A N 1
ATOM 3239 C CA . LEU A 1 410 ? 4.361 -8.061 -28.381 1.00 85.56 410 LEU A CA 1
ATOM 3240 C C . LEU A 1 410 ? 5.081 -7.458 -27.169 1.00 85.56 410 LEU A C 1
ATOM 3242 O O . LEU A 1 410 ? 4.937 -6.267 -26.912 1.00 85.56 410 LEU A O 1
ATOM 3246 N N . MET A 1 411 ? 5.917 -8.256 -26.501 1.00 88.44 411 MET A N 1
ATOM 3247 C CA . MET A 1 411 ? 6.908 -7.768 -25.535 1.00 88.44 411 MET A CA 1
ATOM 3248 C C . MET A 1 411 ? 8.300 -7.818 -26.156 1.00 88.44 411 MET A C 1
ATOM 3250 O O . MET A 1 411 ? 8.745 -8.868 -26.629 1.00 88.44 411 MET A O 1
ATOM 3254 N N . LEU A 1 412 ? 8.993 -6.688 -26.150 1.00 89.44 412 LEU A N 1
ATOM 3255 C CA . LEU A 1 412 ? 10.349 -6.558 -26.653 1.00 89.44 412 LEU A CA 1
ATOM 3256 C C . LEU A 1 412 ? 11.349 -6.829 -25.530 1.00 89.44 412 LEU A C 1
ATOM 3258 O O . LEU A 1 412 ? 11.330 -6.172 -24.493 1.00 89.44 412 LEU A O 1
ATOM 3262 N N . ASP A 1 413 ? 12.308 -7.722 -25.769 1.00 86.50 413 ASP A N 1
ATOM 3263 C CA . ASP A 1 413 ? 13.353 -8.045 -24.785 1.00 86.50 413 ASP A CA 1
ATOM 3264 C C . ASP A 1 413 ? 14.191 -6.832 -24.354 1.00 86.50 413 ASP A C 1
ATOM 3266 O O . ASP A 1 413 ? 14.754 -6.824 -23.264 1.00 86.50 413 ASP A O 1
ATOM 3270 N N . SER A 1 414 ? 14.266 -5.800 -25.197 1.00 85.69 414 SER A N 1
ATOM 3271 C CA . SER A 1 414 ? 15.026 -4.578 -24.932 1.00 85.69 414 SER A CA 1
ATOM 3272 C C . SER A 1 414 ? 14.312 -3.572 -24.028 1.00 85.69 414 SER A C 1
ATOM 3274 O O . SER A 1 414 ? 14.982 -2.841 -23.307 1.00 85.69 414 SER A O 1
ATOM 3276 N N . SER A 1 415 ? 12.979 -3.477 -24.098 1.00 89.38 415 SER A N 1
ATOM 3277 C CA . SER A 1 415 ? 12.203 -2.439 -23.392 1.00 89.38 415 SER A CA 1
ATOM 3278 C C . SER A 1 415 ? 11.235 -2.988 -22.354 1.00 89.38 415 SER A C 1
ATOM 3280 O O . SER A 1 415 ? 10.844 -2.246 -21.464 1.00 89.38 415 SER A O 1
ATOM 3282 N N . ASP A 1 416 ? 10.898 -4.274 -22.430 1.00 93.44 416 ASP A N 1
ATOM 3283 C CA . ASP A 1 416 ? 9.923 -4.933 -21.561 1.00 93.44 416 ASP A CA 1
ATOM 3284 C C . ASP A 1 416 ? 10.594 -5.986 -20.664 1.00 93.44 416 ASP A C 1
ATOM 3286 O O . ASP A 1 416 ? 9.937 -6.895 -20.163 1.00 93.44 416 ASP A O 1
ATOM 3290 N N . ALA A 1 417 ? 11.915 -5.900 -20.458 1.00 94.62 417 ALA A N 1
ATOM 3291 C CA . ALA A 1 417 ? 12.701 -6.930 -19.773 1.00 94.62 417 ALA A CA 1
ATOM 3292 C C . ALA A 1 417 ? 12.155 -7.275 -18.374 1.00 94.62 417 ALA A C 1
ATOM 3294 O O . ALA A 1 417 ? 12.013 -8.452 -18.039 1.00 94.62 417 ALA A O 1
ATOM 3295 N N . PHE A 1 418 ? 11.804 -6.265 -17.569 1.00 95.94 418 PHE A N 1
ATOM 3296 C CA . PHE A 1 418 ? 11.241 -6.474 -16.229 1.00 95.94 418 PHE A CA 1
ATOM 3297 C C . PHE A 1 418 ? 9.804 -6.990 -16.265 1.00 95.94 418 PHE A C 1
ATOM 3299 O O . PHE A 1 418 ? 9.461 -7.878 -15.488 1.00 95.94 418 PHE A O 1
ATOM 3306 N N . VAL A 1 419 ? 8.982 -6.489 -17.190 1.00 94.44 419 VAL A N 1
ATOM 3307 C CA . VAL A 1 419 ? 7.605 -6.962 -17.400 1.00 94.44 419 VAL A CA 1
ATOM 3308 C C . VAL A 1 419 ? 7.606 -8.435 -17.802 1.00 94.44 419 VAL A C 1
ATOM 3310 O O . VAL A 1 419 ? 6.909 -9.254 -17.201 1.00 94.44 419 VAL A O 1
ATOM 3313 N N . LYS A 1 420 ? 8.460 -8.798 -18.761 1.00 93.12 420 LYS A N 1
ATOM 3314 C CA . LYS A 1 420 ? 8.662 -10.176 -19.203 1.00 93.12 420 LYS A CA 1
ATOM 3315 C C . LYS A 1 420 ? 9.142 -11.058 -18.054 1.00 93.12 420 LYS A C 1
ATOM 3317 O O . LYS A 1 420 ? 8.554 -12.116 -17.843 1.00 93.12 420 LYS A O 1
ATOM 3322 N N . ALA A 1 421 ? 10.140 -10.616 -17.285 1.00 94.19 421 ALA A N 1
ATOM 3323 C CA . ALA A 1 421 ? 10.618 -11.347 -16.112 1.00 94.19 421 ALA A CA 1
ATOM 3324 C C . ALA A 1 421 ? 9.509 -11.557 -15.073 1.00 94.19 421 ALA A C 1
ATOM 3326 O O . ALA A 1 421 ? 9.346 -12.667 -14.576 1.00 94.19 421 ALA A O 1
ATOM 3327 N N . TYR A 1 422 ? 8.691 -10.538 -14.798 1.00 94.00 422 TYR A N 1
ATOM 3328 C CA . TYR A 1 422 ? 7.565 -10.647 -13.874 1.00 94.00 422 TYR A CA 1
ATOM 3329 C C . TYR A 1 422 ? 6.490 -11.623 -14.362 1.00 94.00 422 TYR A C 1
ATOM 3331 O O . TYR A 1 422 ? 6.037 -12.469 -13.593 1.00 94.00 422 TYR A O 1
ATOM 3339 N N . ARG A 1 423 ? 6.096 -11.566 -15.639 1.00 91.06 423 ARG A N 1
ATOM 3340 C CA . ARG A 1 423 ? 5.086 -12.481 -16.198 1.00 91.06 423 ARG A CA 1
ATOM 3341 C C . ARG A 1 423 ? 5.588 -13.925 -16.288 1.00 91.06 423 ARG A C 1
ATOM 3343 O O . ARG A 1 423 ? 4.811 -14.842 -16.031 1.00 91.06 423 ARG A O 1
ATOM 3350 N N . GLN A 1 424 ? 6.873 -14.126 -16.583 1.00 90.75 424 GLN A N 1
ATOM 3351 C CA . GLN A 1 424 ? 7.520 -15.440 -16.524 1.00 90.75 424 GLN A CA 1
ATOM 3352 C C . GLN A 1 424 ? 7.615 -15.962 -15.087 1.00 90.75 424 GLN A C 1
ATOM 3354 O O . GLN A 1 424 ? 7.292 -17.118 -14.837 1.00 90.75 424 GLN A O 1
ATOM 3359 N N . TRP A 1 425 ? 7.991 -15.112 -14.129 1.00 92.06 425 TRP A N 1
ATOM 3360 C CA . TRP A 1 425 ? 7.985 -15.454 -12.706 1.00 92.06 425 TRP A CA 1
ATOM 3361 C C . TRP A 1 425 ? 6.577 -15.850 -12.240 1.00 92.06 425 TRP A C 1
ATOM 3363 O O . TRP A 1 425 ? 6.399 -16.887 -11.603 1.00 92.06 425 TRP A O 1
ATOM 3373 N N . MET A 1 426 ? 5.549 -15.098 -12.646 1.00 89.88 426 MET A N 1
ATOM 3374 C CA . MET A 1 426 ? 4.155 -15.447 -12.382 1.00 89.88 426 MET A CA 1
ATOM 3375 C C . MET A 1 426 ? 3.810 -16.838 -12.946 1.00 89.88 426 MET A C 1
ATOM 3377 O O . MET A 1 426 ? 3.130 -17.591 -12.258 1.00 89.88 426 MET A O 1
ATOM 3381 N N . ASP A 1 427 ? 4.285 -17.234 -14.138 1.00 88.94 427 ASP A N 1
ATOM 3382 C CA . ASP A 1 427 ? 4.048 -18.591 -14.678 1.00 88.94 427 ASP A CA 1
ATOM 3383 C C . ASP A 1 427 ? 4.612 -19.720 -13.792 1.00 88.94 427 ASP A C 1
ATOM 3385 O O . ASP A 1 427 ? 4.130 -20.863 -13.861 1.00 88.94 427 ASP A O 1
ATOM 3389 N N . GLN A 1 428 ? 5.620 -19.410 -12.970 1.00 88.00 428 GLN A N 1
ATOM 3390 C CA . GLN A 1 428 ? 6.273 -20.342 -12.051 1.00 88.00 428 GLN A CA 1
ATOM 3391 C C . GLN A 1 428 ? 5.573 -20.408 -10.683 1.00 88.00 428 GLN A C 1
ATOM 3393 O O . GLN A 1 428 ? 5.493 -21.494 -10.108 1.00 88.00 428 GLN A O 1
ATOM 3398 N N . VAL A 1 429 ? 5.058 -19.285 -10.158 1.00 86.75 429 VAL A N 1
ATOM 3399 C CA . VAL A 1 429 ? 4.499 -19.189 -8.785 1.00 86.75 429 VAL A CA 1
ATOM 3400 C C . VAL A 1 429 ? 2.979 -18.969 -8.704 1.00 86.75 429 VAL A C 1
ATOM 3402 O O . VAL A 1 429 ? 2.381 -19.046 -7.627 1.00 86.75 429 VAL A O 1
ATOM 3405 N N . GLY A 1 430 ? 2.336 -18.626 -9.817 1.00 76.19 430 GLY A N 1
ATOM 3406 C CA . GLY A 1 430 ? 0.944 -18.186 -9.900 1.00 76.19 430 GLY A CA 1
ATOM 3407 C C . GLY A 1 430 ? -0.060 -19.336 -9.910 1.00 76.19 430 GLY A C 1
ATOM 3408 O O . GLY A 1 430 ? -0.846 -19.491 -10.841 1.00 76.19 430 GLY A O 1
ATOM 3409 N N . HIS A 1 431 ? -0.055 -20.161 -8.865 1.00 72.75 431 HIS A N 1
ATOM 3410 C CA . HIS A 1 431 ? -0.892 -21.364 -8.746 1.00 72.75 431 HIS A CA 1
ATOM 3411 C C . HIS A 1 431 ? -2.359 -21.044 -8.387 1.00 72.75 431 HIS A C 1
ATOM 3413 O O . HIS A 1 431 ? -2.884 -21.532 -7.391 1.00 72.75 431 HIS A O 1
ATOM 3419 N N . GLY A 1 432 ? -3.030 -20.185 -9.166 1.00 61.88 432 GLY A N 1
ATOM 3420 C CA . GLY A 1 432 ? -4.444 -19.818 -8.969 1.00 61.88 432 GLY A CA 1
ATOM 3421 C C . GLY A 1 432 ? -4.696 -18.558 -8.132 1.00 61.88 432 GLY A C 1
ATOM 3422 O O . GLY A 1 432 ? -5.840 -18.135 -7.989 1.00 61.88 432 GLY A O 1
ATOM 3423 N N . MET A 1 433 ? -3.646 -17.925 -7.608 1.00 65.44 433 MET A N 1
ATOM 3424 C CA . MET A 1 433 ? -3.695 -16.671 -6.846 1.00 65.44 433 MET A CA 1
ATOM 3425 C C . MET A 1 433 ? -2.468 -15.820 -7.184 1.00 65.44 433 MET A C 1
ATOM 3427 O O . MET A 1 433 ? -1.421 -16.403 -7.470 1.00 65.44 433 MET A O 1
ATOM 3431 N N . PRO A 1 434 ? -2.558 -14.477 -7.142 1.00 57.47 434 PRO A N 1
ATOM 3432 C CA . PRO A 1 434 ? -3.741 -13.617 -7.254 1.00 57.47 434 PRO A CA 1
ATOM 3433 C C . PRO A 1 434 ? -4.254 -13.726 -8.686 1.00 57.47 434 PRO A C 1
ATOM 3435 O O . PRO A 1 434 ? -3.466 -13.433 -9.579 1.00 57.47 434 PRO A O 1
ATOM 3438 N N . TRP A 1 435 ? -5.503 -14.160 -8.908 1.00 73.88 435 TRP A N 1
ATOM 3439 C CA . TRP A 1 435 ? -6.178 -14.197 -10.227 1.00 73.88 435 TRP A CA 1
ATOM 3440 C C . TRP A 1 435 ? -5.200 -14.289 -11.409 1.00 73.88 435 TRP A C 1
ATOM 3442 O O . TRP A 1 435 ? -5.010 -13.344 -12.176 1.00 73.88 435 TRP A O 1
ATOM 3452 N N . PHE A 1 436 ? -4.450 -15.393 -11.425 1.00 70.19 436 PHE A N 1
ATOM 3453 C CA . PHE A 1 436 ? -3.129 -15.425 -12.036 1.00 70.19 436 PHE A CA 1
ATOM 3454 C C . PHE A 1 436 ? -3.177 -15.225 -13.557 1.00 70.19 436 PHE A C 1
ATOM 3456 O O . PHE A 1 436 ? -3.929 -15.881 -14.276 1.00 70.19 436 PHE A O 1
ATOM 3463 N N . GLN A 1 437 ? -2.325 -14.332 -14.058 1.00 74.19 437 GLN A N 1
ATOM 3464 C CA . GLN A 1 437 ? -2.112 -14.115 -15.487 1.00 74.19 437 GLN A CA 1
ATOM 3465 C C . GLN A 1 437 ? -0.609 -13.976 -15.742 1.00 74.19 437 GLN A C 1
ATOM 3467 O O . GLN A 1 437 ? -0.027 -12.918 -15.490 1.00 74.19 437 GLN A O 1
ATOM 3472 N N . GLY A 1 438 ? 0.022 -15.065 -16.173 1.00 78.56 438 GLY A N 1
ATOM 3473 C CA . GLY A 1 438 ? 1.426 -15.102 -16.570 1.00 78.56 438 GLY A CA 1
ATOM 3474 C C . GLY A 1 438 ? 1.583 -14.980 -18.083 1.00 78.56 438 GLY A C 1
ATOM 3475 O O . GLY A 1 438 ? 0.629 -14.663 -18.797 1.00 78.56 438 GLY A O 1
ATOM 3476 N N . LEU A 1 439 ? 2.800 -15.189 -18.579 1.00 84.19 439 LEU A N 1
ATOM 3477 C CA . LEU A 1 439 ? 3.099 -15.028 -19.999 1.00 84.19 439 LEU A CA 1
ATOM 3478 C C . LEU A 1 439 ? 2.540 -16.185 -20.838 1.00 84.19 439 LEU A C 1
ATOM 3480 O O . LEU A 1 439 ? 1.957 -15.968 -21.903 1.00 84.19 439 LEU A O 1
ATOM 3484 N N . ALA A 1 440 ? 2.739 -17.412 -20.364 1.00 79.88 440 ALA A N 1
ATOM 3485 C CA . ALA A 1 440 ? 2.388 -18.643 -21.066 1.00 79.88 440 ALA A CA 1
ATOM 3486 C C . ALA A 1 440 ? 1.244 -19.422 -20.399 1.00 79.88 440 ALA A C 1
ATOM 3488 O O . ALA A 1 440 ? 0.683 -20.331 -21.015 1.00 79.88 440 ALA A O 1
ATOM 3489 N N . LYS A 1 441 ? 0.872 -19.080 -19.161 1.00 72.12 441 LYS A N 1
ATOM 3490 C CA . LYS A 1 441 ? -0.281 -19.654 -18.469 1.00 72.12 441 LYS A CA 1
ATOM 3491 C C . LYS A 1 441 ? -1.251 -18.556 -18.040 1.00 72.12 441 LYS A C 1
ATOM 3493 O O . LYS A 1 441 ? -0.893 -17.429 -17.709 1.00 72.12 441 LYS A O 1
ATOM 3498 N N . ARG A 1 442 ? -2.520 -18.937 -17.981 1.00 65.94 442 ARG A N 1
ATOM 3499 C CA . ARG A 1 442 ? -3.610 -18.115 -17.468 1.00 65.94 442 ARG A CA 1
ATOM 3500 C C . ARG A 1 442 ? -4.368 -18.931 -16.432 1.00 65.94 442 ARG A C 1
ATOM 3502 O O . ARG A 1 442 ? -4.721 -20.070 -16.719 1.00 65.94 442 ARG A O 1
ATOM 3509 N N . SER A 1 443 ? -4.659 -18.369 -15.261 1.00 57.97 443 SER A N 1
ATOM 3510 C CA . SER A 1 443 ? -5.738 -18.875 -14.411 1.00 57.97 443 SER A CA 1
ATOM 3511 C C . SER A 1 443 ? -6.820 -17.818 -14.268 1.00 57.97 443 SER A C 1
ATOM 3513 O O . SER A 1 443 ? -6.651 -16.790 -13.615 1.00 57.97 443 SER A O 1
ATOM 3515 N N . VAL A 1 444 ? -7.974 -18.122 -14.835 1.00 57.69 444 VAL A N 1
ATOM 3516 C CA . VAL A 1 444 ? -9.230 -17.476 -14.479 1.00 57.69 444 VAL A CA 1
ATOM 3517 C C . VAL A 1 444 ? -10.219 -18.617 -14.281 1.00 57.69 444 VAL A C 1
ATOM 3519 O O . VAL A 1 444 ? -10.992 -18.933 -15.173 1.00 57.69 444 VAL A O 1
ATOM 3522 N N . ASN A 1 445 ? -10.124 -19.301 -13.137 1.00 49.00 445 ASN A N 1
ATOM 3523 C CA . ASN A 1 445 ? -11.171 -20.213 -12.683 1.00 49.00 445 ASN A CA 1
ATOM 3524 C C . ASN A 1 445 ? -11.966 -19.463 -11.609 1.00 49.00 445 ASN A C 1
ATOM 3526 O O . ASN A 1 445 ? -11.603 -19.440 -10.436 1.00 49.00 445 ASN A O 1
ATOM 3530 N N . VAL A 1 446 ? -12.987 -18.734 -12.059 1.00 50.12 446 VAL A N 1
ATOM 3531 C CA . VAL A 1 446 ? -13.851 -17.870 -11.230 1.00 50.12 446 VAL A CA 1
ATOM 3532 C C . VAL A 1 446 ? -14.880 -18.715 -10.453 1.00 50.12 446 VAL A C 1
ATOM 3534 O O . VAL A 1 446 ? -15.538 -18.207 -9.551 1.00 50.12 446 VAL A O 1
ATOM 3537 N N . ASP A 1 447 ? -14.960 -20.022 -10.721 1.00 44.34 447 ASP A N 1
ATOM 3538 C CA . ASP A 1 447 ? -16.148 -20.826 -10.418 1.00 44.34 447 ASP A CA 1
ATOM 3539 C C . ASP A 1 447 ? -16.126 -21.698 -9.146 1.00 44.34 447 ASP A C 1
ATOM 3541 O O . ASP A 1 447 ? -17.082 -22.434 -8.948 1.00 44.34 447 ASP A O 1
ATOM 3545 N N . ASP A 1 448 ? -15.157 -21.589 -8.221 1.00 39.59 448 ASP A N 1
ATOM 3546 C CA . ASP A 1 448 ? -15.198 -22.422 -6.986 1.00 39.59 448 ASP A CA 1
ATOM 3547 C C . ASP A 1 448 ? -15.080 -21.688 -5.634 1.00 39.59 448 ASP A C 1
ATOM 3549 O O . ASP A 1 448 ? -15.282 -22.286 -4.577 1.00 39.59 448 ASP A O 1
ATOM 3553 N N . HIS A 1 449 ? -14.834 -20.371 -5.612 1.00 37.06 449 HIS A N 1
ATOM 3554 C CA . HIS A 1 449 ? -14.750 -19.604 -4.348 1.00 37.06 449 HIS A CA 1
ATOM 3555 C C . HIS A 1 449 ? -15.522 -18.278 -4.335 1.00 37.06 449 HIS A C 1
ATOM 3557 O O . HIS A 1 449 ? -15.585 -17.604 -3.306 1.00 37.06 449 HIS A O 1
ATOM 3563 N N . LEU A 1 450 ? -16.154 -17.906 -5.450 1.00 42.06 450 LEU A N 1
ATOM 3564 C CA . LEU A 1 450 ? -16.901 -16.654 -5.568 1.00 42.06 450 LEU A CA 1
ATOM 3565 C C . LEU A 1 450 ? -18.408 -16.795 -5.307 1.00 42.06 450 LEU A C 1
ATOM 3567 O O . LEU A 1 450 ? -19.087 -15.776 -5.221 1.00 42.06 450 LEU A O 1
ATOM 3571 N N . THR A 1 451 ? -18.927 -17.994 -5.019 1.00 35.59 451 THR A N 1
ATOM 3572 C CA . THR A 1 451 ? -20.328 -18.169 -4.576 1.00 35.59 451 THR A CA 1
ATOM 3573 C C . THR A 1 451 ? -20.661 -17.428 -3.270 1.00 35.59 451 THR A C 1
ATOM 3575 O O . THR A 1 451 ? -21.838 -17.257 -2.963 1.00 35.59 451 THR A O 1
ATOM 3578 N N . GLY A 1 452 ? -19.659 -16.918 -2.538 1.00 34.69 452 GLY A N 1
ATOM 3579 C CA . GLY A 1 452 ? -19.846 -16.016 -1.391 1.00 34.69 452 GLY A CA 1
ATOM 3580 C C . GLY A 1 452 ? -19.182 -14.634 -1.492 1.00 34.69 452 GLY A C 1
ATOM 3581 O O . GLY A 1 452 ? -19.426 -13.800 -0.626 1.00 34.69 452 GLY A O 1
ATOM 3582 N N . PHE A 1 453 ? -18.351 -14.374 -2.512 1.00 37.75 453 PHE A N 1
ATOM 3583 C CA . PHE A 1 453 ? -17.494 -13.176 -2.581 1.00 37.75 453 PHE A CA 1
ATOM 3584 C C . PHE A 1 453 ? -17.484 -12.477 -3.950 1.00 37.75 453 PHE A C 1
ATOM 3586 O O . PHE A 1 453 ? -16.670 -11.576 -4.167 1.00 37.75 453 PHE A O 1
ATOM 3593 N N . VAL A 1 454 ? -18.425 -12.799 -4.856 1.00 32.41 454 VAL A N 1
ATOM 3594 C CA . VAL A 1 454 ? -18.890 -11.794 -5.828 1.00 32.41 454 VAL A CA 1
ATOM 3595 C C . VAL A 1 454 ? -19.590 -10.704 -5.017 1.00 32.41 454 VAL A C 1
ATOM 3597 O O . VAL A 1 454 ? -20.811 -10.676 -4.876 1.00 32.41 454 VAL A O 1
ATOM 3600 N N . GLY A 1 455 ? -18.806 -9.772 -4.469 1.00 34.19 455 GLY A N 1
ATOM 3601 C CA . GLY A 1 455 ? -19.306 -8.412 -4.338 1.00 34.19 455 GLY A CA 1
ATOM 3602 C C . GLY A 1 455 ? -19.899 -8.035 -5.702 1.00 34.19 455 GLY A C 1
ATOM 3603 O O . GLY A 1 455 ? -19.299 -8.414 -6.711 1.00 34.19 455 GLY A O 1
ATOM 3604 N N . PRO A 1 456 ? -21.089 -7.411 -5.741 1.00 25.78 456 PRO A N 1
ATOM 3605 C CA . PRO A 1 456 ? -21.945 -7.342 -6.920 1.00 25.78 456 PRO A CA 1
ATOM 3606 C C . PRO A 1 456 ? -21.140 -7.108 -8.202 1.00 25.78 456 PRO A C 1
ATOM 3608 O O . PRO A 1 456 ? -20.245 -6.255 -8.170 1.00 25.78 456 PRO A O 1
ATOM 3611 N N . PRO A 1 457 ? -21.427 -7.859 -9.289 1.00 30.33 457 PRO A N 1
ATOM 3612 C CA . PRO A 1 457 ? -20.661 -7.826 -10.532 1.00 30.33 457 PRO A CA 1
ATOM 3613 C C . PRO A 1 457 ? -20.524 -6.377 -10.928 1.00 30.33 457 PRO A C 1
ATOM 3615 O O . PRO A 1 457 ? -21.561 -5.780 -11.194 1.00 30.33 457 PRO A O 1
ATOM 3618 N N . ALA A 1 458 ? -19.294 -5.846 -10.827 1.00 36.16 458 ALA A N 1
ATOM 3619 C CA . ALA A 1 458 ? -18.977 -4.428 -10.936 1.00 36.16 458 ALA A CA 1
ATOM 3620 C C . ALA A 1 458 ? -20.212 -3.600 -10.636 1.00 36.16 458 ALA A C 1
ATOM 3622 O O . ALA A 1 458 ? -20.854 -3.213 -11.608 1.00 36.16 458 ALA A O 1
ATOM 3623 N N . LEU A 1 459 ? -20.596 -3.505 -9.348 1.00 30.47 459 LEU A N 1
ATOM 3624 C CA . LEU A 1 459 ? -21.591 -2.562 -8.841 1.00 30.47 459 LEU A CA 1
ATOM 3625 C C . LEU A 1 459 ? -21.959 -1.605 -9.956 1.00 30.47 459 LEU A C 1
ATOM 3627 O O . LEU A 1 459 ? -21.116 -0.770 -10.276 1.00 30.47 459 LEU A O 1
ATOM 3631 N N . ASP A 1 460 ? -23.073 -1.943 -10.616 1.00 26.02 460 ASP A N 1
ATOM 3632 C CA . ASP A 1 460 ? -23.691 -1.382 -11.819 1.00 26.02 460 ASP A CA 1
ATOM 3633 C C . ASP A 1 460 ? -23.080 -0.028 -12.240 1.00 26.02 460 ASP A C 1
ATOM 3635 O O . ASP A 1 460 ? -22.746 0.761 -11.370 1.00 26.02 460 ASP A O 1
ATOM 3639 N N . PRO A 1 461 ? -23.002 0.380 -13.519 1.00 33.72 461 PRO A N 1
ATOM 3640 C CA . PRO A 1 461 ? -22.812 1.795 -13.882 1.00 33.72 461 PRO A CA 1
ATOM 3641 C C . PRO A 1 461 ? -23.557 2.824 -12.986 1.00 33.72 461 PRO A C 1
ATOM 3643 O O . PRO A 1 461 ? -23.181 3.994 -12.964 1.00 33.72 461 PRO A O 1
ATOM 3646 N N . MET A 1 462 ? -24.565 2.419 -12.200 1.00 27.55 462 MET A N 1
ATOM 3647 C CA . MET A 1 462 ? -24.988 3.045 -10.935 1.00 27.55 462 MET A CA 1
ATOM 3648 C C . MET A 1 462 ? -23.943 3.410 -9.847 1.00 27.55 462 MET A C 1
ATOM 3650 O O . MET A 1 462 ? -24.192 4.420 -9.202 1.00 27.55 462 MET A O 1
ATOM 3654 N N . PHE A 1 463 ? -22.803 2.749 -9.612 1.00 30.72 463 PHE A N 1
ATOM 3655 C CA . PHE A 1 463 ? -21.733 3.272 -8.734 1.00 30.72 463 PHE A CA 1
ATOM 3656 C C . PHE A 1 463 ? -20.954 4.420 -9.381 1.00 30.72 463 PHE A C 1
ATOM 3658 O O . PHE A 1 463 ? -20.440 5.281 -8.673 1.00 30.72 463 PHE A O 1
ATOM 3665 N N . HIS A 1 464 ? -20.971 4.508 -10.713 1.00 34.59 464 HIS A N 1
ATOM 3666 C CA . HIS A 1 464 ? -20.553 5.709 -11.436 1.00 34.59 464 HIS A CA 1
ATOM 3667 C C . HIS A 1 464 ? -21.684 6.750 -11.604 1.00 34.59 464 HIS A C 1
ATOM 3669 O O . HIS A 1 464 ? -21.385 7.914 -11.868 1.00 34.59 464 HIS A O 1
ATOM 3675 N N . ARG A 1 465 ? -22.975 6.392 -11.449 1.00 28.25 465 ARG A N 1
ATOM 3676 C CA . ARG A 1 465 ? -24.115 7.340 -11.557 1.00 28.25 465 ARG A CA 1
ATOM 3677 C C . ARG A 1 465 ? -24.643 7.865 -10.223 1.00 28.25 465 ARG A C 1
ATOM 3679 O O . ARG A 1 465 ? -25.172 8.973 -10.193 1.00 28.25 465 ARG A O 1
ATOM 3686 N N . ALA A 1 466 ? -24.512 7.129 -9.129 1.00 28.28 466 ALA A N 1
ATOM 3687 C CA . ALA A 1 466 ? -24.767 7.641 -7.793 1.00 28.28 466 ALA A CA 1
ATOM 3688 C C . ALA A 1 466 ? -23.465 8.279 -7.326 1.00 28.28 466 ALA A C 1
ATOM 3690 O O . ALA A 1 466 ? -22.523 7.571 -6.996 1.00 28.28 466 ALA A O 1
ATOM 3691 N N . GLY A 1 467 ? -23.406 9.611 -7.368 1.00 33.50 467 GLY A N 1
ATOM 3692 C CA . GLY A 1 467 ? -22.255 10.434 -7.001 1.00 33.50 467 GLY A CA 1
ATOM 3693 C C . GLY A 1 467 ? -21.799 10.282 -5.5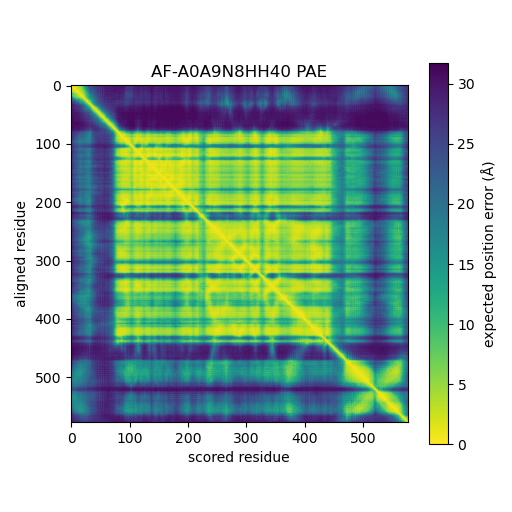47 1.00 33.50 467 GLY A C 1
ATOM 3694 O O . GLY A 1 467 ? -21.758 11.258 -4.806 1.00 33.50 467 GLY A O 1
ATOM 3695 N N . ASN A 1 468 ? -21.382 9.085 -5.151 1.00 34.44 468 ASN A N 1
ATOM 3696 C CA . ASN A 1 468 ? -20.644 8.810 -3.937 1.00 34.44 468 ASN A CA 1
ATOM 3697 C C . ASN A 1 468 ? -19.194 9.201 -4.196 1.00 34.44 468 ASN A C 1
ATOM 3699 O O . ASN A 1 468 ? -18.347 8.383 -4.529 1.00 34.44 468 ASN A O 1
ATOM 3703 N N . HIS A 1 469 ? -18.947 10.506 -4.149 1.00 40.00 469 HIS A N 1
ATOM 3704 C CA . HIS A 1 469 ? -18.026 11.147 -3.216 1.00 40.00 469 HIS A CA 1
ATOM 3705 C C . HIS A 1 469 ? -16.745 10.405 -2.757 1.00 40.00 469 HIS A C 1
ATOM 3707 O O . HIS A 1 469 ? -16.238 10.724 -1.699 1.00 40.00 469 HIS A O 1
ATOM 3713 N N . MET A 1 470 ? -16.168 9.461 -3.498 1.00 41.41 470 MET A N 1
ATOM 3714 C CA . MET A 1 470 ? -14.937 8.745 -3.113 1.00 41.41 470 MET A CA 1
ATOM 3715 C C . MET A 1 470 ? -13.959 8.588 -4.288 1.00 41.41 470 MET A C 1
ATOM 3717 O O . MET A 1 470 ? -12.757 8.418 -4.085 1.00 41.41 470 MET A O 1
ATOM 3721 N N . GLU A 1 471 ? -14.433 8.762 -5.524 1.00 50.53 471 GLU A N 1
ATOM 3722 C CA . GLU A 1 471 ? -13.621 8.638 -6.744 1.00 50.53 471 GLU A CA 1
ATOM 3723 C C . GLU A 1 471 ? -12.943 9.942 -7.172 1.00 50.53 471 GLU A C 1
ATOM 3725 O O . GLU A 1 471 ? -11.948 9.936 -7.904 1.00 50.53 471 GLU A O 1
ATOM 3730 N N . THR A 1 472 ? -13.446 11.083 -6.705 1.00 55.59 472 THR A N 1
ATOM 3731 C CA . THR A 1 472 ? -12.895 12.374 -7.106 1.00 55.59 472 THR A CA 1
ATOM 3732 C C . THR A 1 472 ? -11.677 12.699 -6.262 1.00 55.59 472 THR A C 1
ATOM 3734 O O . THR A 1 472 ? -11.623 12.438 -5.056 1.00 55.59 472 THR A O 1
ATOM 3737 N N . ARG A 1 473 ? -10.686 13.326 -6.893 1.00 61.62 473 ARG A N 1
ATOM 3738 C CA . ARG A 1 473 ? -9.486 13.806 -6.206 1.00 61.62 473 ARG A CA 1
ATOM 3739 C C . ARG A 1 473 ? -9.844 14.693 -5.013 1.00 61.62 473 ARG A C 1
ATOM 3741 O O . ARG A 1 473 ? -9.201 14.609 -3.973 1.00 61.62 473 ARG A O 1
ATOM 3748 N N . TYR A 1 474 ? -10.895 15.503 -5.159 1.00 61.81 474 TYR A N 1
ATOM 3749 C CA . TYR A 1 474 ? -11.471 16.307 -4.085 1.00 61.81 474 TYR A CA 1
ATOM 3750 C C . TYR A 1 474 ? -11.939 15.452 -2.916 1.00 61.81 474 TYR A C 1
ATOM 3752 O O . TYR A 1 474 ? -11.601 15.736 -1.777 1.00 61.81 474 TYR A O 1
ATOM 3760 N N . HIS A 1 475 ? -12.660 14.370 -3.156 1.00 62.19 475 HIS A N 1
ATOM 3761 C CA . HIS A 1 475 ? -13.102 13.536 -2.053 1.00 62.19 475 HIS A CA 1
ATOM 3762 C C . HIS A 1 475 ? -11.948 12.842 -1.345 1.00 62.19 475 HIS A C 1
ATOM 3764 O O . HIS A 1 475 ? -11.814 12.976 -0.129 1.00 62.19 475 HIS A O 1
ATOM 3770 N N . ARG A 1 476 ? -11.045 12.205 -2.096 1.00 65.94 476 ARG A N 1
ATOM 3771 C CA . ARG A 1 476 ? -9.870 11.549 -1.510 1.00 65.94 476 ARG A CA 1
ATOM 3772 C C . ARG A 1 476 ? -8.999 12.520 -0.719 1.00 65.94 476 ARG A C 1
ATOM 3774 O O . ARG A 1 476 ? -8.644 12.234 0.415 1.00 65.94 476 ARG A O 1
ATOM 3781 N N . HIS A 1 477 ? -8.693 13.686 -1.286 1.00 66.69 477 HIS A N 1
ATOM 3782 C CA . HIS A 1 477 ? -7.721 14.629 -0.731 1.00 66.69 477 HIS A CA 1
ATOM 3783 C C . HIS A 1 477 ? -8.326 15.889 -0.112 1.00 66.69 477 HIS A C 1
ATOM 3785 O O . HIS A 1 477 ? -7.578 16.796 0.219 1.00 66.69 477 HIS A O 1
ATOM 3791 N N . VAL A 1 478 ? -9.632 16.011 0.075 1.00 65.25 478 VAL A N 1
ATOM 3792 C CA . VAL A 1 478 ? -10.235 17.148 0.804 1.00 65.25 478 VAL A CA 1
ATOM 3793 C C . VAL A 1 478 ? -11.256 16.664 1.825 1.00 65.25 478 VAL A C 1
ATOM 3795 O O . VAL A 1 478 ? -11.331 17.232 2.913 1.00 65.25 478 VAL A O 1
ATOM 3798 N N . VAL A 1 479 ? -12.002 15.602 1.515 1.00 62.47 479 VAL A N 1
ATOM 3799 C CA . VAL A 1 479 ? -13.031 15.053 2.411 1.00 62.47 479 VAL A CA 1
ATOM 3800 C C . VAL A 1 479 ? -12.466 13.948 3.310 1.00 62.47 479 VAL A C 1
ATOM 3802 O O . VAL A 1 479 ? -12.620 14.017 4.533 1.00 62.47 479 VAL A O 1
ATOM 3805 N N . HIS A 1 480 ? -11.783 12.963 2.720 1.00 61.84 480 HIS A N 1
ATOM 3806 C CA . HIS A 1 480 ? -11.339 11.748 3.412 1.00 61.84 480 HIS A CA 1
ATOM 3807 C C . HIS A 1 480 ? -9.898 11.808 3.916 1.00 61.84 480 HIS A C 1
ATOM 3809 O O . HIS A 1 480 ? -9.606 11.215 4.948 1.00 61.84 480 HIS A O 1
ATOM 3815 N N . CYS A 1 481 ? -9.003 12.540 3.245 1.00 65.00 481 CYS A N 1
ATOM 3816 C CA . CYS A 1 481 ? -7.643 12.746 3.737 1.00 65.00 481 CYS A CA 1
ATOM 3817 C C . CYS A 1 481 ? -7.655 13.770 4.886 1.00 65.00 481 CYS A C 1
ATOM 3819 O O . CYS A 1 481 ? -7.979 14.946 4.681 1.00 65.00 481 CYS A O 1
ATOM 3821 N N . PRO A 1 482 ? -7.283 13.375 6.108 1.00 63.44 482 PRO A N 1
ATOM 3822 C CA . PRO A 1 482 ? -7.429 14.259 7.257 1.00 63.44 482 PRO A CA 1
ATOM 3823 C C . PRO A 1 482 ? -6.392 15.380 7.267 1.00 63.44 482 PRO A C 1
ATOM 3825 O O . PRO A 1 482 ? -6.717 16.515 7.608 1.00 63.44 482 PRO A O 1
ATOM 3828 N N . ALA A 1 483 ? -5.167 15.094 6.819 1.00 66.38 483 ALA A N 1
ATOM 3829 C CA . ALA A 1 483 ? -4.093 16.076 6.718 1.00 66.38 483 ALA A CA 1
ATOM 3830 C C . ALA A 1 483 ? -4.490 17.265 5.828 1.00 66.38 483 ALA A C 1
ATOM 3832 O O . ALA A 1 483 ? -4.256 18.429 6.169 1.00 66.38 483 ALA A O 1
ATOM 3833 N N . THR A 1 484 ? -5.126 16.988 4.692 1.00 69.00 484 THR A N 1
ATOM 3834 C CA . THR A 1 484 ? -5.586 18.012 3.753 1.00 69.00 484 THR A CA 1
ATOM 3835 C C . THR A 1 484 ? -6.880 18.683 4.218 1.00 69.00 484 THR A C 1
ATOM 3837 O O . THR A 1 484 ? -6.981 19.906 4.112 1.00 69.00 484 THR A O 1
ATOM 3840 N N . ARG A 1 485 ? -7.826 17.940 4.810 1.00 74.62 485 ARG A N 1
ATOM 3841 C CA . ARG A 1 485 ? -9.049 18.487 5.423 1.00 74.62 485 ARG A CA 1
ATOM 3842 C C . ARG A 1 485 ? -8.723 19.471 6.547 1.00 74.62 485 ARG A C 1
ATOM 3844 O O . ARG A 1 485 ? -9.218 20.598 6.563 1.00 74.62 485 ARG A O 1
ATOM 3851 N N . ASN A 1 486 ? -7.834 19.079 7.457 1.00 70.56 486 ASN A N 1
ATOM 3852 C CA . ASN A 1 486 ? -7.365 19.908 8.566 1.00 70.56 486 ASN A CA 1
ATOM 3853 C C . ASN A 1 486 ? -6.600 21.133 8.055 1.00 70.56 486 ASN A C 1
ATOM 3855 O O . ASN A 1 486 ? -6.753 22.234 8.592 1.00 70.56 486 ASN A O 1
ATOM 3859 N N . ALA A 1 487 ? -5.802 20.977 6.996 1.00 71.69 487 ALA A N 1
ATOM 3860 C CA . ALA A 1 487 ? -5.140 22.103 6.350 1.00 71.69 487 ALA A CA 1
ATOM 3861 C C . ALA A 1 487 ? -6.140 23.094 5.740 1.00 71.69 487 ALA A C 1
ATOM 3863 O O . ALA A 1 487 ? -6.011 24.295 5.983 1.00 71.69 487 ALA A O 1
ATOM 3864 N N . LEU A 1 488 ? -7.161 22.612 5.024 1.00 74.00 488 LEU A N 1
ATOM 3865 C CA . LEU A 1 488 ? -8.225 23.456 4.482 1.00 74.00 488 LEU A CA 1
ATOM 3866 C C . LEU A 1 488 ? -8.952 24.210 5.604 1.00 74.00 488 LEU A C 1
ATOM 3868 O O . LEU A 1 488 ? -9.097 25.429 5.522 1.00 74.00 488 LEU A O 1
ATOM 3872 N N . ALA A 1 489 ? -9.313 23.527 6.694 1.00 76.44 489 ALA A N 1
ATOM 3873 C CA . ALA A 1 489 ? -9.950 24.152 7.853 1.00 76.44 489 ALA A CA 1
ATOM 3874 C C . ALA A 1 489 ? -9.074 25.255 8.479 1.00 76.44 489 ALA A C 1
ATOM 3876 O O . ALA A 1 489 ? -9.571 26.328 8.833 1.00 76.44 489 ALA A O 1
ATOM 3877 N N . ARG A 1 490 ? -7.753 25.043 8.574 1.00 77.19 490 ARG A N 1
ATOM 3878 C CA . ARG A 1 490 ? -6.797 26.058 9.056 1.00 77.19 490 ARG A CA 1
ATOM 3879 C C . ARG A 1 490 ? -6.693 27.247 8.104 1.00 77.19 490 ARG A C 1
ATOM 3881 O O . ARG A 1 490 ? -6.723 28.384 8.573 1.00 77.19 490 ARG A O 1
ATOM 3888 N N . VAL A 1 491 ? -6.614 27.007 6.792 1.00 74.69 491 VAL A N 1
ATOM 3889 C CA . VAL A 1 491 ? -6.599 28.063 5.764 1.00 74.69 491 VAL A CA 1
ATOM 3890 C C . VAL A 1 491 ? -7.883 28.890 5.835 1.00 74.69 491 VAL A C 1
ATOM 3892 O O . VAL A 1 491 ? -7.817 30.118 5.875 1.00 74.69 491 VAL A O 1
ATOM 3895 N N . GLN A 1 492 ? -9.043 28.242 5.952 1.00 76.69 492 GLN A N 1
ATOM 3896 C CA . GLN A 1 492 ? -10.340 28.906 6.099 1.00 76.69 492 GLN A CA 1
ATOM 3897 C C . GLN A 1 492 ? -10.439 29.712 7.397 1.00 76.69 492 GLN A C 1
ATOM 3899 O O . GLN A 1 492 ? -10.899 30.855 7.379 1.00 76.69 492 GLN A O 1
ATOM 3904 N N . LYS A 1 493 ? -9.967 29.162 8.522 1.00 80.19 493 LYS A N 1
ATOM 3905 C CA . LYS A 1 493 ? -9.912 29.876 9.804 1.00 80.19 493 LYS A CA 1
ATOM 3906 C C . LYS A 1 493 ? -9.014 31.108 9.708 1.00 80.19 493 LYS A C 1
ATOM 3908 O O . LYS A 1 493 ? -9.432 32.192 10.104 1.00 80.19 493 LYS A O 1
ATOM 3913 N N . LEU A 1 494 ? -7.815 30.970 9.142 1.00 75.38 494 LEU A N 1
ATOM 3914 C CA . LEU A 1 494 ? -6.880 32.081 8.976 1.00 75.38 494 LEU A CA 1
ATOM 3915 C C . LEU A 1 494 ? -7.439 33.151 8.031 1.00 75.38 494 LEU A C 1
ATOM 3917 O O . LEU A 1 494 ? -7.336 34.335 8.334 1.00 75.38 494 LEU A O 1
ATOM 3921 N N . LYS A 1 495 ? -8.105 32.749 6.943 1.00 77.38 495 LYS A N 1
ATOM 3922 C CA . LYS A 1 495 ? -8.808 33.663 6.032 1.00 77.38 495 LYS A CA 1
ATOM 3923 C C . LYS A 1 495 ? -9.870 34.476 6.775 1.00 77.38 495 LYS A C 1
ATOM 3925 O O . LYS A 1 495 ? -9.900 35.695 6.638 1.00 77.38 495 LYS A O 1
ATOM 3930 N N . ARG A 1 496 ? -10.703 33.828 7.602 1.00 79.88 496 ARG A N 1
ATOM 3931 C CA . ARG A 1 496 ? -11.719 34.506 8.432 1.00 79.88 496 ARG A CA 1
ATOM 3932 C C . ARG A 1 496 ? -11.086 35.473 9.435 1.00 79.88 496 ARG A C 1
ATOM 3934 O O . ARG A 1 496 ? -11.579 36.585 9.577 1.00 79.88 496 ARG A O 1
ATOM 3941 N N . ILE A 1 497 ? -9.981 35.085 10.080 1.00 78.56 497 ILE A N 1
ATOM 3942 C CA . ILE A 1 497 ? -9.236 35.963 10.998 1.00 78.56 497 ILE A CA 1
ATOM 3943 C C . ILE A 1 497 ? -8.695 37.185 10.251 1.00 78.56 497 ILE A C 1
ATOM 3945 O O . ILE A 1 497 ? -8.895 38.305 10.706 1.00 78.56 497 ILE A O 1
ATOM 3949 N N . MET A 1 498 ? -8.050 36.995 9.097 1.00 76.88 498 MET A N 1
ATOM 3950 C CA . MET A 1 498 ? -7.497 38.101 8.306 1.00 76.88 498 MET A CA 1
ATOM 3951 C C . MET A 1 498 ? -8.590 39.039 7.791 1.00 76.88 498 MET A C 1
ATOM 3953 O O . MET A 1 498 ? -8.420 40.253 7.849 1.00 76.88 498 MET A O 1
ATOM 3957 N N . LEU A 1 499 ? -9.732 38.497 7.358 1.00 78.12 499 LEU A N 1
ATOM 3958 C CA . LEU A 1 499 ? -10.893 39.299 6.978 1.00 78.12 499 LEU A CA 1
ATOM 3959 C C . LEU A 1 499 ? -11.455 40.083 8.175 1.00 78.12 499 LEU A C 1
ATOM 3961 O O . LEU A 1 499 ? -11.734 41.270 8.047 1.00 78.12 499 LEU A O 1
ATOM 3965 N N . GLY A 1 500 ? -11.565 39.454 9.348 1.00 77.38 500 GLY A N 1
ATOM 3966 C CA . GLY A 1 500 ? -11.998 40.118 10.579 1.00 77.38 500 GLY A CA 1
ATOM 3967 C C . GLY A 1 500 ? -11.048 41.236 11.017 1.00 77.38 500 GLY A C 1
ATOM 3968 O O . GLY A 1 500 ? -11.503 42.318 11.377 1.00 77.38 500 GLY A O 1
ATOM 3969 N N . LEU A 1 501 ? -9.732 41.019 10.914 1.00 77.56 501 LEU A N 1
ATOM 3970 C CA . LEU A 1 501 ? -8.717 42.047 11.170 1.00 77.56 501 LEU A CA 1
ATOM 3971 C C . LEU A 1 501 ? -8.799 43.199 10.163 1.00 77.56 501 LEU A C 1
ATOM 3973 O O . LEU A 1 501 ? -8.640 44.352 10.564 1.00 77.56 501 LEU A O 1
ATOM 3977 N N . ALA A 1 502 ? -9.076 42.914 8.888 1.00 74.12 502 ALA A N 1
ATOM 3978 C CA . ALA A 1 502 ? -9.288 43.941 7.871 1.00 74.12 502 ALA A CA 1
ATOM 3979 C C . ALA A 1 502 ? -10.514 44.802 8.208 1.00 74.12 502 ALA A C 1
ATOM 3981 O O . ALA A 1 502 ? -10.402 46.025 8.272 1.00 74.12 502 ALA A O 1
ATOM 3982 N N . VAL A 1 503 ? -11.656 44.169 8.509 1.00 80.38 503 VAL A N 1
ATOM 3983 C CA . VAL A 1 503 ? -12.895 44.860 8.906 1.00 80.38 503 VAL A CA 1
ATOM 3984 C C . VAL A 1 503 ? -12.676 45.689 10.169 1.00 80.38 503 VAL A C 1
ATOM 3986 O O . VAL A 1 503 ? -13.024 46.863 10.175 1.00 80.38 503 VAL A O 1
ATOM 3989 N N . LEU A 1 504 ? -12.042 45.128 11.205 1.00 78.44 504 LEU A N 1
ATOM 3990 C CA . LEU A 1 504 ? -11.731 45.844 12.445 1.00 78.44 504 LEU A CA 1
ATOM 3991 C C . LEU A 1 504 ? -10.804 47.046 12.203 1.00 78.44 504 LEU A C 1
ATOM 3993 O O . LEU A 1 504 ? -10.989 48.109 12.787 1.00 78.44 504 LEU A O 1
ATOM 3997 N N . SER A 1 505 ? -9.812 46.901 11.323 1.00 74.75 505 SER A N 1
ATOM 3998 C CA . SER A 1 505 ? -8.891 47.991 10.979 1.00 74.75 505 SER A CA 1
ATOM 3999 C C . SER A 1 505 ? -9.606 49.113 10.226 1.00 74.75 505 SER A C 1
ATOM 4001 O O . SER A 1 505 ? -9.336 50.286 10.486 1.00 74.75 505 SER A O 1
ATOM 4003 N N . VAL A 1 506 ? -10.541 48.767 9.332 1.00 77.31 506 VAL A N 1
ATOM 4004 C CA . VAL A 1 506 ? -11.407 49.719 8.620 1.00 77.31 506 VAL A CA 1
ATOM 4005 C C . VAL A 1 506 ? -12.361 50.414 9.589 1.00 77.31 506 VAL A C 1
ATOM 4007 O O . VAL A 1 506 ? -12.411 51.638 9.584 1.00 77.31 506 VAL A O 1
ATOM 4010 N N . THR A 1 507 ? -13.067 49.688 10.462 1.00 78.75 507 THR A N 1
ATOM 4011 C CA . THR A 1 507 ? -14.011 50.296 11.417 1.00 78.75 507 THR A CA 1
ATOM 4012 C C . THR A 1 507 ? -13.307 51.202 12.421 1.00 78.75 507 THR A C 1
ATOM 4014 O O . THR A 1 507 ? -13.776 52.313 12.660 1.00 78.75 507 THR A O 1
ATOM 4017 N N . LEU A 1 508 ? -12.144 50.799 12.946 1.00 74.19 508 LEU A N 1
ATOM 4018 C CA . LEU A 1 508 ? -11.335 51.648 13.827 1.00 74.19 508 LEU A CA 1
ATOM 4019 C C . LEU A 1 508 ? -10.799 52.883 13.094 1.00 74.19 508 LEU A C 1
ATOM 4021 O O . LEU A 1 508 ? -10.768 53.971 13.666 1.00 74.19 508 LEU A O 1
ATOM 4025 N N . SER A 1 509 ? -10.414 52.750 11.824 1.00 71.94 509 SER A N 1
ATOM 4026 C CA . SER A 1 509 ? -9.937 53.875 11.012 1.00 71.94 509 SER A CA 1
ATOM 4027 C C . SER A 1 509 ? -11.073 54.842 10.648 1.00 71.94 509 SER A C 1
ATOM 4029 O O . SER A 1 509 ? -10.917 56.051 10.792 1.00 71.94 509 SER A O 1
ATOM 4031 N N . CYS A 1 510 ? -12.252 54.340 10.273 1.00 75.06 510 CYS A N 1
ATOM 4032 C CA . CYS A 1 510 ? -13.449 55.149 10.026 1.00 75.06 510 CYS A CA 1
ATOM 4033 C C . CYS A 1 510 ? -14.009 55.787 11.305 1.00 75.06 510 CYS A C 1
ATOM 4035 O O . CYS A 1 510 ? -14.532 56.889 11.231 1.00 75.06 510 CYS A O 1
ATOM 4037 N N . GLY A 1 511 ? -13.881 55.147 12.471 1.00 69.50 511 GLY A N 1
ATOM 4038 C CA . GLY A 1 511 ? -14.266 55.734 13.759 1.00 69.50 511 GLY A CA 1
ATOM 4039 C C . GLY A 1 511 ? -13.279 56.792 14.269 1.00 69.50 511 GLY A C 1
ATOM 4040 O O . GLY A 1 511 ? -13.674 57.721 14.967 1.00 69.50 511 GLY A O 1
ATOM 4041 N N . THR A 1 512 ? -11.999 56.692 13.893 1.00 64.56 512 THR A N 1
ATOM 4042 C CA . THR A 1 512 ? -10.957 57.662 14.278 1.00 64.56 512 THR A CA 1
ATOM 4043 C C . THR A 1 512 ? -10.790 58.817 13.289 1.00 64.56 512 THR A C 1
ATOM 4045 O O . THR A 1 512 ? -10.332 59.885 13.689 1.00 64.56 512 THR A O 1
ATOM 4048 N N . ALA A 1 513 ? -11.199 58.663 12.026 1.00 61.22 513 ALA A N 1
ATOM 4049 C CA . ALA A 1 513 ? -11.118 59.720 11.016 1.00 61.22 513 ALA A CA 1
ATOM 4050 C C . ALA A 1 513 ? -11.960 60.981 11.343 1.00 61.22 513 ALA A C 1
ATOM 4052 O O . ALA A 1 513 ? -11.413 62.081 11.228 1.00 61.22 513 ALA A O 1
ATOM 4053 N N . PRO A 1 514 ? -13.216 60.885 11.833 1.00 64.50 514 PRO A N 1
ATOM 4054 C CA . PRO A 1 514 ? -13.998 62.041 12.276 1.00 64.50 514 PRO A CA 1
ATOM 4055 C C . PRO A 1 514 ? -13.334 62.804 13.428 1.00 64.50 514 PRO A C 1
ATOM 4057 O O . PRO A 1 514 ? -13.358 64.029 13.431 1.00 64.50 514 PRO A O 1
ATOM 4060 N N . LEU A 1 515 ? -12.665 62.097 14.353 1.00 59.88 515 LEU A N 1
ATOM 4061 C CA . LEU A 1 515 ? -11.939 62.690 15.489 1.00 59.88 515 LEU A CA 1
ATOM 4062 C C . LEU A 1 515 ? -10.705 63.503 15.055 1.00 59.88 515 LEU A C 1
ATOM 4064 O O . LEU A 1 515 ? -10.206 64.327 15.818 1.00 59.88 515 LEU A O 1
ATOM 4068 N N . VAL A 1 516 ? -10.186 63.251 13.849 1.00 58.44 516 VAL A N 1
ATOM 4069 C CA . VAL A 1 516 ? -9.046 63.974 13.262 1.00 58.44 516 VAL A CA 1
ATOM 4070 C C . VAL A 1 516 ? -9.511 65.067 12.290 1.00 58.44 516 VAL A C 1
ATOM 4072 O O . VAL A 1 516 ? -8.800 66.058 12.123 1.00 58.44 516 VAL A O 1
ATOM 4075 N N . GLY A 1 517 ? -10.682 64.896 11.664 1.00 56.28 517 GLY A N 1
ATOM 4076 C CA . GLY A 1 517 ? -11.260 65.813 10.675 1.00 56.28 517 GLY A CA 1
ATOM 4077 C C . GLY A 1 517 ? -12.196 66.894 11.233 1.00 56.28 517 GLY A C 1
ATOM 4078 O O . GLY A 1 517 ? -12.464 67.865 10.531 1.00 56.28 517 GLY A O 1
ATOM 4079 N N . SER A 1 518 ? -12.687 66.776 12.472 1.00 53.03 518 SER A N 1
ATOM 4080 C CA . SER A 1 518 ? -13.553 67.794 13.078 1.00 53.03 518 SER A CA 1
ATOM 4081 C C . SER A 1 518 ? -12.740 68.997 13.573 1.00 53.03 518 SER A C 1
ATOM 4083 O O . SER A 1 518 ? -12.212 68.990 14.686 1.00 53.03 518 SER A O 1
ATOM 4085 N N . SER A 1 519 ? -12.655 70.049 12.763 1.00 52.50 519 SER A N 1
ATOM 4086 C CA . SER A 1 519 ? -12.137 71.357 13.182 1.00 52.50 519 SER A CA 1
ATOM 4087 C C . SER A 1 519 ? -13.232 72.380 13.512 1.00 52.50 519 SER A C 1
ATOM 4089 O O . SER A 1 519 ? -12.884 73.521 13.798 1.00 52.50 519 SER A O 1
ATOM 4091 N N . SER A 1 520 ? -14.530 72.027 13.500 1.00 51.31 520 SER A N 1
ATOM 4092 C CA . SER A 1 520 ? -15.572 73.071 13.466 1.00 51.31 520 SER A CA 1
ATOM 4093 C C . SER A 1 520 ? -16.777 73.001 14.411 1.00 51.31 520 SER A C 1
ATOM 4095 O O . SER A 1 520 ? -17.470 74.009 14.463 1.00 51.31 520 SER A O 1
ATOM 4097 N N . THR A 1 521 ? -17.039 71.976 15.235 1.00 49.66 521 THR A N 1
ATOM 4098 C CA . THR A 1 521 ? -18.160 72.086 16.208 1.00 49.66 521 THR A CA 1
ATOM 4099 C C . THR A 1 521 ? -17.971 71.285 17.506 1.00 49.66 521 THR A C 1
ATOM 4101 O O . THR A 1 521 ? -18.059 70.061 17.510 1.00 49.66 521 THR A O 1
ATOM 4104 N N . GLY A 1 522 ? -17.799 71.989 18.632 1.00 51.66 522 GLY A N 1
ATOM 4105 C CA . GLY A 1 522 ? -18.460 71.647 19.905 1.00 51.66 522 GLY A CA 1
ATOM 4106 C C . GLY A 1 522 ? -17.670 70.978 21.037 1.00 51.66 522 GLY A C 1
ATOM 4107 O O . GLY A 1 522 ? -17.923 71.305 22.191 1.00 51.66 522 GLY A O 1
ATOM 4108 N N . SER A 1 523 ? -16.704 70.094 20.778 1.00 52.47 523 SER A N 1
ATOM 4109 C CA . SER A 1 523 ? -15.897 69.492 21.858 1.00 52.47 523 SER A CA 1
ATOM 4110 C C . SER A 1 523 ? -14.463 69.233 21.402 1.00 52.47 523 SER A C 1
ATOM 4112 O O . SER A 1 523 ? -14.188 68.273 20.683 1.00 52.47 523 SER A O 1
ATOM 4114 N N . ALA A 1 524 ? -13.538 70.107 21.801 1.00 54.72 524 ALA A N 1
ATOM 4115 C CA . ALA A 1 524 ? -12.131 69.988 21.444 1.00 54.72 524 ALA A CA 1
ATOM 4116 C C . ALA A 1 524 ? -11.489 68.797 22.177 1.00 54.72 524 ALA A C 1
ATOM 4118 O O . ALA A 1 524 ? -11.304 68.819 23.394 1.00 54.72 524 ALA A O 1
ATOM 4119 N N . LEU A 1 525 ? -11.125 67.751 21.431 1.00 58.09 525 LEU A N 1
ATOM 4120 C CA . LEU A 1 525 ? -10.234 66.703 21.930 1.00 58.09 525 LEU A CA 1
ATOM 4121 C C . LEU A 1 525 ? -8.904 67.323 22.371 1.00 58.09 525 LEU A C 1
ATOM 4123 O O . LEU A 1 525 ? -8.348 68.177 21.679 1.00 58.09 525 LEU A O 1
ATOM 4127 N N . SER A 1 526 ? -8.358 66.866 23.502 1.00 69.56 526 SER A N 1
ATOM 4128 C CA . SER A 1 526 ? -7.060 67.361 23.969 1.00 69.56 526 SER A CA 1
ATOM 4129 C C . SER A 1 526 ? -5.954 67.097 22.926 1.00 69.56 526 SER A C 1
ATOM 4131 O O . SER A 1 526 ? -5.995 66.080 22.222 1.00 69.56 526 SER A O 1
ATOM 4133 N N . PRO A 1 527 ? -4.904 67.939 22.849 1.00 68.56 527 PRO A N 1
ATOM 4134 C CA . PRO A 1 527 ? -3.788 67.745 21.915 1.00 68.56 527 PRO A CA 1
ATOM 4135 C C . PRO A 1 527 ? -3.130 66.359 22.021 1.00 68.56 527 PRO A C 1
ATOM 4137 O O . PRO A 1 527 ? -2.690 65.788 21.020 1.00 68.56 527 PRO A O 1
ATOM 4140 N N . LYS A 1 528 ? -3.115 65.779 23.230 1.00 68.75 528 LYS A N 1
ATOM 4141 C CA . LYS A 1 528 ? -2.647 64.409 23.479 1.00 68.75 528 LYS A CA 1
ATOM 4142 C C . LYS A 1 528 ? -3.546 63.369 22.805 1.00 68.75 528 LYS A C 1
ATOM 4144 O O . LYS A 1 528 ? -3.029 62.474 22.143 1.00 68.75 528 LYS A O 1
ATOM 4149 N N . MET A 1 529 ? -4.869 63.511 22.905 1.00 61.75 529 MET A N 1
ATOM 4150 C CA . MET A 1 529 ? -5.823 62.593 22.269 1.00 61.75 529 MET A CA 1
ATOM 4151 C C . MET A 1 529 ? -5.776 62.675 20.739 1.00 61.75 529 MET A C 1
ATOM 4153 O O . MET A 1 529 ? -5.779 61.640 20.077 1.00 61.75 529 MET A O 1
ATOM 4157 N N . LEU A 1 530 ? -5.633 63.876 20.170 1.00 65.00 530 LEU A N 1
ATOM 4158 C CA . LEU A 1 530 ? -5.484 64.054 18.721 1.00 65.00 530 LEU A CA 1
ATOM 4159 C C . LEU A 1 530 ? -4.168 63.448 18.199 1.00 65.00 530 LEU A C 1
ATOM 4161 O O . LEU A 1 530 ? -4.138 62.827 17.136 1.00 65.00 530 LEU A O 1
ATOM 4165 N N . SER A 1 531 ? -3.076 63.585 18.960 1.00 70.69 531 SER A N 1
ATOM 4166 C CA . SER A 1 531 ? -1.794 62.941 18.646 1.00 70.69 531 SER A CA 1
ATOM 4167 C C . SER A 1 531 ? -1.893 61.413 18.699 1.00 70.69 531 SER A C 1
ATOM 4169 O O . SER A 1 531 ? -1.394 60.737 17.796 1.00 70.69 531 SER A O 1
ATOM 4171 N N . MET A 1 532 ? -2.588 60.865 19.702 1.00 69.81 532 MET A N 1
ATOM 4172 C CA . MET A 1 532 ? -2.845 59.427 19.810 1.00 69.81 532 MET A CA 1
ATOM 4173 C C . MET A 1 532 ? -3.705 58.908 18.653 1.00 69.81 532 MET A C 1
ATOM 4175 O O . MET A 1 532 ? -3.356 57.888 18.064 1.00 69.81 532 MET A O 1
ATOM 4179 N N . ALA A 1 533 ? -4.762 59.626 18.261 1.00 65.31 533 ALA A N 1
ATOM 4180 C CA . ALA A 1 533 ? -5.605 59.259 17.121 1.00 65.31 533 ALA A CA 1
ATOM 4181 C C . ALA A 1 533 ? -4.824 59.275 15.795 1.00 65.31 533 ALA A C 1
ATOM 4183 O O . ALA A 1 533 ? -4.903 58.327 15.015 1.00 65.31 533 ALA A O 1
ATOM 4184 N N . LYS A 1 534 ? -3.982 60.295 15.563 1.00 71.38 534 LYS A N 1
ATOM 4185 C CA . LYS A 1 534 ? -3.095 60.358 14.385 1.00 71.38 534 LYS A CA 1
ATOM 4186 C C . LYS A 1 534 ? -2.062 59.226 14.368 1.00 71.38 534 LYS A C 1
ATOM 4188 O O . LYS A 1 534 ? -1.779 58.679 13.303 1.00 71.38 534 LYS A O 1
ATOM 4193 N N . HIS A 1 535 ? -1.503 58.857 15.522 1.00 72.88 535 HIS A N 1
ATOM 4194 C CA . HIS A 1 535 ? -0.604 57.704 15.632 1.00 72.88 535 HIS A CA 1
ATOM 4195 C C . HIS A 1 535 ? -1.335 56.382 15.380 1.00 72.88 535 HIS A C 1
ATOM 4197 O O . HIS A 1 535 ? -0.815 55.540 14.652 1.00 72.88 535 HIS A O 1
ATOM 4203 N N . ALA A 1 536 ? -2.549 56.220 15.911 1.00 67.75 536 ALA A N 1
ATOM 4204 C CA . ALA A 1 536 ? -3.378 55.047 15.664 1.00 67.75 536 ALA A CA 1
ATOM 4205 C C . ALA A 1 536 ? -3.712 54.902 14.170 1.00 67.75 536 ALA A C 1
ATOM 4207 O O . ALA A 1 536 ? -3.512 53.829 13.613 1.00 67.75 536 ALA A O 1
ATOM 4208 N N . LEU A 1 537 ? -4.104 55.985 13.488 1.00 66.00 537 LEU A N 1
ATOM 4209 C CA . LEU A 1 537 ? -4.410 55.970 12.053 1.00 66.00 537 LEU A CA 1
ATOM 4210 C C . LEU A 1 537 ? -3.174 55.624 11.198 1.00 66.00 537 LEU A C 1
ATOM 4212 O O . LEU A 1 537 ? -3.265 54.814 10.278 1.00 66.00 537 LEU A O 1
ATOM 4216 N N . LYS A 1 538 ? -1.991 56.162 11.543 1.00 72.38 538 LYS A N 1
ATOM 4217 C CA . LYS A 1 538 ? -0.711 55.809 10.890 1.00 72.38 538 LYS A CA 1
ATOM 4218 C C . LYS A 1 538 ? -0.344 54.332 11.046 1.00 72.38 538 LYS A C 1
ATOM 4220 O O . LYS A 1 538 ? 0.355 53.795 10.191 1.00 72.38 538 LYS A O 1
ATOM 4225 N N . ILE A 1 539 ? -0.783 53.693 12.130 1.00 70.75 539 ILE A N 1
ATOM 4226 C CA . ILE A 1 539 ? -0.570 52.264 12.366 1.00 70.75 539 ILE A CA 1
ATOM 4227 C C . ILE A 1 539 ? -1.649 51.435 11.663 1.00 70.75 539 ILE A C 1
ATOM 4229 O O . ILE A 1 539 ? -1.303 50.433 11.060 1.00 70.75 539 ILE A O 1
ATOM 4233 N N . LEU A 1 540 ? -2.923 51.831 11.702 1.00 64.94 540 LEU A N 1
ATOM 4234 C CA . LEU A 1 540 ? -4.050 51.028 11.207 1.00 64.94 540 LEU A CA 1
ATOM 4235 C C . LEU A 1 540 ? -4.202 51.051 9.677 1.00 64.94 540 LEU A C 1
ATOM 4237 O O . LEU A 1 540 ? -4.493 50.017 9.079 1.00 64.94 540 LEU A O 1
ATOM 4241 N N . VAL A 1 541 ? -3.964 52.193 9.024 1.00 66.31 541 VAL A N 1
ATOM 4242 C CA . VAL A 1 541 ? -4.156 52.347 7.567 1.00 66.31 541 VAL A CA 1
ATOM 4243 C C . VAL A 1 541 ? -3.281 51.389 6.739 1.00 66.31 541 VAL A C 1
ATOM 4245 O O . VAL A 1 541 ? -3.813 50.761 5.825 1.00 66.31 541 VAL A O 1
ATOM 4248 N N . PRO A 1 542 ? -1.987 51.171 7.055 1.00 72.88 542 PRO A N 1
ATOM 4249 C CA . PRO A 1 542 ? -1.162 50.181 6.355 1.00 72.88 542 PRO A CA 1
ATOM 4250 C C . PRO A 1 542 ? -1.589 48.719 6.571 1.00 72.88 542 PRO A C 1
ATOM 4252 O O . PRO A 1 542 ? -1.265 47.864 5.747 1.00 72.88 542 PRO A O 1
ATOM 4255 N N . PHE A 1 543 ? -2.312 48.403 7.654 1.00 66.94 543 PHE A N 1
ATOM 4256 C CA . PHE A 1 543 ? -2.767 47.033 7.938 1.00 66.94 543 PHE A CA 1
ATOM 4257 C C . PHE A 1 543 ? -3.948 46.605 7.061 1.00 66.94 543 PHE A C 1
ATOM 4259 O O . PHE A 1 543 ? -4.120 45.409 6.818 1.00 66.94 543 PHE A O 1
ATOM 4266 N N . ILE A 1 544 ? -4.732 47.553 6.542 1.00 65.88 544 ILE A N 1
ATOM 4267 C CA . ILE A 1 544 ? -5.883 47.284 5.668 1.00 65.88 544 ILE A CA 1
ATOM 4268 C C . ILE A 1 544 ? -5.448 46.591 4.357 1.00 65.88 544 ILE A C 1
ATOM 4270 O O . ILE A 1 544 ? -5.886 45.466 4.118 1.00 65.88 544 ILE A O 1
ATOM 4274 N N . PRO A 1 545 ? -4.548 47.154 3.521 1.00 66.62 545 PRO A N 1
ATOM 4275 C CA . PRO A 1 545 ? -4.127 46.493 2.283 1.00 66.62 545 PRO A CA 1
ATOM 4276 C C . PRO A 1 545 ? -3.372 45.181 2.540 1.00 66.62 545 PRO A C 1
ATOM 4278 O O . PRO A 1 545 ? -3.535 44.227 1.784 1.00 66.62 545 PRO A O 1
ATOM 4281 N N . ALA A 1 546 ? -2.601 45.092 3.629 1.00 66.88 546 ALA A N 1
ATOM 4282 C CA . ALA A 1 546 ? -1.870 43.883 4.007 1.00 66.88 546 ALA A CA 1
ATOM 4283 C C . ALA A 1 546 ? -2.791 42.707 4.377 1.00 66.88 546 ALA A C 1
ATOM 4285 O O . ALA A 1 546 ? -2.602 41.588 3.897 1.00 66.88 546 ALA A O 1
ATOM 4286 N N . SER A 1 547 ? -3.801 42.956 5.214 1.00 67.50 547 SER A N 1
ATOM 4287 C CA . SER A 1 547 ? -4.781 41.940 5.622 1.00 67.50 547 SER A CA 1
ATOM 4288 C C . SER A 1 547 ? -5.698 41.532 4.463 1.00 67.50 547 SER A C 1
ATOM 4290 O O . SER A 1 547 ? -5.979 40.343 4.298 1.00 67.50 547 SER A O 1
ATOM 4292 N N . CYS A 1 548 ? -6.071 42.475 3.591 1.00 66.62 548 CYS A N 1
ATOM 4293 C CA . CYS A 1 548 ? -6.780 42.185 2.344 1.00 66.62 548 CYS A CA 1
ATOM 4294 C C . CYS A 1 548 ? -5.947 41.321 1.382 1.00 66.62 548 CYS A C 1
ATOM 4296 O O . CYS A 1 548 ? -6.462 40.331 0.861 1.00 66.62 548 CYS A O 1
ATOM 4298 N N . LEU A 1 549 ? -4.660 41.632 1.183 1.00 69.06 549 LEU A N 1
ATOM 4299 C CA . LEU A 1 549 ? -3.761 40.843 0.332 1.00 69.06 549 LEU A CA 1
ATOM 4300 C C . LEU A 1 549 ? -3.552 39.427 0.889 1.00 69.06 549 LEU A C 1
ATOM 4302 O O . LEU A 1 549 ? -3.621 38.453 0.138 1.00 69.06 549 LEU A O 1
ATOM 4306 N N . ALA A 1 550 ? -3.362 39.296 2.205 1.00 66.94 550 ALA A N 1
ATOM 4307 C CA . ALA A 1 550 ? -3.260 37.999 2.872 1.00 66.94 550 ALA A CA 1
ATOM 4308 C C . ALA A 1 550 ? -4.550 37.175 2.717 1.00 66.94 550 ALA A C 1
ATOM 4310 O O . ALA A 1 550 ? -4.489 35.991 2.388 1.00 66.94 550 ALA A O 1
ATOM 4311 N N . SER A 1 551 ? -5.720 37.799 2.885 1.00 72.38 551 SER A N 1
ATOM 4312 C CA . SER A 1 551 ? -7.021 37.156 2.657 1.00 72.38 551 SER A CA 1
ATOM 4313 C C . SER A 1 551 ? -7.200 36.717 1.198 1.00 72.38 551 SER A C 1
ATOM 4315 O O . SER A 1 551 ? -7.639 35.596 0.946 1.00 72.38 551 SER A O 1
ATOM 4317 N N . ALA A 1 552 ? -6.791 37.541 0.229 1.00 68.12 552 ALA A N 1
ATOM 4318 C CA . ALA A 1 552 ? -6.844 37.205 -1.194 1.00 68.12 552 ALA A CA 1
ATOM 4319 C C . ALA A 1 552 ? -5.910 36.036 -1.558 1.00 68.12 552 ALA A C 1
ATOM 4321 O O . ALA A 1 552 ? -6.300 35.153 -2.325 1.00 68.12 552 ALA A O 1
ATOM 4322 N N . LEU A 1 553 ? -4.705 35.981 -0.980 1.00 69.56 553 LEU A N 1
ATOM 4323 C CA . LEU A 1 553 ? -3.772 34.865 -1.160 1.00 69.56 553 LEU A CA 1
ATOM 4324 C C . LEU A 1 553 ? -4.322 33.569 -0.548 1.00 69.56 553 LEU A C 1
ATOM 4326 O O . LEU A 1 553 ? -4.307 32.525 -1.198 1.00 69.56 553 LEU A O 1
ATOM 4330 N N . LEU A 1 554 ? -4.875 33.642 0.667 1.00 72.88 554 LEU A N 1
ATOM 4331 C CA . LEU A 1 554 ? -5.540 32.510 1.320 1.00 72.88 554 LEU A CA 1
ATOM 4332 C C . LEU A 1 554 ? -6.778 32.056 0.546 1.00 72.88 554 LEU A C 1
ATOM 4334 O O . LEU A 1 554 ? -7.036 30.859 0.463 1.00 72.88 554 LEU A O 1
ATOM 4338 N N . HIS A 1 555 ? -7.512 32.983 -0.073 1.00 72.81 555 HIS A N 1
ATOM 4339 C CA . HIS A 1 555 ? -8.614 32.640 -0.960 1.00 72.81 555 HIS A CA 1
ATOM 4340 C C . HIS A 1 555 ? -8.128 31.943 -2.232 1.00 72.81 555 HIS A C 1
ATOM 4342 O O . HIS A 1 555 ? -8.749 30.973 -2.644 1.00 72.81 555 HIS A O 1
ATOM 4348 N N . ARG A 1 556 ? -7.009 32.365 -2.836 1.00 67.50 556 ARG A N 1
ATOM 4349 C CA . ARG A 1 556 ? -6.408 31.637 -3.969 1.00 67.50 556 ARG A CA 1
ATOM 4350 C C . ARG A 1 556 ? -5.929 30.241 -3.573 1.00 67.50 556 ARG A C 1
ATOM 4352 O O . ARG A 1 556 ? -6.088 29.320 -4.363 1.00 67.50 556 ARG A O 1
ATOM 4359 N N . LEU A 1 557 ? -5.391 30.071 -2.366 1.00 65.94 557 LEU A N 1
ATOM 4360 C CA . LEU A 1 557 ? -5.027 28.755 -1.832 1.00 65.94 557 LEU A CA 1
ATOM 4361 C C . LEU A 1 557 ? -6.252 27.873 -1.613 1.00 65.94 557 LEU A C 1
ATOM 4363 O O . LEU A 1 557 ? -6.264 26.736 -2.065 1.00 65.94 557 LEU A O 1
ATOM 4367 N N . GLU A 1 558 ? -7.301 28.404 -0.988 1.00 70.00 558 GLU A N 1
ATOM 4368 C CA . GLU A 1 558 ? -8.598 27.734 -0.867 1.00 70.00 558 GLU A CA 1
ATOM 4369 C C . GLU A 1 558 ? -9.146 27.355 -2.251 1.00 70.00 558 GLU A C 1
ATOM 4371 O O . GLU A 1 558 ? -9.501 26.205 -2.478 1.00 70.00 558 GLU A O 1
ATOM 4376 N N . GLN A 1 559 ? -9.123 28.270 -3.222 1.00 66.88 559 GLN A N 1
ATOM 4377 C CA . GLN A 1 559 ? -9.499 27.971 -4.603 1.00 66.88 559 GLN A CA 1
ATOM 4378 C C . GLN A 1 559 ? -8.590 26.909 -5.225 1.00 66.88 559 GLN A C 1
ATOM 4380 O O . GLN A 1 559 ? -9.090 26.108 -5.990 1.00 66.88 559 GLN A O 1
ATOM 4385 N N . ALA A 1 560 ? -7.303 26.812 -4.891 1.00 63.38 560 ALA A N 1
ATOM 4386 C CA . ALA A 1 560 ? -6.462 25.703 -5.345 1.00 63.38 560 ALA A CA 1
ATOM 4387 C C . ALA A 1 560 ? -6.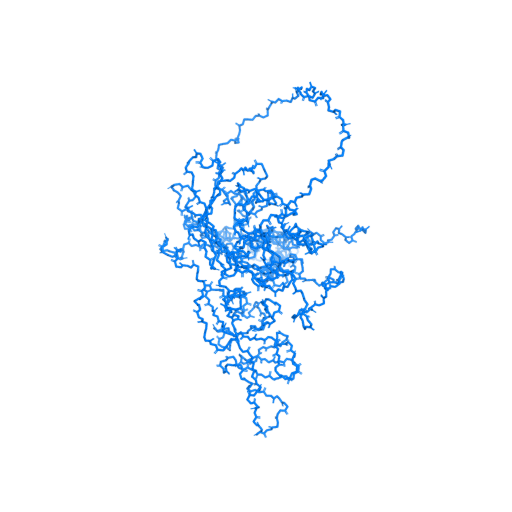914 24.353 -4.747 1.00 63.38 560 ALA A C 1
ATOM 4389 O O . ALA A 1 560 ? -6.900 23.352 -5.460 1.00 63.38 560 ALA A O 1
ATOM 4390 N N . PHE A 1 561 ? -7.406 24.319 -3.499 1.00 63.19 561 PHE A N 1
ATOM 4391 C CA . PHE A 1 561 ? -8.048 23.123 -2.925 1.00 63.19 561 PHE A CA 1
ATOM 4392 C C . PHE A 1 561 ? -9.336 22.719 -3.656 1.00 63.19 561 PHE A C 1
ATOM 4394 O O . PHE A 1 561 ? -9.681 21.545 -3.676 1.00 63.19 561 PHE A O 1
ATOM 4401 N N . PHE A 1 562 ? -10.059 23.657 -4.266 1.00 58.75 562 PHE A N 1
ATOM 4402 C CA . PHE A 1 562 ? -11.274 23.335 -5.016 1.00 58.75 562 PHE A CA 1
ATOM 4403 C C . PHE A 1 562 ? -10.984 23.129 -6.507 1.00 58.75 562 PHE A C 1
ATOM 4405 O O . PHE A 1 562 ? -11.318 22.098 -7.062 1.00 58.75 562 PHE A O 1
ATOM 4412 N N . VAL A 1 563 ? -10.306 24.050 -7.179 1.00 54.84 563 VAL A N 1
ATOM 4413 C CA . VAL A 1 563 ? -10.009 24.022 -8.618 1.00 54.84 563 VAL A CA 1
ATOM 4414 C C . VAL A 1 563 ? -9.050 22.890 -8.987 1.00 54.84 563 VAL A C 1
ATOM 4416 O O . VAL A 1 563 ? -9.349 22.166 -9.932 1.00 54.84 563 VAL A O 1
ATOM 4419 N N . SER A 1 564 ? -7.950 22.670 -8.253 1.00 51.44 564 SER A N 1
ATOM 4420 C CA . SER A 1 564 ? -6.991 21.591 -8.577 1.00 51.44 564 SER A CA 1
ATOM 4421 C C . SER A 1 564 ? -7.534 20.188 -8.287 1.00 51.44 564 SER A C 1
ATOM 4423 O O . SER A 1 564 ? -6.984 19.205 -8.781 1.00 51.44 564 SER A O 1
ATOM 4425 N N . PHE A 1 565 ? -8.613 20.088 -7.508 1.00 52.56 565 PHE A N 1
ATOM 4426 C CA . PHE A 1 565 ? -9.214 18.819 -7.100 1.00 52.56 565 PHE A CA 1
ATOM 4427 C C . PHE A 1 565 ? -10.616 18.558 -7.689 1.00 52.56 565 PHE A C 1
ATOM 4429 O O . PHE A 1 565 ? -11.049 17.408 -7.714 1.00 52.56 565 PHE A O 1
ATOM 4436 N N . LYS A 1 566 ? -11.309 19.593 -8.188 1.00 45.38 566 LYS A N 1
ATOM 4437 C CA . LYS A 1 566 ? -12.682 19.539 -8.733 1.00 45.38 566 LYS A CA 1
ATOM 4438 C C . LYS A 1 566 ? -12.751 19.784 -10.248 1.00 45.38 566 LYS A C 1
ATOM 4440 O O . LYS A 1 566 ? -13.783 19.495 -10.854 1.00 45.38 566 LYS A O 1
ATOM 4445 N N . ARG A 1 567 ? -11.692 20.292 -10.910 1.00 40.97 567 ARG A N 1
ATOM 4446 C CA . ARG A 1 567 ? -11.688 20.498 -12.380 1.00 40.97 567 ARG A CA 1
ATOM 4447 C C . ARG A 1 567 ? -11.607 19.173 -13.149 1.00 40.97 567 ARG A C 1
ATOM 4449 O O . ARG A 1 567 ? -10.578 18.830 -13.719 1.00 40.97 567 ARG A O 1
ATOM 4456 N N . LYS A 1 568 ? -12.736 18.473 -13.197 1.00 42.50 568 LYS A N 1
ATOM 4457 C CA . LYS A 1 568 ? -13.229 17.721 -14.362 1.00 42.50 568 LYS A CA 1
ATOM 4458 C C . LYS A 1 568 ? -14.695 17.290 -14.227 1.00 42.50 568 LYS A C 1
ATOM 4460 O O . LYS A 1 568 ? -15.251 16.830 -15.214 1.00 42.50 568 LYS A O 1
ATOM 4465 N N . GLU A 1 569 ? -15.348 17.503 -13.083 1.00 43.28 569 GLU A N 1
ATOM 4466 C CA . GLU A 1 569 ? -16.766 17.132 -12.928 1.00 43.28 569 GLU A CA 1
ATOM 4467 C C . GLU A 1 569 ? -17.733 18.197 -13.453 1.00 43.28 569 GLU A C 1
ATOM 4469 O O . GLU A 1 569 ? -18.724 17.871 -14.096 1.00 43.28 569 GLU A O 1
ATOM 4474 N N . GLN A 1 570 ? -17.424 19.483 -13.275 1.00 35.91 570 GLN A N 1
ATOM 4475 C CA . GLN A 1 570 ? -18.386 20.547 -13.587 1.00 35.91 570 GLN A CA 1
ATOM 4476 C C . GLN A 1 570 ? -18.517 20.861 -15.092 1.00 35.91 570 GLN A C 1
ATOM 4478 O O . GLN A 1 570 ? -19.453 21.537 -15.491 1.00 35.91 570 GLN A O 1
ATOM 4483 N N . MET A 1 571 ? -17.619 20.345 -15.945 1.00 32.88 571 MET A N 1
ATOM 4484 C CA . MET A 1 571 ? -17.731 20.503 -17.407 1.00 32.88 571 MET A CA 1
ATOM 4485 C C . MET A 1 571 ? -18.481 19.359 -18.110 1.00 32.88 571 MET A C 1
ATOM 4487 O O . MET A 1 571 ? -18.740 19.478 -19.304 1.00 32.88 571 MET A O 1
ATOM 4491 N N . ARG A 1 572 ? -18.839 18.274 -17.405 1.00 35.28 572 ARG A N 1
ATOM 4492 C CA . ARG A 1 572 ? -19.666 17.185 -17.965 1.00 35.28 572 ARG A CA 1
ATOM 4493 C C . ARG A 1 572 ? -21.154 17.341 -17.653 1.00 35.28 572 ARG A C 1
ATOM 4495 O O . ARG A 1 572 ? -21.974 16.897 -18.438 1.00 35.28 572 ARG A O 1
ATOM 4502 N N . THR A 1 573 ? -21.516 18.012 -16.562 1.00 37.84 573 THR A N 1
ATOM 4503 C CA . THR A 1 573 ? -22.927 18.238 -16.208 1.00 37.84 573 THR A CA 1
ATOM 4504 C C . THR A 1 573 ? -23.574 19.408 -16.958 1.00 37.84 573 THR A C 1
ATOM 4506 O O . THR A 1 573 ? -24.786 19.405 -17.130 1.00 37.84 573 THR A O 1
ATOM 4509 N N . GLU A 1 574 ? -22.800 20.380 -17.455 1.00 34.25 574 GLU A N 1
ATOM 4510 C CA . GLU A 1 574 ? -23.333 21.527 -18.222 1.00 34.25 574 GLU A CA 1
ATOM 4511 C C . GLU A 1 574 ? -23.347 21.315 -19.746 1.00 34.25 574 GLU A C 1
ATOM 4513 O O . GLU A 1 574 ? -23.993 22.066 -20.474 1.00 34.25 574 GLU A O 1
ATOM 4518 N N . LYS A 1 575 ? -22.675 20.275 -20.249 1.00 33.34 575 LYS A N 1
ATOM 4519 C CA . LYS A 1 575 ? -22.781 19.839 -21.645 1.00 33.34 575 LYS A CA 1
ATOM 4520 C C . LYS A 1 575 ? -23.281 18.409 -21.645 1.00 33.34 575 LYS A C 1
ATOM 4522 O O . LYS A 1 575 ? -22.467 17.496 -21.602 1.00 33.34 575 LYS A O 1
ATOM 4527 N N . GLY A 1 576 ? -24.601 18.237 -21.651 1.00 36.66 576 GLY A N 1
ATOM 4528 C CA . GLY A 1 576 ? -25.223 16.930 -21.841 1.00 36.66 576 GLY A CA 1
ATOM 4529 C C . GLY A 1 576 ? -24.696 16.276 -23.118 1.00 36.66 576 GLY A C 1
ATOM 4530 O O . GLY A 1 576 ? -25.107 16.652 -24.214 1.00 36.66 576 GLY A O 1
ATOM 4531 N N . ILE A 1 577 ? -23.750 15.355 -22.945 1.00 31.27 577 ILE A N 1
ATOM 4532 C CA . ILE A 1 577 ? -23.259 14.370 -23.909 1.00 31.27 577 ILE A CA 1
ATOM 4533 C C . ILE A 1 577 ? -23.030 13.089 -23.119 1.00 31.27 577 ILE A C 1
ATOM 4535 O O . ILE A 1 577 ? -22.283 13.157 -22.112 1.00 31.27 577 ILE A O 1
#

Mean predicted aligned error: 15.64 Å

Nearest PDB structures (foldseek):
  6icp-assembly1_B  TM=7.741E-01  e=3.870E-18  Pseudomonas putida
  4qdc-assembly1_A  TM=7.453E-01  e=1.386E-16  Rhodococcus rhodochrous
  4qdf-assembly2_B  TM=7.343E-01  e=1.635E-16  Rhodococcus rhodochrous
  4qdd-assembly1_A  TM=7.066E-01  e=4.967E-15  Rhodococcus rhodochrous
  7vju-assembly1_C  TM=5.452E-01  e=2.920E-13  Comamonas testosteroni KF-1

Secondary structure (DSSP, 8-state):
-HHHHHHHHHHHHHTHHHHHHHHHHHHHTTSSS-S--SS-S------------SSS-----------------------PPPP---SSSSEEEEEETHHHH-TTTS-SEEEEEETTEEEEEEE-TTSS-EEEEES--TTT---STTSEEETTEEE-TTT--EEETTTTTEEEE-TTSPTTPPPPTT-B--EE-EEEETTEEEEE-S-SSS--SS----SHHHHHHHHS-GGGEEEEEEEEEESS-HHHHHHHHH--TTHHHHTTT-TTS--GGG---EEEEE-GGG-BTTEEEEEEEEHHHHTTTPPPEEEEEETTTEEEEEEPPSSTT---EEEEEEEEEEEETTEEEEEEEEEEE-S-HHHHHHHHTS-HHHHHHHHTHHHHHHHHHHHHHHHHHHT-TT--HHHHS---TTTSHHHHHHHHHHHHH-SS-SS-B-SS-B----TTTTTTT--STT-HHHHHHS--TTSSHHIIIIII-HHHHHHHHHHHHHHHHHHHHHHHHHHHHHHHHHHHH--SSS----HHHHHHHHHHHHHHTTHHHHHHHHHHHHHHHHHHHHHHHHTTTHHHHSS--

pLDDT: mean 70.87, std 22.32, range [25.67, 98.12]

Radius of gyration: 30.67 Å; Cα contacts (8 Å, |Δi|>4): 836; chains: 1; bounding box: 59×103×92 Å